Protein AF-0000000087794610 (afdb_homodimer)

Structure (mmCIF, N/CA/C/O backbone):
data_AF-0000000087794610-model_v1
#
loop_
_entity.id
_entity.type
_entity.pdbx_description
1 polymer 'NAD(P)-binding protein'
#
loop_
_atom_site.group_PDB
_atom_site.id
_atom_site.type_symbol
_atom_site.label_atom_id
_atom_site.label_alt_id
_atom_site.label_comp_id
_atom_site.label_asym_id
_atom_site.label_entity_id
_atom_site.label_seq_id
_atom_site.pdbx_PDB_ins_code
_atom_site.Cartn_x
_atom_site.Cartn_y
_atom_site.Cartn_z
_atom_site.occupancy
_atom_site.B_iso_or_equiv
_atom_site.auth_seq_id
_atom_site.auth_comp_id
_atom_site.auth_asym_id
_atom_site.auth_atom_id
_atom_site.pdbx_PDB_model_num
ATOM 1 N N . MET A 1 1 ? -14.766 11.859 25.562 1 97.19 1 MET A N 1
ATOM 2 C CA . MET A 1 1 ? -14.234 10.664 24.906 1 97.19 1 MET A CA 1
ATOM 3 C C . MET A 1 1 ? -12.797 10.398 25.359 1 97.19 1 MET A C 1
ATOM 5 O O . MET A 1 1 ? -12.125 11.305 25.859 1 97.19 1 MET A O 1
ATOM 9 N N . LEU A 1 2 ? -12.414 9.172 25.328 1 98.81 2 LEU A N 1
ATOM 10 C CA . LEU A 1 2 ? -10.992 8.844 25.375 1 98.81 2 LEU A CA 1
ATOM 11 C C . LEU A 1 2 ? -10.398 8.766 23.984 1 98.81 2 LEU A C 1
ATOM 13 O O . LEU A 1 2 ? -10.758 7.891 23.188 1 98.81 2 LEU A O 1
ATOM 17 N N . ILE A 1 3 ? -9.477 9.656 23.719 1 98.94 3 ILE A N 1
ATOM 18 C CA . ILE A 1 3 ? -8.852 9.766 22.406 1 98.94 3 ILE A CA 1
ATOM 19 C C . ILE A 1 3 ? -7.418 9.242 22.469 1 98.94 3 ILE A C 1
ATOM 21 O O . ILE A 1 3 ? -6.621 9.688 23.297 1 98.94 3 ILE A O 1
ATOM 25 N N . LEU A 1 4 ? -7.133 8.258 21.641 1 98.94 4 LEU A N 1
ATOM 26 C CA . LEU A 1 4 ? -5.75 7.816 21.484 1 98.94 4 LEU A CA 1
ATOM 27 C C . LEU A 1 4 ? -5.051 8.617 20.391 1 98.94 4 LEU A C 1
ATOM 29 O O . LEU A 1 4 ? -5.547 8.711 19.266 1 98.94 4 LEU A O 1
ATOM 33 N N . ILE A 1 5 ? -3.949 9.219 20.703 1 98.94 5 ILE A N 1
ATOM 34 C CA . ILE A 1 5 ? -3.135 9.93 19.719 1 98.94 5 ILE A CA 1
ATOM 35 C C . ILE A 1 5 ? -1.808 9.195 19.531 1 98.94 5 ILE A C 1
ATOM 37 O O . ILE A 1 5 ? -0.935 9.242 20.406 1 98.94 5 ILE A O 1
ATOM 41 N N . ALA A 1 6 ? -1.675 8.469 18.406 1 98.88 6 ALA A N 1
ATOM 42 C CA . ALA A 1 6 ? -0.404 7.867 18.016 1 98.88 6 ALA A CA 1
ATOM 43 C C . ALA A 1 6 ? 0.534 8.906 17.422 1 98.88 6 ALA A C 1
ATOM 45 O O . ALA A 1 6 ? 0.133 9.688 16.547 1 98.88 6 ALA A O 1
ATOM 46 N N . GLY A 1 7 ? 1.758 8.93 17.828 1 97.81 7 GLY A N 1
ATOM 47 C CA . GLY A 1 7 ? 2.65 10.016 17.453 1 97.81 7 GLY A CA 1
ATOM 48 C C . GLY A 1 7 ? 2.412 11.281 18.25 1 97.81 7 GLY A C 1
ATOM 49 O O . GLY A 1 7 ? 2.539 12.391 17.703 1 97.81 7 GLY A O 1
ATOM 50 N N . ILE A 1 8 ? 2.111 11.164 19.469 1 98.12 8 ILE A N 1
ATOM 51 C CA . ILE A 1 8 ? 1.668 12.297 20.281 1 98.12 8 ILE A CA 1
ATOM 52 C C . ILE A 1 8 ? 2.84 13.242 20.531 1 98.12 8 ILE A C 1
ATOM 54 O O . ILE A 1 8 ? 2.641 14.43 20.797 1 98.12 8 ILE A O 1
ATOM 58 N N . THR A 1 9 ? 4.055 12.719 20.422 1 96.38 9 THR A N 1
ATOM 59 C CA . THR A 1 9 ? 5.211 13.531 20.797 1 96.38 9 THR A CA 1
ATOM 60 C C . THR A 1 9 ? 5.641 14.414 19.625 1 96.38 9 THR A C 1
ATOM 62 O O . THR A 1 9 ? 6.504 15.281 19.797 1 96.38 9 THR A O 1
ATOM 65 N N . GLY A 1 10 ? 5.082 14.203 18.453 1 95.69 10 GLY A N 1
ATOM 66 C CA . GLY A 1 10 ? 5.383 15.062 17.312 1 95.69 10 GLY A CA 1
ATOM 67 C C . GLY A 1 10 ? 4.734 16.438 17.422 1 95.69 10 GLY A C 1
ATOM 68 O O . GLY A 1 10 ? 3.932 16.672 18.328 1 95.69 10 GLY A O 1
ATOM 69 N N . ASN A 1 11 ? 5.051 17.344 16.5 1 95.81 11 ASN A N 1
ATOM 70 C CA . ASN A 1 11 ? 4.543 18.719 16.5 1 95.81 11 ASN A CA 1
ATOM 71 C C . ASN A 1 11 ? 3.016 18.75 16.5 1 95.81 11 ASN A C 1
ATOM 73 O O . ASN A 1 11 ? 2.398 19.297 17.406 1 95.81 11 ASN A O 1
ATOM 77 N N . LEU A 1 12 ? 2.445 18.094 15.547 1 97.62 12 LEU A N 1
ATOM 78 C CA . LEU A 1 12 ? 0.989 18.078 15.453 1 97.62 12 LEU A CA 1
ATOM 79 C C . LEU A 1 12 ? 0.381 17.281 16.594 1 97.62 12 LEU A C 1
ATOM 81 O O . LEU A 1 12 ? -0.684 17.641 17.109 1 97.62 12 LEU A O 1
ATOM 85 N N . GLY A 1 13 ? 1.037 16.125 17 1 97.75 13 GLY A N 1
ATOM 86 C CA . GLY A 1 13 ? 0.567 15.32 18.109 1 97.75 13 GLY A CA 1
ATOM 87 C C . GLY A 1 13 ? 0.362 16.125 19.375 1 97.75 13 GLY A C 1
ATOM 88 O O . GLY A 1 13 ? -0.649 15.953 20.062 1 97.75 13 GLY A O 1
ATOM 89 N N . GLN A 1 14 ? 1.255 17 19.641 1 96.94 14 GLN A N 1
ATOM 90 C CA . GLN A 1 14 ? 1.168 17.797 20.859 1 96.94 14 GLN A CA 1
ATOM 91 C C . GLN A 1 14 ? 0.035 18.828 20.766 1 96.94 14 GLN A C 1
ATOM 93 O O . GLN A 1 14 ? -0.656 19.078 21.766 1 96.94 14 GLN A O 1
ATOM 98 N N . HIS A 1 15 ? -0.144 19.438 19.609 1 97.69 15 HIS A N 1
ATOM 99 C CA . HIS A 1 15 ? -1.276 20.328 19.422 1 97.69 15 HIS A CA 1
ATOM 100 C C . HIS A 1 15 ? -2.6 19.594 19.578 1 97.69 15 HIS A C 1
ATOM 102 O O . HIS A 1 15 ? -3.527 20.109 20.203 1 97.69 15 HIS A O 1
ATOM 108 N N . LEU A 1 16 ? -2.67 18.375 19.016 1 98.69 16 LEU A N 1
ATOM 109 C CA . LEU A 1 16 ? -3.875 17.562 19.125 1 98.69 16 LEU A CA 1
ATOM 110 C C . LEU A 1 16 ? -4.18 17.234 20.578 1 98.69 16 LEU A C 1
ATOM 112 O O . LEU A 1 16 ? -5.332 17.312 21.016 1 98.69 16 LEU A O 1
ATOM 116 N N . ALA A 1 17 ? -3.146 16.875 21.328 1 98.44 17 ALA A N 1
ATOM 117 C CA . ALA A 1 17 ? -3.311 16.578 22.734 1 98.44 17 ALA A CA 1
ATOM 118 C C . ALA A 1 17 ? -3.842 17.781 23.5 1 98.44 17 ALA A C 1
ATOM 120 O O . ALA A 1 17 ? -4.812 17.672 24.25 1 98.44 17 ALA A O 1
ATOM 121 N N . ARG A 1 18 ? -3.277 18.938 23.297 1 97.5 18 ARG A N 1
ATOM 122 C CA . ARG A 1 18 ? -3.664 20.156 24 1 97.5 18 ARG A CA 1
ATOM 123 C C . ARG A 1 18 ? -5.117 20.516 23.719 1 97.5 18 ARG A C 1
ATOM 125 O O . ARG A 1 18 ? -5.895 20.766 24.641 1 97.5 18 ARG A O 1
ATOM 132 N N . VAL A 1 19 ? -5.438 20.531 22.453 1 97.81 19 VAL A N 1
ATOM 133 C CA . VAL A 1 19 ? -6.793 20.891 22.047 1 97.81 19 VAL A CA 1
ATOM 134 C C . VAL A 1 19 ? -7.793 19.906 22.641 1 97.81 19 VAL A C 1
ATOM 136 O O . VAL A 1 19 ? -8.859 20.297 23.109 1 97.81 19 VAL A O 1
ATOM 139 N N . SER A 1 20 ? -7.48 18.594 22.578 1 98.56 20 SER A N 1
ATOM 140 C CA . SER A 1 20 ? -8.352 17.562 23.125 1 98.56 20 SER A CA 1
ATOM 141 C C . SER A 1 20 ? -8.602 17.766 24.609 1 98.56 20 SER A C 1
ATOM 143 O O . SER A 1 20 ? -9.742 17.734 25.062 1 98.56 20 SER A O 1
ATOM 145 N N . LEU A 1 21 ? -7.555 18 25.359 1 98.19 21 LEU A N 1
ATOM 146 C CA . LEU A 1 21 ? -7.648 18.203 26.797 1 98.19 21 LEU A CA 1
ATOM 147 C C . LEU A 1 21 ? -8.445 19.453 27.125 1 98.19 21 LEU A C 1
ATOM 149 O O . LEU A 1 21 ? -9.289 19.453 28.031 1 98.19 21 LEU A O 1
ATOM 153 N N . GLU A 1 22 ? -8.188 20.531 26.375 1 96.88 22 GLU A N 1
ATOM 154 C CA . GLU A 1 22 ? -8.906 21.781 26.562 1 96.88 22 GLU A CA 1
ATOM 155 C C . GLU A 1 22 ? -10.406 21.609 26.359 1 96.88 22 GLU A C 1
ATOM 157 O O . GLU A 1 22 ? -11.211 22.266 27.016 1 96.88 22 GLU A O 1
ATOM 162 N N . LYS A 1 23 ? -10.773 20.703 25.531 1 97.12 23 LYS A N 1
ATOM 163 C CA . LYS A 1 23 ? -12.18 20.469 25.219 1 97.12 23 LYS A CA 1
ATOM 164 C C . LYS A 1 23 ? -12.797 19.469 26.188 1 97.12 23 LYS A C 1
ATOM 166 O O . LYS A 1 23 ? -13.961 19.094 26.047 1 97.12 23 LYS A O 1
ATOM 171 N N . GLY A 1 24 ? -12.016 18.938 27.062 1 97.81 24 GLY A N 1
ATOM 172 C CA . GLY A 1 24 ? -12.547 18.094 28.125 1 97.81 24 GLY A CA 1
ATOM 173 C C . GLY A 1 24 ? -12.438 16.625 27.812 1 97.81 24 GLY A C 1
ATOM 174 O O . GLY A 1 24 ? -12.992 15.789 28.531 1 97.81 24 GLY A O 1
ATOM 175 N N . HIS A 1 25 ? -11.773 16.266 26.766 1 98.69 25 HIS A N 1
ATOM 176 C CA . HIS A 1 25 ? -11.555 14.859 26.453 1 98.69 25 HIS A CA 1
ATOM 177 C C . HIS A 1 25 ? -10.43 14.281 27.297 1 98.69 25 HIS A C 1
ATOM 179 O O . HIS A 1 25 ? -9.586 15.023 27.812 1 98.69 25 HIS A O 1
ATOM 185 N N . GLN A 1 26 ? -10.484 12.992 27.516 1 98.75 26 GLN A N 1
ATOM 186 C CA . GLN A 1 26 ? -9.312 12.266 27.969 1 98.75 26 GLN A CA 1
ATOM 187 C C . GLN A 1 26 ? -8.391 11.906 26.812 1 98.75 26 GLN A C 1
ATOM 189 O O . GLN A 1 26 ? -8.867 11.625 25.703 1 98.75 26 GLN A O 1
ATOM 194 N N . VAL A 1 27 ? -7.066 11.938 27.125 1 98.81 27 VAL A N 1
ATOM 195 C CA . VAL A 1 27 ? -6.109 11.664 26.062 1 98.81 27 VAL A CA 1
ATOM 196 C C . VAL A 1 27 ? -5.148 10.562 26.5 1 98.81 27 VAL A C 1
ATOM 198 O O . VAL A 1 27 ? -4.621 10.602 27.609 1 98.81 27 VAL A O 1
ATOM 201 N N . ARG A 1 28 ? -4.992 9.586 25.719 1 98.81 28 ARG A N 1
ATOM 202 C CA . ARG A 1 28 ? -3.936 8.578 25.828 1 98.81 28 ARG A CA 1
ATOM 203 C C . ARG A 1 28 ? -2.912 8.734 24.719 1 98.81 28 ARG A C 1
ATOM 205 O O . ARG A 1 28 ? -3.279 8.852 23.547 1 98.81 28 ARG A O 1
ATOM 212 N N . GLY A 1 29 ? -1.634 8.781 25.078 1 98.56 29 GLY A N 1
ATOM 213 C CA . GLY A 1 29 ? -0.579 8.898 24.078 1 98.56 29 GLY A CA 1
ATOM 214 C C . GLY A 1 29 ? 0.058 7.574 23.719 1 98.56 29 GLY A C 1
ATOM 215 O O . GLY A 1 29 ? 0.149 6.676 24.562 1 98.56 29 GLY A O 1
ATOM 216 N N . LEU A 1 30 ? 0.471 7.414 22.5 1 98.56 30 LEU A N 1
ATOM 217 C CA . LEU A 1 30 ? 1.274 6.297 22 1 98.56 30 LEU A CA 1
ATOM 218 C C . LEU A 1 30 ? 2.523 6.805 21.297 1 98.56 30 LEU A C 1
ATOM 220 O O . LEU A 1 30 ? 2.438 7.66 20.406 1 98.56 30 LEU A O 1
ATOM 224 N N . GLY A 1 31 ? 3.631 6.391 21.672 1 96.94 31 GLY A N 1
ATOM 225 C CA . GLY A 1 31 ? 4.891 6.793 21.062 1 96.94 31 GLY A CA 1
ATOM 226 C C . GLY A 1 31 ? 6.09 6.066 21.641 1 96.94 31 GLY A C 1
ATOM 227 O O . GLY A 1 31 ? 5.938 5.156 22.453 1 96.94 31 GLY A O 1
ATOM 228 N N . ARG A 1 32 ? 7.324 6.406 21.281 1 93 32 ARG A N 1
ATOM 229 C CA . ARG A 1 32 ? 8.555 5.723 21.672 1 93 32 ARG A CA 1
ATOM 230 C C . ARG A 1 32 ? 9.18 6.383 22.891 1 93 32 ARG A C 1
ATOM 232 O O . ARG A 1 32 ? 9.797 5.703 23.719 1 93 32 ARG A O 1
ATOM 239 N N . SER A 1 33 ? 8.938 7.715 22.953 1 91.31 33 SER A N 1
ATOM 240 C CA . SER A 1 33 ? 9.68 8.477 23.953 1 91.31 33 SER A CA 1
ATOM 241 C C . SER A 1 33 ? 8.781 9.492 24.656 1 91.31 33 SER A C 1
ATOM 243 O O . SER A 1 33 ? 8.711 10.648 24.25 1 91.31 33 SER A O 1
ATOM 245 N N . PRO A 1 34 ? 8.336 9.125 25.75 1 89.12 34 PRO A N 1
ATOM 246 C CA . PRO A 1 34 ? 7.449 10.039 26.484 1 89.12 34 PRO A CA 1
ATOM 247 C C . PRO A 1 34 ? 8.148 11.336 26.891 1 89.12 34 PRO A C 1
ATOM 249 O O . PRO A 1 34 ? 7.5 12.375 27.031 1 89.12 34 PRO A O 1
ATOM 252 N N . ASP A 1 35 ? 9.422 11.297 26.922 1 89.25 35 ASP A N 1
ATOM 253 C CA . ASP A 1 35 ? 10.195 12.43 27.438 1 89.25 35 ASP A CA 1
ATOM 254 C C . ASP A 1 35 ? 10.141 13.609 26.453 1 89.25 35 ASP A C 1
ATOM 256 O O . ASP A 1 35 ? 10.477 14.742 26.828 1 89.25 35 ASP A O 1
ATOM 260 N N . LYS A 1 36 ? 9.664 13.406 25.281 1 89.06 36 LYS A N 1
ATOM 261 C CA . LYS A 1 36 ? 9.586 14.469 24.281 1 89.06 36 LYS A CA 1
ATOM 262 C C . LYS A 1 36 ? 8.297 15.266 24.438 1 89.06 36 LYS A C 1
ATOM 264 O O . LYS A 1 36 ? 8.133 16.312 23.812 1 89.06 36 LYS A O 1
ATOM 269 N N . LEU A 1 37 ? 7.41 14.805 25.281 1 91.62 37 LEU A N 1
ATOM 270 C CA . LEU A 1 37 ? 6.18 15.539 25.562 1 91.62 37 LEU A CA 1
ATOM 271 C C . LEU A 1 37 ? 6.418 16.625 26.594 1 91.62 37 LEU A C 1
ATOM 273 O O . LEU A 1 37 ? 7.16 16.422 27.562 1 91.62 37 LEU A O 1
ATOM 277 N N . ASP A 1 38 ? 5.793 17.734 26.375 1 87.75 38 ASP A N 1
ATOM 278 C CA . ASP A 1 38 ? 5.926 18.766 27.391 1 87.75 38 ASP A CA 1
ATOM 279 C C . ASP A 1 38 ? 5.297 18.328 28.703 1 87.75 38 ASP A C 1
ATOM 281 O O . ASP A 1 38 ? 4.32 17.578 28.719 1 87.75 38 ASP A O 1
ATOM 285 N N . ALA A 1 39 ? 5.773 18.781 29.781 1 87.5 39 ALA A N 1
ATOM 286 C CA . ALA A 1 39 ? 5.41 18.359 31.125 1 87.5 39 ALA A CA 1
ATOM 287 C C . ALA A 1 39 ? 3.93 18.594 31.406 1 87.5 39 ALA A C 1
ATOM 289 O O . ALA A 1 39 ? 3.27 17.781 32.062 1 87.5 39 ALA A O 1
ATOM 290 N N . LYS A 1 40 ? 3.51 19.703 30.953 1 88.56 40 LYS A N 1
ATOM 291 C CA . LYS A 1 40 ? 2.115 20.047 31.203 1 88.56 40 LYS A CA 1
ATOM 292 C C . LYS A 1 40 ? 1.17 19.047 30.562 1 88.56 40 LYS A C 1
ATOM 294 O O . LYS A 1 40 ? 0.237 18.562 31.203 1 88.56 40 LYS A O 1
ATOM 299 N N . THR A 1 41 ? 1.427 18.734 29.359 1 91.25 41 THR A N 1
ATOM 300 C CA . THR A 1 41 ? 0.603 17.766 28.641 1 91.25 41 THR A CA 1
ATOM 301 C C . THR A 1 41 ? 0.723 16.391 29.281 1 91.25 41 THR A C 1
ATOM 303 O O . THR A 1 41 ? -0.282 15.703 29.484 1 91.25 41 THR A O 1
ATOM 306 N N . MET A 1 42 ? 1.9 16 29.594 1 92 42 MET A N 1
ATOM 307 C CA . MET A 1 42 ? 2.162 14.68 30.156 1 92 42 MET A CA 1
ATOM 308 C C . MET A 1 42 ? 1.37 14.477 31.453 1 92 42 MET A C 1
ATOM 310 O O . MET A 1 42 ? 0.807 13.406 31.672 1 92 42 MET A O 1
ATOM 314 N N . GLY A 1 43 ? 1.295 15.516 32.219 1 93.5 43 GLY A N 1
ATOM 315 C CA . GLY A 1 43 ? 0.636 15.438 33.531 1 93.5 43 GLY A CA 1
ATOM 316 C C . GLY A 1 43 ? -0.871 15.297 33.406 1 93.5 43 GLY A C 1
ATOM 317 O O . GLY A 1 43 ? -1.532 14.906 34.375 1 93.5 43 GLY A O 1
ATOM 318 N N . HIS A 1 44 ? -1.433 15.547 32.281 1 96.31 44 HIS A N 1
ATOM 319 C CA . HIS A 1 44 ? -2.885 15.547 32.125 1 96.31 44 HIS A CA 1
ATOM 320 C C . HIS A 1 44 ? -3.352 14.367 31.281 1 96.31 44 HIS A C 1
ATOM 322 O O . HIS A 1 44 ? -4.555 14.172 31.094 1 96.31 44 HIS A O 1
ATOM 328 N N . LEU A 1 45 ? -2.461 13.594 30.812 1 97.81 45 LEU A N 1
ATOM 329 C CA . LEU A 1 45 ? -2.83 12.422 30.016 1 97.81 45 LEU A CA 1
ATOM 330 C C . LEU A 1 45 ? -3.51 11.367 30.875 1 97.81 45 LEU A C 1
ATOM 332 O O . LEU A 1 45 ? -3.203 11.242 32.062 1 97.81 45 LEU A O 1
ATOM 336 N N . GLU A 1 46 ? -4.438 10.68 30.25 1 98.38 46 GLU A N 1
ATOM 337 C CA . GLU A 1 46 ? -4.93 9.461 30.891 1 98.38 46 GLU A CA 1
ATOM 338 C C . GLU A 1 46 ? -3.805 8.453 31.094 1 98.38 46 GLU A C 1
ATOM 340 O O . GLU A 1 46 ? -3.686 7.859 32.156 1 98.38 46 GLU A O 1
ATOM 345 N N . SER A 1 47 ? -2.992 8.266 30.031 1 97.88 47 SER A N 1
ATOM 346 C CA . SER A 1 47 ? -1.79 7.441 30.094 1 97.88 47 SER A CA 1
ATOM 347 C C . SER A 1 47 ? -0.933 7.621 28.844 1 97.88 47 SER A C 1
ATOM 349 O O . SER A 1 47 ? -1.363 8.25 27.875 1 97.88 47 SER A O 1
ATOM 351 N N . PHE A 1 48 ? 0.275 7.211 28.953 1 97.94 48 PHE A N 1
ATOM 352 C CA . PHE A 1 48 ? 1.198 7.117 27.828 1 97.94 48 PHE A CA 1
ATOM 353 C C . PHE A 1 48 ? 1.659 5.68 27.625 1 97.94 48 PHE A C 1
ATOM 355 O O . PHE A 1 48 ? 2.277 5.086 28.5 1 97.94 48 PHE A 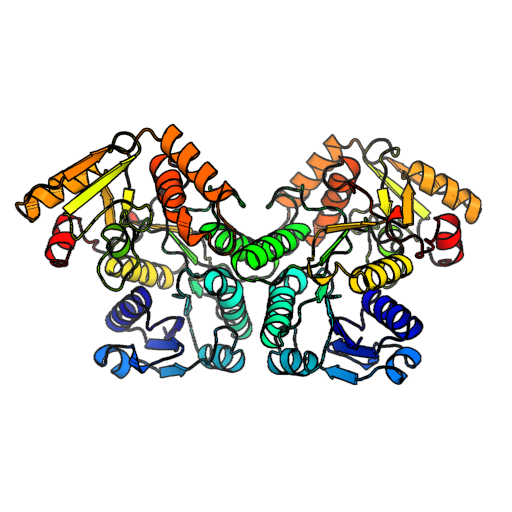O 1
ATOM 362 N N . VAL A 1 49 ? 1.326 5.121 26.484 1 98.56 49 VAL A N 1
ATOM 363 C CA . VAL A 1 49 ? 1.763 3.77 26.141 1 98.56 49 VAL A CA 1
ATOM 364 C C . VAL A 1 49 ? 3.043 3.832 25.312 1 98.56 49 VAL A C 1
ATOM 366 O O . VAL A 1 49 ? 3.062 4.434 24.234 1 98.56 49 VAL A O 1
ATOM 369 N N . VAL A 1 50 ? 4.078 3.268 25.781 1 98.25 50 VAL A N 1
ATOM 370 C CA . VAL A 1 50 ? 5.359 3.252 25.094 1 98.25 50 VAL A CA 1
ATOM 371 C C . VAL A 1 50 ? 5.387 2.098 24.094 1 98.25 50 VAL A C 1
ATOM 373 O O . VAL A 1 50 ? 5.035 0.965 24.422 1 98.25 50 VAL A O 1
ATOM 376 N N . SER A 1 51 ? 5.703 2.377 22.875 1 97.81 51 SER A N 1
ATOM 377 C CA . SER A 1 51 ? 5.914 1.372 21.844 1 97.81 51 SER A CA 1
ATOM 378 C C . SER A 1 51 ? 7.367 1.345 21.375 1 97.81 51 SER A C 1
ATOM 380 O O . SER A 1 51 ? 7.977 2.395 21.156 1 97.81 51 SER A O 1
ATOM 382 N N . SER A 1 52 ? 7.961 0.201 21.203 1 96.56 52 SER A N 1
ATOM 383 C CA . SER A 1 52 ? 9.352 0.064 20.797 1 96.56 52 SER A CA 1
ATOM 384 C C . SER A 1 52 ? 9.508 0.327 19.297 1 96.56 52 SER A C 1
ATOM 386 O O . SER A 1 52 ? 10.594 0.688 18.828 1 96.56 52 SER A O 1
ATOM 388 N N . ALA A 1 53 ? 8.461 0.128 18.562 1 96.81 53 ALA A N 1
ATOM 389 C CA . ALA A 1 53 ? 8.422 0.32 17.125 1 96.81 53 ALA A CA 1
ATOM 390 C C . ALA A 1 53 ? 6.98 0.445 16.625 1 96.81 53 ALA A C 1
ATOM 392 O O . ALA A 1 53 ? 6.035 0.167 17.375 1 96.81 53 ALA A O 1
ATOM 393 N N . TYR A 1 54 ? 6.871 0.897 15.367 1 97.69 54 TYR A N 1
ATOM 394 C CA . TYR A 1 54 ? 5.523 1.018 14.82 1 97.69 54 TYR A CA 1
ATOM 395 C C . TYR A 1 54 ? 4.871 -0.351 14.68 1 97.69 54 TYR A C 1
ATOM 397 O O . TYR A 1 54 ? 3.65 -0.449 14.516 1 97.69 54 TYR A O 1
ATOM 405 N N . TYR A 1 55 ? 5.641 -1.453 14.719 1 98.12 55 TYR A N 1
ATOM 406 C CA . TYR A 1 55 ? 5.105 -2.803 14.586 1 98.12 55 TYR A CA 1
ATOM 407 C C . TYR A 1 55 ? 5.086 -3.521 15.93 1 98.12 55 TYR A C 1
ATOM 409 O O . TYR A 1 55 ? 5.109 -4.754 15.977 1 98.12 55 TYR A O 1
ATOM 417 N N . ASP A 1 56 ? 5.164 -2.74 17.031 1 98.25 56 ASP A N 1
ATOM 418 C CA . ASP A 1 56 ? 4.988 -3.287 18.375 1 98.25 56 ASP A CA 1
ATOM 419 C C . ASP A 1 56 ? 3.523 -3.627 18.641 1 98.25 56 ASP A C 1
ATOM 421 O O . ASP A 1 56 ? 2.824 -2.879 19.328 1 98.25 56 ASP A O 1
ATOM 425 N N . ILE A 1 57 ? 3.051 -4.82 18.219 1 98.38 57 ILE A N 1
ATOM 426 C CA . ILE A 1 57 ? 1.642 -5.199 18.188 1 98.38 57 ILE A CA 1
ATOM 427 C C . ILE A 1 57 ? 1.088 -5.215 19.609 1 98.38 57 ILE A C 1
ATOM 429 O O . ILE A 1 57 ? 0.016 -4.664 19.875 1 98.38 57 ILE A O 1
ATOM 433 N N . PRO A 1 58 ? 1.776 -5.742 20.547 1 97.88 58 PRO A N 1
ATOM 434 C CA . PRO A 1 58 ? 1.259 -5.711 21.922 1 97.88 58 PRO A CA 1
ATOM 435 C C . PRO A 1 58 ? 1.016 -4.289 22.422 1 97.88 58 PRO A C 1
ATOM 437 O O . PRO A 1 58 ? -0.002 -4.023 23.062 1 97.88 58 PRO A O 1
ATOM 440 N N . ALA A 1 59 ? 1.926 -3.41 22.156 1 98.5 59 ALA A N 1
ATOM 441 C CA . ALA A 1 59 ? 1.753 -2.021 22.594 1 98.5 59 ALA A CA 1
ATOM 442 C C . ALA A 1 59 ? 0.553 -1.383 21.891 1 98.5 59 ALA A C 1
ATOM 444 O O . ALA A 1 59 ? -0.218 -0.653 22.516 1 98.5 59 ALA A O 1
ATOM 445 N N . LEU A 1 60 ? 0.416 -1.646 20.594 1 98.88 60 LEU A N 1
ATOM 446 C CA . LEU A 1 60 ? -0.72 -1.11 19.859 1 98.88 60 LEU A CA 1
ATOM 447 C C . LEU A 1 60 ? -2.037 -1.594 20.453 1 98.88 60 LEU A C 1
ATOM 449 O O . LEU A 1 60 ? -2.955 -0.798 20.672 1 98.88 60 LEU A O 1
ATOM 453 N N . ASP A 1 61 ? -2.115 -2.893 20.75 1 98.62 61 ASP A N 1
ATOM 454 C CA . ASP A 1 61 ? -3.338 -3.471 21.297 1 98.62 61 ASP A CA 1
ATOM 455 C C . ASP A 1 61 ? -3.641 -2.902 22.672 1 98.62 61 ASP A C 1
ATOM 457 O O . ASP A 1 61 ? -4.789 -2.562 22.984 1 98.62 61 ASP A O 1
ATOM 461 N N . ARG A 1 62 ? -2.592 -2.758 23.469 1 98.62 62 ARG A N 1
ATOM 462 C CA . ARG A 1 62 ? -2.77 -2.18 24.797 1 98.62 62 ARG A CA 1
ATOM 463 C C . ARG A 1 62 ? -3.275 -0.745 24.703 1 98.62 62 ARG A C 1
ATOM 465 O O . ARG A 1 62 ? -4.137 -0.333 25.484 1 98.62 62 ARG A O 1
ATOM 472 N N . ALA A 1 63 ? -2.807 -0.015 23.766 1 98.88 63 ALA A N 1
ATOM 473 C CA . ALA A 1 63 ? -3.15 1.396 23.625 1 98.88 63 ALA A CA 1
ATOM 474 C C . ALA A 1 63 ? -4.617 1.566 23.234 1 98.88 63 ALA A C 1
ATOM 476 O O . ALA A 1 63 ? -5.215 2.613 23.5 1 98.88 63 ALA A O 1
ATOM 477 N N . MET A 1 64 ? -5.215 0.54 22.703 1 98.88 64 MET A N 1
ATOM 478 C CA . MET A 1 64 ? -6.559 0.653 22.141 1 98.88 64 MET A CA 1
ATOM 479 C C . MET A 1 64 ? -7.621 0.431 23.203 1 98.88 64 MET A C 1
ATOM 481 O O . MET A 1 64 ? -8.797 0.719 22.984 1 98.88 64 MET A O 1
ATOM 485 N N . THR A 1 65 ? -7.289 -0.104 24.359 1 98.44 65 THR A N 1
ATOM 486 C CA . THR A 1 65 ? -8.25 -0.528 25.375 1 98.44 65 THR A CA 1
ATOM 487 C C . THR A 1 65 ? -9.117 0.645 25.828 1 98.44 65 THR A C 1
ATOM 489 O O . THR A 1 65 ? -8.609 1.639 26.344 1 98.44 65 THR A O 1
ATOM 492 N N . GLY A 1 66 ? -10.383 0.57 25.547 1 98.31 66 GLY A N 1
ATOM 493 C CA . GLY A 1 66 ? -11.336 1.549 26.047 1 98.31 66 GLY A CA 1
ATOM 494 C C . GLY A 1 66 ? -11.359 2.828 25.234 1 98.31 66 GLY A C 1
ATOM 495 O O . GLY A 1 66 ? -12.031 3.795 25.609 1 98.31 66 GLY A O 1
ATOM 496 N N . VAL A 1 67 ? -10.727 2.887 24.125 1 98.81 67 VAL A N 1
ATOM 497 C CA . VAL A 1 67 ? -10.562 4.098 23.328 1 98.81 67 VAL A CA 1
ATOM 498 C C . VAL A 1 67 ? -11.805 4.324 22.469 1 98.81 67 VAL A C 1
ATOM 500 O O . VAL A 1 67 ? -12.359 3.379 21.906 1 98.81 67 VAL A O 1
ATOM 503 N N . ASP A 1 68 ? -12.203 5.586 22.438 1 98.69 68 ASP A N 1
ATOM 504 C CA . ASP A 1 68 ? -13.375 5.949 21.641 1 98.69 68 ASP A CA 1
ATOM 505 C C . ASP A 1 68 ? -12.969 6.344 20.219 1 98.69 68 ASP A C 1
ATOM 507 O O . ASP A 1 68 ? -13.703 6.082 19.266 1 98.69 68 ASP A O 1
ATOM 511 N N . ALA A 1 69 ? -11.852 6.988 20.094 1 98.88 69 ALA A N 1
ATOM 512 C CA . ALA A 1 69 ? -11.367 7.496 18.812 1 98.88 69 ALA A CA 1
ATOM 513 C C . ALA A 1 69 ? -9.844 7.441 18.734 1 98.88 69 ALA A C 1
ATOM 515 O O . ALA A 1 69 ? -9.156 7.66 19.734 1 98.88 69 ALA A O 1
ATOM 516 N N . VAL A 1 70 ? -9.359 7.145 17.562 1 98.94 70 VAL A N 1
ATOM 517 C CA . VAL A 1 70 ? -7.918 7.094 17.328 1 98.94 70 VAL A CA 1
ATOM 518 C C . VAL A 1 70 ? -7.52 8.188 16.328 1 98.94 70 VAL A C 1
ATOM 520 O O . VAL A 1 70 ? -8.18 8.375 15.312 1 98.94 70 VAL A O 1
ATOM 523 N N . ILE A 1 71 ? -6.484 8.938 16.656 1 98.94 71 ILE A N 1
ATOM 524 C CA . ILE A 1 71 ? -5.848 9.867 15.727 1 98.94 71 ILE A CA 1
ATOM 525 C C . ILE A 1 71 ? -4.43 9.398 15.414 1 98.94 71 ILE A C 1
ATOM 527 O O . ILE A 1 71 ? -3.602 9.25 16.312 1 98.94 71 ILE A O 1
ATOM 531 N N . CYS A 1 72 ? -4.168 9.117 14.172 1 98.94 72 CYS A N 1
ATOM 532 C CA . CYS A 1 72 ? -2.824 8.789 13.711 1 98.94 72 CYS A CA 1
ATOM 533 C C . CYS A 1 72 ? -2.039 10.047 13.359 1 98.94 72 CYS A C 1
ATOM 535 O O . CYS A 1 72 ? -2.203 10.602 12.273 1 98.94 72 CYS A O 1
ATOM 537 N N . ALA A 1 73 ? -1.167 10.461 14.219 1 98.69 73 ALA A N 1
ATOM 538 C CA . ALA A 1 73 ? -0.344 11.641 13.984 1 98.69 73 ALA A CA 1
ATOM 539 C C . ALA A 1 73 ? 1.099 11.258 13.672 1 98.69 73 ALA A C 1
ATOM 541 O O . ALA A 1 73 ? 2.035 11.961 14.055 1 98.69 73 ALA A O 1
ATOM 542 N N . TYR A 1 74 ? 1.287 10.07 13.062 1 98.06 74 TYR A N 1
ATOM 543 C CA . TYR A 1 74 ? 2.607 9.648 12.617 1 98.06 74 TYR A CA 1
ATOM 544 C C . TYR A 1 74 ? 3.195 10.641 11.625 1 98.06 74 TYR A C 1
ATOM 546 O O . TYR A 1 74 ? 2.459 11.305 10.891 1 98.06 74 TYR A O 1
ATOM 554 N N . SER A 1 75 ? 4.531 10.727 11.625 1 95.19 75 SER A N 1
ATOM 555 C CA . SER A 1 75 ? 5.223 11.578 10.664 1 95.19 75 SER A CA 1
ATOM 556 C C . SER A 1 75 ? 5.008 11.078 9.234 1 95.19 75 SER A C 1
ATOM 558 O O . SER A 1 75 ? 4.477 9.984 9.031 1 95.19 75 SER A O 1
ATOM 560 N N . GLY A 1 76 ? 5.461 11.883 8.289 1 95.5 76 GLY A N 1
ATOM 561 C CA . GLY A 1 76 ? 5.242 11.602 6.879 1 95.5 76 GLY A CA 1
ATOM 562 C C . GLY A 1 76 ? 6.215 10.586 6.316 1 95.5 76 GLY A C 1
ATOM 563 O O . GLY A 1 76 ? 6.258 10.359 5.105 1 95.5 76 GLY A O 1
ATOM 564 N N . ARG A 1 77 ? 7.035 9.961 7.16 1 96.12 77 ARG A N 1
ATOM 565 C CA . ARG A 1 77 ? 7.891 8.883 6.676 1 96.12 77 ARG A CA 1
ATOM 566 C C . ARG A 1 77 ? 7.062 7.762 6.059 1 96.12 77 ARG A C 1
ATOM 568 O O . ARG A 1 77 ? 6.098 7.289 6.664 1 96.12 77 ARG A O 1
ATOM 575 N N . PRO A 1 78 ? 7.477 7.332 4.848 1 98.12 78 PRO A N 1
ATOM 576 C CA . PRO A 1 78 ? 6.641 6.359 4.141 1 98.12 78 PRO A CA 1
ATOM 577 C C . PRO A 1 78 ? 6.324 5.125 4.984 1 98.12 78 PRO A C 1
ATOM 579 O O . PRO A 1 78 ? 5.211 4.602 4.922 1 98.12 78 PRO A O 1
ATOM 582 N N . GLU A 1 79 ? 7.246 4.586 5.793 1 98.19 79 GLU A N 1
ATOM 583 C CA . GLU A 1 79 ? 7.012 3.426 6.645 1 98.19 79 GLU A CA 1
ATOM 584 C C . GLU A 1 79 ? 5.871 3.68 7.625 1 98.19 79 GLU A C 1
ATOM 586 O O . GLU A 1 79 ? 5.09 2.775 7.922 1 98.19 79 GLU A O 1
ATOM 591 N N . LEU A 1 80 ? 5.785 4.875 8.047 1 98.44 80 LEU A N 1
ATOM 592 C CA . LEU A 1 80 ? 4.738 5.207 9.008 1 98.44 80 LEU A CA 1
ATOM 593 C C . LEU A 1 80 ? 3.42 5.5 8.305 1 98.44 80 LEU A C 1
ATOM 595 O O . LEU A 1 80 ? 2.35 5.156 8.805 1 98.44 80 LEU A O 1
ATOM 599 N N . VAL A 1 81 ? 3.51 6.109 7.125 1 98.62 81 VAL A N 1
ATOM 600 C CA . VAL A 1 81 ? 2.311 6.492 6.383 1 98.62 81 VAL A CA 1
ATOM 601 C C . VAL A 1 81 ? 1.563 5.242 5.93 1 98.62 81 VAL A C 1
ATOM 603 O O . VAL A 1 81 ? 0.331 5.223 5.895 1 98.62 81 VAL A O 1
ATOM 606 N N . LEU A 1 82 ? 2.318 4.164 5.668 1 98.88 82 LEU A N 1
ATOM 607 C CA . LEU A 1 82 ? 1.628 2.979 5.176 1 98.88 82 LEU A CA 1
ATOM 608 C C . LEU A 1 82 ? 1.727 1.836 6.184 1 98.88 82 LEU A C 1
ATOM 610 O O . LEU A 1 82 ? 0.724 1.442 6.781 1 98.88 82 LEU A O 1
ATOM 614 N N . ASP A 1 83 ? 2.99 1.322 6.516 1 98.75 83 ASP A N 1
ATOM 615 C CA . ASP A 1 83 ? 3.154 0.178 7.406 1 98.75 83 ASP A CA 1
ATOM 616 C C . ASP A 1 83 ? 2.518 0.448 8.766 1 98.75 83 ASP A C 1
ATOM 618 O O . ASP A 1 83 ? 1.648 -0.305 9.211 1 98.75 83 ASP A O 1
ATOM 622 N N . GLY A 1 84 ? 2.988 1.515 9.312 1 98.75 84 GLY A N 1
ATOM 623 C CA . GLY A 1 84 ? 2.543 1.845 10.656 1 98.75 84 GLY A CA 1
ATOM 624 C C . GLY A 1 84 ? 1.059 2.148 10.742 1 98.75 84 GLY A C 1
ATOM 625 O O . GLY A 1 84 ? 0.38 1.721 11.672 1 98.75 84 GLY A O 1
ATOM 626 N N . ASN A 1 85 ? 0.593 2.943 9.773 1 98.81 85 ASN A N 1
ATOM 627 C CA . ASN A 1 85 ? -0.815 3.324 9.742 1 98.81 85 ASN A CA 1
ATOM 628 C C . ASN A 1 85 ? -1.722 2.107 9.586 1 98.81 85 ASN A C 1
ATOM 630 O O . ASN A 1 85 ? -2.773 2.023 10.219 1 98.81 85 ASN A O 1
ATOM 634 N N . LEU A 1 86 ? -1.331 1.132 8.742 1 98.88 86 LEU A N 1
ATOM 635 C CA . LEU A 1 86 ? -2.104 -0.094 8.578 1 98.88 86 LEU A CA 1
ATOM 636 C C . LEU A 1 86 ? -2.168 -0.875 9.891 1 98.88 86 LEU A C 1
ATOM 638 O O . LEU A 1 86 ? -3.242 -1.319 10.297 1 98.88 86 LEU A O 1
ATOM 642 N N . LEU A 1 87 ? -1.031 -1.008 10.578 1 98.81 87 LEU A N 1
ATOM 643 C CA . LEU A 1 87 ? -0.993 -1.76 11.828 1 98.81 87 LEU A CA 1
ATOM 644 C C . LEU A 1 87 ? -1.828 -1.07 12.906 1 98.81 87 LEU A C 1
ATOM 646 O O . LEU A 1 87 ? -2.51 -1.734 13.688 1 98.81 87 LEU A O 1
ATOM 650 N N . LEU A 1 88 ? -1.755 0.261 12.906 1 98.88 88 LEU A N 1
ATOM 651 C CA . LEU A 1 88 ? -2.549 1.02 13.867 1 98.88 88 LEU A CA 1
ATOM 652 C C . LEU A 1 88 ? -4.039 0.839 13.609 1 98.88 88 LEU A C 1
ATOM 654 O O . LEU A 1 88 ? -4.816 0.606 14.539 1 98.88 88 LEU A O 1
ATOM 658 N N . LEU A 1 89 ? -4.43 0.932 12.359 1 98.81 89 LEU A N 1
ATOM 659 C CA . LEU A 1 89 ? -5.832 0.759 12 1 98.81 89 LEU A CA 1
ATOM 660 C C . LEU A 1 89 ? -6.312 -0.648 12.336 1 98.81 89 LEU A C 1
ATOM 662 O O . LEU A 1 89 ? -7.426 -0.825 12.836 1 98.81 89 LEU A O 1
ATOM 666 N N . ARG A 1 90 ? -5.477 -1.648 12.07 1 98.75 90 ARG A N 1
ATOM 667 C CA . ARG A 1 90 ? -5.848 -3.021 12.398 1 98.75 90 ARG A CA 1
ATOM 668 C C . ARG A 1 90 ? -6.043 -3.193 13.898 1 98.75 90 ARG A C 1
ATOM 670 O O . ARG A 1 90 ? -6.938 -3.924 14.336 1 98.75 90 ARG A O 1
ATOM 677 N N . ALA A 1 91 ? -5.18 -2.555 14.688 1 98.81 91 ALA A N 1
ATOM 678 C CA . ALA A 1 91 ? -5.355 -2.584 16.141 1 98.81 91 ALA A CA 1
ATOM 679 C C . ALA A 1 91 ? -6.691 -1.965 16.547 1 98.81 91 ALA A C 1
ATOM 681 O O . ALA A 1 91 ? -7.387 -2.486 17.422 1 98.81 91 ALA A O 1
ATOM 682 N N . ALA A 1 92 ? -7.023 -0.856 15.922 1 98.81 92 ALA A N 1
ATOM 683 C CA . ALA A 1 92 ? -8.312 -0.215 16.172 1 98.81 92 ALA A CA 1
ATOM 684 C C . ALA A 1 92 ? -9.469 -1.145 15.82 1 98.81 92 ALA A C 1
ATOM 686 O O . ALA A 1 92 ? -10.445 -1.239 16.562 1 98.81 92 ALA A O 1
ATOM 687 N N . GLU A 1 93 ? -9.344 -1.856 14.711 1 98.12 93 GLU A N 1
ATOM 688 C CA . GLU A 1 93 ? -10.352 -2.822 14.289 1 98.12 93 GLU A CA 1
ATOM 689 C C . GLU A 1 93 ? -10.547 -3.91 15.336 1 98.12 93 GLU A C 1
ATOM 691 O O . GLU A 1 93 ? -11.68 -4.238 15.695 1 98.12 93 GLU A O 1
ATOM 696 N N . ARG A 1 94 ? -9.445 -4.426 15.758 1 97.62 94 ARG A N 1
ATOM 697 C CA . ARG A 1 94 ? -9.508 -5.504 16.75 1 97.62 94 ARG A CA 1
ATOM 698 C C . ARG A 1 94 ? -10.18 -5.035 18.031 1 97.62 94 ARG A C 1
ATOM 700 O O . ARG A 1 94 ? -10.82 -5.824 18.719 1 97.62 94 ARG A O 1
ATOM 707 N N . ALA A 1 95 ? -10.07 -3.748 18.281 1 98.5 95 ALA A N 1
ATOM 708 C CA . ALA A 1 95 ? -10.625 -3.188 19.516 1 98.5 95 ALA A CA 1
ATOM 709 C C . ALA A 1 95 ? -12.062 -2.727 19.297 1 98.5 95 ALA A C 1
ATOM 711 O O . ALA A 1 95 ? -12.727 -2.289 20.25 1 98.5 95 ALA A O 1
ATOM 712 N N . GLY A 1 96 ? -12.57 -2.76 18.047 1 97.88 96 GLY A N 1
ATOM 713 C CA . GLY A 1 96 ? -13.945 -2.393 17.734 1 97.88 96 GLY A CA 1
ATOM 714 C C . GLY A 1 96 ? -14.164 -0.893 17.672 1 97.88 96 GLY A C 1
ATOM 715 O O . GLY A 1 96 ? -15.289 -0.415 17.828 1 97.88 96 GLY A O 1
ATOM 716 N N . ILE A 1 97 ? -13.109 -0.15 17.547 1 98.31 97 ILE A N 1
ATOM 717 C CA . ILE A 1 97 ? -13.188 1.306 17.469 1 98.31 97 ILE A CA 1
ATOM 718 C C . ILE A 1 97 ? -13.742 1.728 16.109 1 98.31 97 ILE A C 1
ATOM 720 O O . ILE A 1 97 ? -13.375 1.156 15.078 1 98.31 97 ILE A O 1
ATOM 724 N N . LYS A 1 98 ? -14.523 2.795 16.078 1 97.19 98 LYS A N 1
ATOM 725 C CA . LYS A 1 98 ? -15.227 3.148 14.852 1 97.19 98 LYS A CA 1
ATOM 726 C C . LYS A 1 98 ? -14.711 4.465 14.281 1 97.19 98 LYS A C 1
ATOM 728 O O . LYS A 1 98 ? -14.93 4.77 13.109 1 97.19 98 LYS A O 1
ATOM 733 N N . ILE A 1 99 ? -14.133 5.305 15.133 1 98.69 99 ILE A N 1
ATOM 734 C CA . ILE A 1 99 ? -13.648 6.605 14.688 1 98.69 99 ILE A CA 1
ATOM 735 C C . ILE A 1 99 ? -12.133 6.578 14.555 1 98.69 99 ILE A C 1
ATOM 737 O O . ILE A 1 99 ? -11.422 6.355 15.547 1 98.69 99 ILE A O 1
ATOM 741 N N . TYR A 1 100 ? -11.648 6.766 13.359 1 98.88 100 TYR A N 1
ATOM 742 C CA . TYR A 1 100 ? -10.227 6.719 13.047 1 98.88 100 TYR A CA 1
ATOM 743 C C . TYR A 1 100 ? -9.836 7.863 12.117 1 98.88 100 TYR A C 1
ATOM 745 O O . TYR A 1 100 ? -10.273 7.918 10.969 1 98.88 100 TYR A O 1
ATOM 753 N N . LEU A 1 101 ? -9.062 8.812 12.641 1 98.88 101 LEU A N 1
ATOM 754 C CA . LEU A 1 101 ? -8.492 9.867 11.812 1 98.88 101 LEU A CA 1
ATOM 755 C C . LEU A 1 101 ? -7.102 9.484 11.32 1 98.88 101 LEU A C 1
ATOM 757 O O . LEU A 1 101 ? -6.16 9.414 12.109 1 98.88 101 LEU A O 1
ATOM 761 N N . ALA A 1 102 ? -6.977 9.242 10.008 1 98.69 102 ALA A N 1
ATOM 762 C CA . ALA A 1 102 ? -5.711 8.828 9.406 1 98.69 102 ALA A CA 1
ATOM 763 C C . ALA A 1 102 ? -4.762 10.016 9.258 1 98.69 102 ALA A C 1
ATOM 765 O O . ALA A 1 102 ? -5.199 11.148 9.078 1 98.69 102 ALA A O 1
ATOM 766 N N . SER A 1 103 ? -3.494 9.727 9.352 1 97.31 103 SER A N 1
ATOM 767 C CA . SER A 1 103 ? -2.482 10.75 9.094 1 97.31 103 SER A CA 1
ATOM 768 C C . SER A 1 103 ? -2.633 11.328 7.691 1 97.31 103 SER A C 1
ATOM 770 O O . SER A 1 103 ? -2.355 10.656 6.699 1 97.31 103 SER A O 1
ATOM 772 N N . SER A 1 104 ? -3.1 12.617 7.59 1 96.69 104 SER A N 1
ATOM 773 C CA . SER A 1 104 ? -3.402 13.141 6.258 1 96.69 104 SER A CA 1
ATOM 774 C C . SER A 1 104 ? -3.432 14.664 6.254 1 96.69 104 SER A C 1
ATOM 776 O O . SER A 1 104 ? -4.18 15.273 5.484 1 96.69 104 SER A O 1
ATOM 778 N N . TRP A 1 105 ? -2.738 15.406 7.07 1 98.25 105 TRP A N 1
ATOM 779 C CA . TRP A 1 105 ? -2.684 16.859 7.07 1 98.25 105 TRP A CA 1
ATOM 780 C C . TRP A 1 105 ? -1.775 17.375 5.957 1 98.25 105 TRP A C 1
ATOM 782 O O . TRP A 1 105 ? -0.643 17.797 6.211 1 98.25 105 TRP A O 1
ATOM 792 N N . ASN A 1 106 ? -2.303 17.359 4.754 1 96.88 106 ASN A N 1
ATOM 793 C CA . ASN A 1 106 ? -1.549 17.641 3.539 1 96.88 106 ASN A CA 1
ATOM 794 C C . ASN A 1 106 ? -2.432 18.297 2.473 1 96.88 106 ASN A C 1
ATOM 796 O O . ASN A 1 106 ? -3.57 18.672 2.75 1 96.88 106 ASN A O 1
ATOM 800 N N . VAL A 1 107 ? -1.811 18.547 1.323 1 97.81 107 VAL A N 1
ATOM 801 C CA . VAL A 1 107 ? -2.578 18.922 0.139 1 97.81 107 VAL A CA 1
ATOM 802 C C . VAL A 1 107 ? -3.471 17.75 -0.283 1 97.81 107 VAL A C 1
ATOM 804 O O . VAL A 1 107 ? -3.357 16.656 0.258 1 97.81 107 VAL A O 1
ATOM 807 N N . ASP A 1 108 ? -4.434 18.016 -1.155 1 98.06 108 ASP A N 1
ATOM 808 C CA . ASP A 1 108 ? -5.375 17.016 -1.621 1 98.06 108 ASP A CA 1
ATOM 809 C C . ASP A 1 108 ? -4.73 16.094 -2.662 1 98.06 108 ASP A C 1
ATOM 811 O O . ASP A 1 108 ? -4.758 16.391 -3.857 1 98.06 108 ASP A O 1
ATOM 815 N N . TRP A 1 109 ? -4.172 14.992 -2.248 1 97.56 109 TRP A N 1
ATOM 816 C CA . TRP A 1 109 ? -3.406 14.102 -3.109 1 97.56 109 TRP A CA 1
ATOM 817 C C . TRP A 1 109 ? -4.332 13.172 -3.895 1 97.56 109 TRP A C 1
ATOM 819 O O . TRP A 1 109 ? -3.871 12.375 -4.711 1 97.56 109 TRP A O 1
ATOM 829 N N . ARG A 1 110 ? -5.707 13.234 -3.746 1 97.5 110 ARG A N 1
ATOM 830 C CA . ARG A 1 110 ? -6.652 12.297 -4.344 1 97.5 110 ARG A CA 1
ATOM 831 C C . ARG A 1 110 ? -6.598 12.367 -5.867 1 97.5 110 ARG A C 1
ATOM 833 O O . ARG A 1 110 ? -6.957 11.398 -6.551 1 97.5 110 ARG A O 1
ATOM 840 N N . TYR A 1 111 ? -6.016 13.492 -6.32 1 95.5 111 TYR A N 1
ATOM 841 C CA . TYR A 1 111 ? -6.055 13.695 -7.766 1 95.5 111 TYR A CA 1
ATOM 842 C C . TYR A 1 111 ? -4.652 13.648 -8.359 1 95.5 111 TYR A C 1
ATOM 844 O O . TYR A 1 111 ? -4.465 13.938 -9.547 1 95.5 111 TYR A O 1
ATOM 852 N N . VAL A 1 112 ? -3.672 13.43 -7.578 1 97.31 112 VAL A N 1
ATOM 853 C CA . VAL A 1 112 ? -2.322 13.133 -8.055 1 97.31 112 VAL A CA 1
ATOM 854 C C . VAL A 1 112 ? -2.197 11.648 -8.367 1 97.31 112 VAL A C 1
ATOM 856 O O . VAL A 1 112 ? -2.463 10.797 -7.508 1 97.31 112 VAL A O 1
ATOM 859 N N . LYS A 1 113 ? -1.826 11.359 -9.578 1 96.81 113 LYS A N 1
ATOM 860 C CA . LYS A 1 113 ? -1.802 9.969 -10.031 1 96.81 113 LYS A CA 1
ATOM 861 C C . LYS A 1 113 ? -0.781 9.148 -9.25 1 96.81 113 LYS A C 1
ATOM 863 O O . LYS A 1 113 ? 0.333 9.617 -9 1 96.81 113 LYS A O 1
ATOM 868 N N . PHE A 1 114 ? -1.161 7.93 -8.867 1 97.94 114 PHE A N 1
ATOM 869 C CA . PHE A 1 114 ? -0.236 6.984 -8.258 1 97.94 114 PHE A CA 1
ATOM 870 C C . PHE A 1 114 ? 1.001 6.797 -9.133 1 97.94 114 PHE A C 1
ATOM 872 O O . PHE A 1 114 ? 0.889 6.574 -10.336 1 97.94 114 PHE A O 1
ATOM 879 N N . GLY A 1 115 ? 2.158 6.961 -8.539 1 96.56 115 GLY A N 1
ATOM 880 C CA . GLY A 1 115 ? 3.406 6.855 -9.281 1 96.56 115 GLY A CA 1
ATOM 881 C C . GLY A 1 115 ? 4.008 8.203 -9.633 1 96.56 115 GLY A C 1
ATOM 882 O O . GLY A 1 115 ? 5.191 8.289 -9.969 1 96.56 115 GLY A O 1
ATOM 883 N N . ASP A 1 116 ? 3.207 9.289 -9.516 1 96.81 116 ASP A N 1
ATOM 884 C CA . ASP A 1 116 ? 3.682 10.586 -9.969 1 96.81 116 ASP A CA 1
ATOM 885 C C . ASP A 1 116 ? 4.391 11.344 -8.852 1 96.81 116 ASP A C 1
ATOM 887 O O . ASP A 1 116 ? 5.141 12.289 -9.102 1 96.81 116 ASP A O 1
ATOM 891 N N . HIS A 1 117 ? 4.117 11.008 -7.621 1 97.94 117 HIS A N 1
ATOM 892 C CA . HIS A 1 117 ? 4.668 11.68 -6.445 1 97.94 117 HIS A CA 1
ATOM 893 C C . HIS A 1 117 ? 4.988 10.68 -5.34 1 97.94 117 HIS A C 1
ATOM 895 O O . HIS A 1 117 ? 4.082 10.164 -4.68 1 97.94 117 HIS A O 1
ATOM 901 N N . GLU A 1 118 ? 6.23 10.453 -5.023 1 98.06 118 GLU A N 1
ATOM 902 C CA . GLU A 1 118 ? 6.695 9.383 -4.141 1 98.06 118 GLU A CA 1
ATOM 903 C C . GLU A 1 118 ? 6.066 9.5 -2.754 1 98.06 118 GLU A C 1
ATOM 905 O O . GLU A 1 118 ? 5.684 8.492 -2.152 1 98.06 118 GLU A O 1
ATOM 910 N N . SER A 1 119 ? 5.84 10.68 -2.307 1 97.19 119 SER A N 1
ATOM 911 C CA . SER A 1 119 ? 5.367 10.883 -0.94 1 97.19 119 SER A CA 1
ATOM 912 C C . SER A 1 119 ? 3.879 10.578 -0.818 1 97.19 119 SER A C 1
ATOM 914 O O . SER A 1 119 ? 3.381 10.32 0.28 1 97.19 119 SER A O 1
ATOM 916 N N . PHE A 1 120 ? 3.139 10.641 -1.956 1 98.19 120 PHE A N 1
ATOM 917 C CA . PHE A 1 120 ? 1.691 10.484 -1.882 1 98.19 120 PHE A CA 1
ATOM 918 C C . PHE A 1 120 ? 1.288 9.039 -2.146 1 98.19 120 PHE A C 1
ATOM 920 O O . PHE A 1 120 ? 0.164 8.641 -1.841 1 98.19 120 PHE A O 1
ATOM 927 N N . ASN A 1 121 ? 2.209 8.242 -2.721 1 98.56 121 ASN A N 1
ATOM 928 C CA . ASN A 1 121 ? 1.9 6.855 -3.047 1 98.56 121 ASN A CA 1
ATOM 929 C C . ASN A 1 121 ? 1.472 6.07 -1.81 1 98.56 121 ASN A C 1
ATOM 931 O O . ASN A 1 121 ? 0.49 5.328 -1.852 1 98.56 121 ASN A O 1
ATOM 935 N N . PRO A 1 122 ? 2.143 6.262 -0.659 1 98.75 122 PRO A N 1
ATOM 936 C CA . PRO A 1 122 ? 1.716 5.516 0.527 1 98.75 122 PRO A CA 1
ATOM 937 C C . PRO A 1 122 ? 0.309 5.891 0.985 1 98.75 122 PRO A C 1
ATOM 939 O O . PRO A 1 122 ? -0.422 5.047 1.508 1 98.75 122 PRO A O 1
ATOM 942 N N . PHE A 1 123 ? -0.134 7.121 0.781 1 98.75 123 PHE A N 1
ATOM 943 C CA . PHE A 1 123 ? -1.491 7.52 1.133 1 98.75 123 PHE A CA 1
ATOM 944 C C . PHE A 1 123 ? -2.51 6.828 0.235 1 98.75 123 PHE A C 1
ATOM 946 O O . PHE A 1 123 ? -3.516 6.305 0.717 1 98.75 123 PHE A O 1
ATOM 953 N N . HIS A 1 124 ? -2.205 6.852 -1.073 1 98.62 124 HIS A N 1
ATOM 954 C CA . HIS A 1 124 ? -3.057 6.133 -2.012 1 98.62 124 HIS A CA 1
ATOM 955 C C . HIS A 1 124 ? -3.168 4.656 -1.638 1 98.62 124 HIS A C 1
ATOM 957 O O . HIS A 1 124 ? -4.262 4.09 -1.651 1 98.62 124 HIS A O 1
ATOM 963 N N . SER A 1 125 ? -2.025 4.074 -1.34 1 98.88 125 SER A N 1
ATOM 964 C CA . SER A 1 125 ? -1.969 2.658 -0.988 1 98.88 125 SER A CA 1
ATOM 965 C C . SER A 1 125 ? -2.799 2.365 0.257 1 98.88 125 SER A C 1
ATOM 967 O O . SER A 1 125 ? -3.576 1.41 0.28 1 98.88 125 SER A O 1
ATOM 969 N N . PHE A 1 126 ? -2.617 3.189 1.294 1 98.88 126 PHE A N 1
ATOM 970 C CA . PHE A 1 126 ? -3.373 3.016 2.527 1 98.88 126 PHE A CA 1
ATOM 971 C C . PHE A 1 126 ? -4.871 3.109 2.264 1 98.88 126 PHE A C 1
ATOM 973 O O . PHE A 1 126 ? -5.637 2.238 2.68 1 98.88 126 PHE A O 1
ATOM 980 N N . ARG A 1 127 ? -5.27 4.098 1.547 1 98.56 127 ARG A N 1
ATOM 981 C CA . ARG A 1 127 ? -6.68 4.34 1.262 1 98.56 127 ARG A CA 1
ATOM 982 C C . ARG A 1 127 ? -7.305 3.152 0.536 1 98.56 127 ARG A C 1
ATOM 984 O O . ARG A 1 127 ? -8.344 2.643 0.949 1 98.56 127 ARG A O 1
ATOM 991 N N . GLN A 1 128 ? -6.648 2.732 -0.503 1 98.25 128 GLN A N 1
ATOM 992 C CA . GLN A 1 128 ? -7.199 1.647 -1.309 1 98.25 128 GLN A CA 1
ATOM 993 C C . GLN A 1 128 ? -7.211 0.335 -0.529 1 98.25 128 GLN A C 1
ATOM 995 O O . GLN A 1 128 ? -8.164 -0.439 -0.621 1 98.25 128 GLN A O 1
ATOM 1000 N N . GLN A 1 129 ? -6.148 0.078 0.223 1 98.81 129 GLN A N 1
ATOM 1001 C CA . GLN A 1 129 ? -6.059 -1.145 1.015 1 98.81 129 GLN A CA 1
ATOM 1002 C C . GLN A 1 129 ? -7.172 -1.208 2.055 1 98.81 129 GLN A C 1
ATOM 1004 O O . GLN A 1 129 ? -7.828 -2.242 2.211 1 98.81 129 GLN A O 1
ATOM 1009 N N . VAL A 1 130 ? -7.375 -0.116 2.738 1 98.56 130 VAL A N 1
ATOM 1010 C CA . VAL A 1 130 ? -8.414 -0.074 3.76 1 98.56 130 VAL A CA 1
ATOM 1011 C C . VAL A 1 130 ? -9.789 -0.264 3.113 1 98.56 130 VAL A C 1
ATOM 1013 O O . VAL A 1 130 ? -10.625 -1.005 3.629 1 98.56 130 VAL A O 1
ATOM 1016 N N . ALA A 1 131 ? -10.016 0.301 1.962 1 97.81 131 ALA A N 1
ATOM 1017 C CA . ALA A 1 131 ? -11.297 0.243 1.272 1 97.81 131 ALA A CA 1
ATOM 1018 C C . ALA A 1 131 ? -11.688 -1.197 0.948 1 97.81 131 ALA A C 1
ATOM 1020 O O . ALA A 1 131 ? -12.867 -1.55 0.962 1 97.81 131 ALA A O 1
ATOM 1021 N N . ILE A 1 132 ? -10.688 -2.025 0.717 1 98.38 132 ILE A N 1
ATOM 1022 C CA . ILE A 1 132 ? -11.031 -3.354 0.227 1 98.38 132 ILE A CA 1
ATOM 1023 C C . ILE A 1 132 ? -10.875 -4.375 1.35 1 98.38 132 ILE A C 1
ATOM 1025 O O . ILE A 1 132 ? -11.18 -5.559 1.17 1 98.38 132 ILE A O 1
ATOM 1029 N N . THR A 1 133 ? -10.414 -3.924 2.57 1 98.44 133 THR A N 1
ATOM 1030 C CA . THR A 1 133 ? -10.109 -4.93 3.584 1 98.44 133 THR A CA 1
ATOM 1031 C C . THR A 1 133 ? -10.789 -4.582 4.906 1 98.44 133 THR A C 1
ATOM 1033 O O . THR A 1 133 ? -10.789 -5.387 5.84 1 98.44 133 THR A O 1
ATOM 1036 N N . SER A 1 134 ? -11.359 -3.402 5.023 1 97.81 134 SER A N 1
ATOM 1037 C CA . SER A 1 134 ? -11.836 -2.977 6.332 1 97.81 134 SER A CA 1
ATOM 1038 C C . SER A 1 134 ? -13.227 -2.371 6.242 1 97.81 134 SER A C 1
ATOM 1040 O O . SER A 1 134 ? -13.547 -1.676 5.277 1 97.81 134 SER A O 1
ATOM 1042 N N . THR A 1 135 ? -14.016 -2.578 7.25 1 95.75 135 THR A N 1
ATOM 1043 C CA . THR A 1 135 ? -15.305 -1.902 7.352 1 95.75 135 THR A CA 1
ATOM 1044 C C . THR A 1 135 ? -15.141 -0.515 7.965 1 95.75 135 THR A C 1
ATOM 1046 O O . THR A 1 135 ? -16.062 0.307 7.906 1 95.75 135 THR A O 1
ATOM 1049 N N . MET A 1 136 ? -13.945 -0.32 8.57 1 95.81 136 MET A N 1
ATOM 1050 C CA . MET A 1 136 ? -13.664 1.017 9.094 1 95.81 136 MET A CA 1
ATOM 1051 C C . MET A 1 136 ? -13.516 2.021 7.953 1 95.81 136 MET A C 1
ATOM 1053 O O . MET A 1 136 ? -12.914 1.718 6.926 1 95.81 136 MET A O 1
ATOM 1057 N N . LYS A 1 137 ? -14.062 3.199 8.211 1 96.75 137 LYS A N 1
ATOM 1058 C CA . LYS A 1 137 ? -13.977 4.309 7.266 1 96.75 137 LYS A CA 1
ATOM 1059 C C . LYS A 1 137 ? -13.125 5.441 7.832 1 96.75 137 LYS A C 1
ATOM 1061 O O . LYS A 1 137 ? -13.617 6.277 8.594 1 96.75 137 LYS A O 1
ATOM 1066 N N . PRO A 1 138 ? -11.93 5.504 7.387 1 98.38 138 PRO A N 1
ATOM 1067 C CA . PRO A 1 138 ? -11.062 6.535 7.953 1 98.38 138 PRO A CA 1
ATOM 1068 C C . PRO A 1 138 ? -11.539 7.949 7.637 1 98.38 138 PRO A C 1
ATOM 1070 O O . PRO A 1 138 ? -12.227 8.164 6.633 1 98.38 138 PRO A O 1
ATOM 1073 N N . ILE A 1 139 ? -11.195 8.812 8.555 1 98.75 139 ILE A N 1
ATOM 1074 C CA . ILE A 1 139 ? -11.297 10.25 8.305 1 98.75 139 ILE A CA 1
ATOM 1075 C C . ILE A 1 139 ? -9.984 10.758 7.711 1 98.75 139 ILE A C 1
ATOM 1077 O O . ILE A 1 139 ? -8.906 10.445 8.219 1 98.75 139 ILE A O 1
ATOM 1081 N N . TRP A 1 140 ? -10.102 11.469 6.641 1 98.5 140 TRP A N 1
ATOM 1082 C CA . TRP A 1 140 ? -8.969 12.164 6.027 1 98.5 140 TRP A CA 1
ATOM 1083 C C . TRP A 1 140 ? -9.148 13.672 6.098 1 98.5 140 TRP A C 1
ATOM 1085 O O . TRP A 1 140 ? -10.25 14.188 5.852 1 98.5 140 TRP A O 1
ATOM 1095 N N . ILE A 1 141 ? -8.07 14.344 6.449 1 98.5 141 ILE A N 1
ATOM 1096 C CA . ILE A 1 141 ? -8.133 15.797 6.566 1 98.5 141 ILE A CA 1
ATOM 1097 C C . ILE A 1 141 ? -7.09 16.422 5.648 1 98.5 141 ILE A C 1
ATOM 1099 O O . ILE A 1 141 ? -5.895 16.141 5.762 1 98.5 141 ILE A O 1
ATOM 1103 N N . PHE A 1 142 ? -7.504 17.234 4.73 1 98.69 142 PHE A N 1
ATOM 1104 C CA . PHE A 1 142 ? -6.633 18.031 3.871 1 98.69 142 PHE A CA 1
ATOM 1105 C C . PHE A 1 142 ? -6.531 19.453 4.375 1 98.69 142 PHE A C 1
ATOM 1107 O O . PHE A 1 142 ? -7.547 20.141 4.512 1 98.69 142 PHE A O 1
ATOM 1114 N N . THR A 1 143 ? -5.309 19.906 4.609 1 98.62 143 THR A N 1
ATOM 1115 C CA . THR A 1 143 ? -5.094 21.188 5.262 1 98.62 143 THR A CA 1
ATOM 1116 C C . THR A 1 143 ? -4.266 22.125 4.375 1 98.62 143 THR A C 1
ATOM 1118 O O . THR A 1 143 ? -3.957 23.25 4.766 1 98.62 143 THR A O 1
ATOM 1121 N N . GLY A 1 144 ? -3.881 21.625 3.18 1 98.19 144 GLY A N 1
ATOM 1122 C CA . GLY A 1 144 ? -2.779 22.297 2.512 1 98.19 144 GLY A CA 1
ATOM 1123 C C . GLY A 1 144 ? -1.455 22.141 3.234 1 98.19 144 GLY A C 1
ATOM 1124 O O . GLY A 1 144 ? -1.271 21.188 3.996 1 98.19 144 GLY A O 1
ATOM 1125 N N . VAL A 1 145 ? -0.526 23 2.871 1 98.12 145 VAL A N 1
ATOM 1126 C CA . VAL A 1 145 ? 0.776 22.922 3.523 1 98.12 145 VAL A CA 1
ATOM 1127 C C . VAL A 1 145 ? 0.679 23.469 4.941 1 98.12 145 VAL A C 1
ATOM 1129 O O . VAL A 1 145 ? 0.003 24.484 5.18 1 98.12 145 VAL A O 1
ATOM 1132 N N . LEU A 1 146 ? 1.221 22.781 5.918 1 98.5 146 LEU A N 1
ATOM 1133 C CA . LEU A 1 146 ? 1.318 23.359 7.254 1 98.5 146 LEU A CA 1
ATOM 1134 C C . LEU A 1 146 ? 2.197 24.609 7.246 1 98.5 146 LEU A C 1
ATOM 1136 O O . LEU A 1 146 ? 3.301 24.578 6.695 1 98.5 146 LEU A O 1
ATOM 1140 N N . ALA A 1 147 ? 1.732 25.656 7.883 1 98.56 147 ALA A N 1
ATOM 1141 C CA . ALA A 1 147 ? 2.416 26.938 7.852 1 98.56 147 ALA A CA 1
ATOM 1142 C C . ALA A 1 147 ? 3.846 26.812 8.367 1 98.56 147 ALA A C 1
ATOM 1144 O O . ALA A 1 147 ? 4.77 27.406 7.805 1 98.56 147 ALA A O 1
ATOM 1145 N N . GLU A 1 148 ? 4.031 26.047 9.398 1 98.31 148 GLU A N 1
ATOM 1146 C CA . GLU A 1 148 ? 5.344 25.859 10.008 1 98.31 148 GLU A CA 1
ATOM 1147 C C . GLU A 1 148 ? 6.316 25.203 9.023 1 98.31 148 GLU A C 1
ATOM 1149 O O . GLU A 1 148 ? 7.512 25.516 9.031 1 98.31 148 GLU A O 1
ATOM 1154 N N . VAL A 1 149 ? 5.797 24.297 8.195 1 97.62 149 VAL A N 1
ATOM 1155 C CA . VAL A 1 149 ? 6.605 23.641 7.176 1 97.62 149 VAL A CA 1
ATOM 1156 C C . VAL A 1 149 ? 6.895 24.609 6.035 1 97.62 149 VAL A C 1
ATOM 1158 O O . VAL A 1 149 ? 8.031 24.734 5.582 1 97.62 149 VAL A O 1
ATOM 1161 N N . PHE A 1 150 ? 5.887 25.359 5.594 1 97.81 150 PHE A N 1
ATOM 1162 C CA . PHE A 1 150 ? 6.023 26.312 4.508 1 97.81 150 PHE A CA 1
ATOM 1163 C C . PHE A 1 150 ? 7.133 27.312 4.805 1 97.81 150 PHE A C 1
ATOM 1165 O O . PHE A 1 150 ? 7.996 27.562 3.959 1 97.81 150 PHE A O 1
ATOM 1172 N N . PHE A 1 151 ? 7.141 27.797 6.039 1 97.81 151 PHE A N 1
ATOM 1173 C CA . PHE A 1 151 ? 8.07 28.859 6.406 1 97.81 151 PHE A CA 1
ATOM 1174 C C . PHE A 1 151 ? 9.336 28.281 7.02 1 97.81 151 PHE A C 1
ATOM 1176 O O . PHE A 1 151 ? 10.18 29.016 7.527 1 97.81 151 PHE A O 1
ATOM 1183 N N . SER A 1 152 ? 9.461 26.953 7.027 1 97.12 152 SER A N 1
ATOM 1184 C CA . SER A 1 152 ? 10.641 26.266 7.512 1 97.12 152 SER A CA 1
ATOM 1185 C C . SER A 1 152 ? 10.992 26.688 8.93 1 97.12 152 SER A C 1
ATOM 1187 O O . SER A 1 152 ? 12.148 27.031 9.211 1 97.12 152 SER A O 1
ATOM 1189 N N . VAL A 1 153 ? 9.93 26.688 9.766 1 96.56 153 VAL A N 1
ATOM 1190 C CA . VAL A 1 153 ? 10.156 26.969 11.18 1 96.56 153 VAL A CA 1
ATOM 1191 C C . VAL A 1 153 ? 11.094 25.922 11.781 1 96.56 153 VAL A C 1
ATOM 1193 O O . VAL A 1 153 ? 10.906 24.719 11.57 1 96.56 153 VAL A O 1
ATOM 1196 N N . PRO A 1 154 ? 12.117 26.328 12.547 1 94.44 154 PRO A N 1
ATOM 1197 C CA . PRO A 1 154 ? 13.031 25.359 13.141 1 94.44 154 PRO A CA 1
ATOM 1198 C C . PRO A 1 154 ? 12.305 24.281 13.953 1 94.44 154 PRO A C 1
ATOM 1200 O O . PRO A 1 154 ? 11.383 24.594 14.711 1 94.44 154 PRO A O 1
ATOM 1203 N N . GLY A 1 155 ? 12.695 23.047 13.711 1 93.44 155 GLY A N 1
ATOM 1204 C CA . GLY A 1 155 ? 12.102 21.953 14.445 1 93.44 155 GLY A CA 1
ATOM 1205 C C . GLY A 1 155 ? 10.875 21.359 13.758 1 93.44 155 GLY A C 1
ATOM 1206 O O . GLY A 1 155 ? 10.258 20.438 14.273 1 93.44 155 GLY A O 1
ATOM 1207 N N . HIS A 1 156 ? 10.539 21.875 12.648 1 95.19 156 HIS A N 1
ATOM 1208 C CA . HIS A 1 156 ? 9.414 21.391 11.859 1 95.19 156 HIS A CA 1
ATOM 1209 C C . HIS A 1 156 ? 9.875 20.891 10.492 1 95.19 156 HIS A C 1
ATOM 1211 O O . HIS A 1 156 ? 11.047 20.547 10.312 1 95.19 156 HIS A O 1
ATOM 1217 N N . GLY A 1 157 ? 8.969 20.688 9.609 1 92.38 157 GLY A N 1
ATOM 1218 C CA . GLY A 1 157 ? 9.336 20.422 8.227 1 92.38 157 GLY A CA 1
ATOM 1219 C C . GLY A 1 157 ? 10.039 21.594 7.559 1 92.38 157 GLY A C 1
ATOM 1220 O O . GLY A 1 157 ? 9.914 22.734 8.008 1 92.38 157 GLY A O 1
ATOM 1221 N N . ASP A 1 158 ? 10.781 21.312 6.527 1 93.56 158 ASP A N 1
ATOM 1222 C CA . ASP A 1 158 ? 11.633 22.312 5.898 1 93.56 158 ASP A CA 1
ATOM 1223 C C . ASP A 1 158 ? 11.375 22.391 4.395 1 93.56 158 ASP A C 1
ATOM 1225 O O . ASP A 1 158 ? 11.812 21.516 3.641 1 93.56 158 ASP A O 1
ATOM 1229 N N . LEU A 1 159 ? 10.672 23.422 4.02 1 96.25 159 LEU A N 1
ATOM 1230 C CA . LEU A 1 159 ? 10.43 23.672 2.6 1 96.25 159 LEU A CA 1
ATOM 1231 C C . LEU A 1 159 ? 11.258 24.859 2.109 1 96.25 159 LEU A C 1
ATOM 1233 O O . LEU A 1 159 ? 10.742 25.719 1.395 1 96.25 159 LEU A O 1
ATOM 1237 N N . SER A 1 160 ? 12.469 24.953 2.551 1 97.12 160 SER A N 1
ATOM 1238 C CA . SER A 1 160 ? 13.414 25.969 2.098 1 97.12 160 SER A CA 1
ATOM 1239 C C . SER A 1 160 ? 14.094 25.547 0.796 1 97.12 160 SER A C 1
ATOM 1241 O O . SER A 1 160 ? 14 24.391 0.386 1 97.12 160 SER A O 1
ATOM 1243 N N . PRO A 1 161 ? 14.789 26.406 0.15 1 96.31 161 PRO A N 1
ATOM 1244 C CA . PRO A 1 161 ? 15.477 26.125 -1.107 1 96.31 161 PRO A CA 1
ATOM 1245 C C . PRO A 1 161 ? 16.531 25.031 -0.959 1 96.31 161 PRO A C 1
ATOM 1247 O O . PRO A 1 161 ? 16.859 24.344 -1.932 1 96.31 161 PRO A O 1
ATOM 1250 N N . LYS A 1 162 ? 17.062 24.828 0.264 1 95.12 162 LYS A N 1
ATOM 1251 C CA . LYS A 1 162 ? 17.984 23.719 0.502 1 95.12 162 LYS A CA 1
ATOM 1252 C C . LYS A 1 162 ? 17.344 22.375 0.148 1 95.12 162 LYS A C 1
ATOM 1254 O O . LYS A 1 162 ? 18.031 21.453 -0.263 1 95.12 162 LYS A O 1
ATOM 1259 N N . ASN A 1 163 ? 16.062 22.297 0.294 1 96.12 163 ASN A N 1
ATOM 1260 C CA . ASN A 1 163 ? 15.281 21.109 -0.039 1 96.12 163 ASN A CA 1
ATOM 1261 C C . ASN A 1 163 ? 14.398 21.328 -1.263 1 96.12 163 ASN A C 1
ATOM 1263 O O . ASN A 1 163 ? 13.328 20.734 -1.384 1 96.12 163 ASN A O 1
ATOM 1267 N N . HIS A 1 164 ? 14.859 22.266 -2.064 1 97 164 HIS A N 1
ATOM 1268 C CA . HIS A 1 164 ? 14.164 22.594 -3.301 1 97 164 HIS A CA 1
ATOM 1269 C C . HIS A 1 164 ? 12.75 23.109 -3.02 1 97 164 HIS A C 1
ATOM 1271 O O . HIS A 1 164 ? 11.805 22.734 -3.713 1 97 164 HIS A O 1
ATOM 1277 N N . GLY A 1 165 ? 12.656 23.906 -1.939 1 97.44 165 GLY A N 1
ATOM 1278 C CA . GLY A 1 165 ? 11.391 24.5 -1.541 1 97.44 165 GLY A CA 1
ATOM 1279 C C . GLY A 1 165 ? 11.32 26 -1.802 1 97.44 165 GLY A C 1
ATOM 1280 O O . GLY A 1 165 ? 11.898 26.484 -2.773 1 97.44 165 GLY A O 1
ATOM 1281 N N . ILE A 1 166 ? 10.641 26.672 -1.003 1 97.69 166 ILE A N 1
ATOM 1282 C CA . ILE A 1 166 ? 10.156 28 -1.372 1 97.69 166 ILE A CA 1
ATOM 1283 C C . ILE A 1 166 ? 10.828 29.062 -0.501 1 97.69 166 ILE A C 1
ATOM 1285 O O . ILE A 1 166 ? 11.492 29.969 -1.013 1 97.69 166 ILE A O 1
ATOM 1289 N N . TRP A 1 167 ? 10.758 29 0.786 1 97.5 167 TRP A N 1
ATOM 1290 C CA . TRP A 1 167 ? 11.07 30.094 1.694 1 97.5 167 TRP A CA 1
ATOM 1291 C C . TRP A 1 167 ? 12.398 29.859 2.402 1 97.5 167 TRP A C 1
ATOM 1293 O O . TRP A 1 167 ? 12.594 28.812 3.047 1 97.5 167 TRP A O 1
ATOM 1303 N N . ASP A 1 168 ? 13.266 30.75 2.342 1 96.44 168 ASP A N 1
ATOM 1304 C CA . ASP A 1 168 ? 14.508 30.766 3.111 1 96.44 168 ASP A CA 1
ATOM 1305 C C . ASP A 1 168 ? 14.391 31.672 4.328 1 96.44 168 ASP A C 1
ATOM 1307 O O . ASP A 1 168 ? 14.469 32.906 4.203 1 96.44 168 ASP A O 1
ATOM 1311 N N . PRO A 1 169 ? 14.203 31.062 5.449 1 93.38 169 PRO A N 1
ATOM 1312 C CA . PRO A 1 169 ? 13.992 31.891 6.641 1 93.38 169 PRO A CA 1
ATOM 1313 C C . PRO A 1 169 ? 15.242 32.656 7.059 1 93.38 169 PRO A C 1
ATOM 1315 O O . PRO A 1 169 ? 15.156 33.625 7.824 1 93.38 169 PRO A O 1
ATOM 1318 N N . VAL A 1 170 ? 16.391 32.281 6.578 1 92.62 170 VAL A N 1
ATOM 1319 C CA . VAL A 1 170 ? 17.656 32.938 6.918 1 92.62 170 VAL A CA 1
ATOM 1320 C C . VAL A 1 170 ? 17.875 34.125 5.98 1 92.62 170 VAL A C 1
ATOM 1322 O O . VAL A 1 170 ? 18.031 35.25 6.434 1 92.62 170 VAL A O 1
ATOM 1325 N N . ALA A 1 171 ? 17.781 33.906 4.73 1 94.12 171 ALA A N 1
ATOM 1326 C CA . ALA A 1 171 ? 18.062 34.938 3.732 1 94.12 171 ALA A CA 1
ATOM 1327 C C . ALA A 1 171 ? 16.844 35.875 3.539 1 94.12 171 ALA A C 1
ATOM 1329 O O . ALA A 1 171 ? 16.953 36.938 2.932 1 94.12 171 ALA A O 1
ATOM 1330 N N . LYS A 1 172 ? 15.703 35.469 4.121 1 94.25 172 LYS A N 1
ATOM 1331 C CA . LYS A 1 172 ? 14.445 36.188 3.918 1 94.25 172 LYS A CA 1
ATOM 1332 C C . LYS A 1 172 ? 14.141 36.344 2.432 1 94.25 172 LYS A C 1
ATOM 1334 O O . LYS A 1 172 ? 13.883 37.469 1.97 1 94.25 172 LYS A O 1
ATOM 1339 N N . SER A 1 173 ? 14.219 35.219 1.756 1 96.88 173 SER A N 1
ATOM 1340 C CA . SER A 1 173 ? 13.977 35.188 0.317 1 96.88 173 SER A CA 1
ATOM 1341 C C . SER A 1 173 ? 13.016 34.062 -0.062 1 96.88 173 SER A C 1
ATOM 1343 O O . SER A 1 173 ? 12.766 33.156 0.736 1 96.88 173 SER A O 1
ATOM 1345 N N . MET A 1 174 ? 12.445 34.219 -1.217 1 97.31 174 MET A N 1
ATOM 1346 C CA . MET A 1 174 ? 11.5 33.219 -1.734 1 97.31 174 MET A CA 1
ATOM 1347 C C . MET A 1 174 ? 11.883 32.812 -3.15 1 97.31 174 MET A C 1
ATOM 1349 O O . MET A 1 174 ? 12.078 33.656 -4.023 1 97.31 174 MET A O 1
ATOM 1353 N N . ASP A 1 175 ? 12.07 31.531 -3.373 1 98.06 175 ASP A N 1
ATOM 1354 C CA . ASP A 1 175 ? 12.195 30.984 -4.723 1 98.06 175 ASP A CA 1
ATOM 1355 C C . ASP A 1 175 ? 10.82 30.812 -5.367 1 98.06 175 ASP A C 1
ATOM 1357 O O . ASP A 1 175 ? 9.938 30.156 -4.812 1 98.06 175 ASP A O 1
ATOM 1361 N N . VAL A 1 176 ? 10.664 31.422 -6.566 1 98.12 176 VAL A N 1
ATOM 1362 C CA . VAL A 1 176 ? 9.336 31.453 -7.168 1 98.12 176 VAL A CA 1
ATOM 1363 C C . VAL A 1 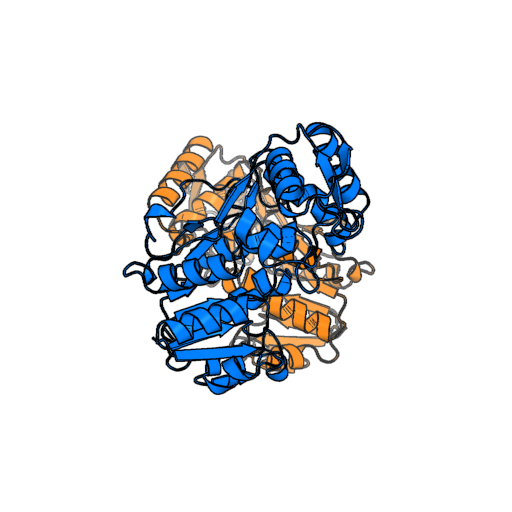176 ? 9.367 30.75 -8.516 1 98.12 176 VAL A C 1
ATOM 1365 O O . VAL A 1 176 ? 10.047 31.188 -9.445 1 98.12 176 VAL A O 1
ATOM 1368 N N . TRP A 1 177 ? 8.719 29.641 -8.633 1 98.12 177 TRP A N 1
ATOM 1369 C CA . TRP A 1 177 ? 8.344 29.031 -9.898 1 98.12 177 TRP A CA 1
ATOM 1370 C C . TRP A 1 177 ? 6.969 29.5 -10.352 1 98.12 177 TRP A C 1
ATOM 1372 O O . TRP A 1 177 ? 6.074 29.703 -9.531 1 98.12 177 TRP A O 1
ATOM 1382 N N . GLY A 1 178 ? 6.766 29.594 -11.664 1 97.25 178 GLY A N 1
ATOM 1383 C CA . GLY A 1 178 ? 5.508 30.125 -12.148 1 97.25 178 GLY A CA 1
ATOM 1384 C C . GLY A 1 178 ? 5.434 31.641 -12.07 1 97.25 178 GLY A C 1
ATOM 1385 O O . GLY A 1 178 ? 6.438 32.312 -12.273 1 97.25 178 GLY A O 1
ATOM 1386 N N . THR A 1 179 ? 4.23 32.219 -11.844 1 96.56 179 THR A N 1
ATOM 1387 C CA . THR A 1 179 ? 4.035 33.656 -11.883 1 96.56 179 THR A CA 1
ATOM 1388 C C . THR A 1 179 ? 4.117 34.25 -10.477 1 96.56 179 THR A C 1
ATOM 1390 O O . THR A 1 179 ? 4.238 35.469 -10.312 1 96.56 179 THR A O 1
ATOM 1393 N N . GLY A 1 180 ? 4.043 33.406 -9.508 1 96.88 180 GLY A N 1
ATOM 1394 C CA . GLY A 1 180 ? 3.965 33.875 -8.141 1 96.88 180 GLY A CA 1
ATOM 1395 C C . GLY A 1 180 ? 2.555 34.25 -7.715 1 96.88 180 GLY A C 1
ATOM 1396 O O . GLY A 1 180 ? 2.324 34.594 -6.559 1 96.88 180 GLY A O 1
ATOM 1397 N N . ARG A 1 181 ? 1.616 34.062 -8.633 1 96.81 181 ARG A N 1
ATOM 1398 C CA . ARG A 1 181 ? 0.23 34.406 -8.344 1 96.81 181 ARG A CA 1
ATOM 1399 C C . ARG A 1 181 ? -0.591 33.188 -8.023 1 96.81 181 ARG A C 1
ATOM 1401 O O . ARG A 1 181 ? -1.732 33.281 -7.566 1 96.81 181 ARG A O 1
ATOM 1408 N N . GLU A 1 182 ? 0.003 31.969 -8.266 1 96.06 182 GLU A N 1
ATOM 1409 C CA . GLU A 1 182 ? -0.678 30.734 -7.875 1 96.06 182 GLU A CA 1
ATOM 1410 C C . GLU A 1 182 ? -0.897 30.688 -6.367 1 96.06 182 GLU A C 1
ATOM 1412 O O . GLU A 1 182 ? -0.061 31.156 -5.594 1 96.06 182 GLU A O 1
ATOM 1417 N N . LYS A 1 183 ? -1.931 30.125 -5.965 1 95.94 183 LYS A N 1
ATOM 1418 C CA . LYS A 1 183 ? -2.324 30.172 -4.559 1 95.94 183 LYS A CA 1
ATOM 1419 C C . LYS A 1 183 ? -1.856 28.922 -3.818 1 95.94 183 LYS A C 1
ATOM 1421 O O . LYS A 1 183 ? -1.871 27.812 -4.375 1 95.94 183 LYS A O 1
ATOM 1426 N N . PHE A 1 184 ? -1.493 29.094 -2.613 1 97.19 184 PHE A N 1
ATOM 1427 C CA . PHE A 1 184 ? -1.154 28.031 -1.67 1 97.19 184 PHE A CA 1
ATOM 1428 C C . PHE A 1 184 ? -2.166 27.969 -0.532 1 97.19 184 PHE A C 1
ATOM 1430 O O . PHE A 1 184 ? -2.377 28.969 0.169 1 97.19 184 PHE A O 1
ATOM 1437 N N . ASP A 1 185 ? -2.824 26.828 -0.407 1 97.94 185 ASP A N 1
ATOM 1438 C CA . ASP A 1 185 ? -3.582 26.562 0.812 1 97.94 185 ASP A CA 1
ATOM 1439 C C . ASP A 1 185 ? -2.652 26.219 1.973 1 97.94 185 ASP A C 1
ATOM 1441 O O . ASP A 1 185 ? -1.709 25.438 1.809 1 97.94 185 ASP A O 1
ATOM 1445 N N . TRP A 1 186 ? -2.885 26.875 3.096 1 98.44 186 TRP A N 1
ATOM 1446 C CA . TRP A 1 186 ? -2.027 26.578 4.238 1 98.44 186 TRP A CA 1
ATOM 1447 C C . TRP A 1 186 ? -2.824 26.609 5.539 1 98.44 186 TRP A C 1
ATOM 1449 O O . TRP A 1 186 ? -3.883 27.234 5.609 1 98.44 186 TRP A O 1
ATOM 1459 N N . THR A 1 187 ? -2.393 25.828 6.5 1 98.88 187 THR A N 1
ATOM 1460 C CA . THR A 1 187 ? -3.004 25.75 7.82 1 98.88 187 THR A CA 1
ATOM 1461 C C . THR A 1 187 ? -1.935 25.703 8.906 1 98.88 187 THR A C 1
ATOM 1463 O O . THR A 1 187 ? -0.927 25 8.766 1 98.88 187 THR A O 1
ATOM 1466 N N . THR A 1 188 ? -2.148 26.484 10.016 1 98.75 188 THR A N 1
ATOM 1467 C CA . THR A 1 188 ? -1.227 26.328 11.133 1 98.75 188 THR A CA 1
ATOM 1468 C C . THR A 1 188 ? -1.425 24.984 11.82 1 98.75 188 THR A C 1
ATOM 1470 O O . THR A 1 188 ? -2.518 24.406 11.781 1 98.75 188 THR A O 1
ATOM 1473 N N . GLU A 1 189 ? -0.391 24.438 12.414 1 98.5 189 GLU A N 1
ATOM 1474 C CA . GLU A 1 189 ? -0.509 23.188 13.164 1 98.5 189 GLU A CA 1
ATOM 1475 C C . GLU A 1 189 ? -1.584 23.281 14.242 1 98.5 189 GLU A C 1
ATOM 1477 O O . GLU A 1 189 ? -2.338 22.328 14.461 1 98.5 189 GLU A O 1
ATOM 1482 N N . ALA A 1 190 ? -1.694 24.438 14.883 1 98.19 190 ALA A N 1
ATOM 1483 C CA . ALA A 1 190 ? -2.703 24.656 15.922 1 98.19 190 ALA A CA 1
ATOM 1484 C C . ALA A 1 190 ? -4.113 24.547 15.344 1 98.19 190 ALA A C 1
ATOM 1486 O O . ALA A 1 190 ? -4.973 23.875 15.914 1 98.19 190 ALA A O 1
ATOM 1487 N N . ASP A 1 191 ? -4.316 25.25 14.227 1 98.69 191 ASP A N 1
ATOM 1488 C CA . ASP A 1 191 ? -5.633 25.203 13.594 1 98.69 191 ASP A CA 1
ATOM 1489 C C . ASP A 1 191 ? -5.941 23.812 13.07 1 98.69 191 ASP A C 1
ATOM 1491 O O . ASP A 1 191 ? -7.086 23.359 13.125 1 98.69 191 ASP A O 1
ATOM 1495 N N . ALA A 1 192 ? -4.93 23.141 12.484 1 98.81 192 ALA A N 1
ATOM 1496 C CA . ALA A 1 192 ? -5.109 21.766 12.023 1 98.81 192 ALA A CA 1
ATOM 1497 C C . ALA A 1 192 ? -5.602 20.875 13.156 1 98.81 192 ALA A C 1
ATOM 1499 O O . ALA A 1 192 ? -6.488 20.047 12.961 1 98.81 192 ALA A O 1
ATOM 1500 N N . ALA A 1 193 ? -5.062 21.031 14.32 1 98.75 193 ALA A N 1
ATOM 1501 C CA . ALA A 1 193 ? -5.48 20.266 15.484 1 98.75 193 ALA A CA 1
ATOM 1502 C C . ALA A 1 193 ? -6.926 20.594 15.867 1 98.75 193 ALA A C 1
ATOM 1504 O O . ALA A 1 193 ? -7.723 19.688 16.125 1 98.75 193 ALA A O 1
ATOM 1505 N N . LYS A 1 194 ? -7.262 21.906 15.875 1 98.75 194 LYS A N 1
ATOM 1506 C CA . LYS A 1 194 ? -8.625 22.312 16.203 1 98.75 194 LYS A CA 1
ATOM 1507 C C . LYS A 1 194 ? -9.641 21.688 15.25 1 98.75 194 LYS A C 1
ATOM 1509 O O . LYS A 1 194 ? -10.648 21.141 15.688 1 98.75 194 LYS A O 1
ATOM 1514 N N . PHE A 1 195 ? -9.312 21.75 13.945 1 98.81 195 PHE A N 1
ATOM 1515 C CA . PHE A 1 195 ? -10.203 21.156 12.953 1 98.81 195 PHE A CA 1
ATOM 1516 C C . PHE A 1 195 ? -10.312 19.656 13.156 1 98.81 195 PHE A C 1
ATOM 1518 O O . PHE A 1 195 ? -11.406 19.094 13.047 1 98.81 195 PHE A O 1
ATOM 1525 N N . SER A 1 196 ? -9.242 19 13.445 1 98.75 196 SER A N 1
ATOM 1526 C CA . SER A 1 196 ? -9.219 17.547 13.625 1 98.75 196 SER A CA 1
ATOM 1527 C C . SER A 1 196 ? -10.141 17.109 14.758 1 98.75 196 SER A C 1
ATOM 1529 O O . SER A 1 196 ? -10.945 16.188 14.594 1 98.75 196 SER A O 1
ATOM 1531 N N . ILE A 1 197 ? -10.031 17.812 15.883 1 98.62 197 ILE A N 1
ATOM 1532 C CA . ILE A 1 197 ? -10.844 17.438 17.047 1 98.62 197 ILE A CA 1
ATOM 1533 C C . ILE A 1 197 ? -12.312 17.75 16.766 1 98.62 197 ILE A C 1
ATOM 1535 O O . ILE A 1 197 ? -13.195 16.969 17.125 1 98.62 197 ILE A O 1
ATOM 1539 N N . ALA A 1 198 ? -12.562 18.906 16.094 1 98.44 198 ALA A N 1
ATOM 1540 C CA . ALA A 1 198 ? -13.938 19.219 15.719 1 98.44 198 ALA A CA 1
ATOM 1541 C C . ALA A 1 198 ? -14.539 18.125 14.836 1 98.44 198 ALA A C 1
ATOM 1543 O O . ALA A 1 198 ? -15.703 17.766 15 1 98.44 198 ALA A O 1
ATOM 1544 N N . ILE A 1 199 ? -13.766 17.594 13.922 1 98.25 199 ILE A N 1
ATOM 1545 C CA . ILE A 1 199 ? -14.219 16.547 13.008 1 98.25 199 ILE A CA 1
ATOM 1546 C C . ILE A 1 199 ? -14.523 15.266 13.781 1 98.25 199 ILE A C 1
ATOM 1548 O O . ILE A 1 199 ? -15.578 14.656 13.594 1 98.25 199 ILE A O 1
ATOM 1552 N N . ILE A 1 200 ? -13.695 14.883 14.703 1 97.81 200 ILE A N 1
ATOM 1553 C CA . ILE A 1 200 ? -13.852 13.633 15.438 1 97.81 200 ILE A CA 1
ATOM 1554 C C . ILE A 1 200 ? -15.047 13.742 16.391 1 97.81 200 ILE A C 1
ATOM 1556 O O . ILE A 1 200 ? -15.648 12.734 16.766 1 97.81 200 ILE A O 1
ATOM 1560 N N . GLU A 1 201 ? -15.375 14.961 16.75 1 97.19 201 GLU A N 1
ATOM 1561 C CA . GLU A 1 201 ? -16.5 15.211 17.656 1 97.19 201 GLU A CA 1
ATOM 1562 C C . GLU A 1 201 ? -17.828 15.188 16.906 1 97.19 201 GLU A C 1
ATOM 1564 O O . GLU A 1 201 ? -18.891 15.086 17.531 1 97.19 201 GLU A O 1
ATOM 1569 N N . SER A 1 202 ? -17.719 15.367 15.617 1 96 202 SER A N 1
ATOM 1570 C CA . SER A 1 202 ? -18.953 15.461 14.844 1 96 202 SER A CA 1
ATOM 1571 C C . SER A 1 202 ? -19.766 14.172 14.93 1 96 202 SER A C 1
ATOM 1573 O O . SER A 1 202 ? -19.188 13.086 15.047 1 96 202 SER A O 1
ATOM 1575 N N . PRO A 1 203 ? -21.078 14.25 14.82 1 95.12 203 PRO A N 1
ATOM 1576 C CA . PRO A 1 203 ? -21.922 13.055 14.891 1 95.12 203 PRO A CA 1
ATOM 1577 C C . PRO A 1 203 ? -21.656 12.078 13.742 1 95.12 203 PRO A C 1
ATOM 1579 O O . PRO A 1 203 ? -21.938 10.883 13.867 1 95.12 203 PRO A O 1
ATOM 1582 N N . GLU A 1 204 ? -21.125 12.609 12.672 1 95.38 204 GLU A N 1
ATOM 1583 C CA . GLU A 1 204 ? -20.938 11.773 11.492 1 95.38 204 GLU A CA 1
ATOM 1584 C C . GLU A 1 204 ? -19.5 11.25 11.406 1 95.38 204 GLU A C 1
ATOM 1586 O O . GLU A 1 204 ? -19.109 10.656 10.406 1 95.38 204 GLU A O 1
ATOM 1591 N N . ALA A 1 205 ? -18.781 11.422 12.484 1 97.06 205 ALA A N 1
ATOM 1592 C CA . ALA A 1 205 ? -17.359 11.07 12.461 1 97.06 205 ALA A CA 1
ATOM 1593 C C . ALA A 1 205 ? -17.172 9.602 12.102 1 97.06 205 ALA A C 1
ATOM 1595 O O . ALA A 1 205 ? -16.219 9.242 11.391 1 97.06 205 ALA A O 1
ATOM 1596 N N . HIS A 1 206 ? -18.078 8.727 12.547 1 95.75 206 HIS A N 1
ATOM 1597 C CA . HIS A 1 206 ? -17.953 7.285 12.336 1 95.75 206 HIS A CA 1
ATOM 1598 C C . HIS A 1 206 ? -18.141 6.922 10.867 1 95.75 206 HIS A C 1
ATOM 1600 O O . HIS A 1 206 ? -17.828 5.805 10.453 1 95.75 206 HIS A O 1
ATOM 1606 N N . GLN A 1 207 ? -18.656 7.891 10.094 1 96.75 207 GLN A N 1
ATOM 1607 C CA . GLN A 1 207 ? -18.859 7.656 8.672 1 96.75 207 GLN A CA 1
ATOM 1608 C C . GLN A 1 207 ? -17.594 7.938 7.871 1 96.75 207 GLN A C 1
ATOM 1610 O O . GLN A 1 207 ? -17.531 7.652 6.672 1 96.75 207 GLN A O 1
ATOM 1615 N N . GLY A 1 208 ? -16.562 8.43 8.547 1 97.94 208 GLY A N 1
ATOM 1616 C CA . GLY A 1 208 ? -15.312 8.742 7.875 1 97.94 208 GLY A CA 1
ATOM 1617 C C . GLY A 1 208 ? -15.461 9.789 6.789 1 97.94 208 GLY A C 1
ATOM 1618 O O . GLY A 1 208 ? -16.25 10.727 6.926 1 97.94 208 GLY A O 1
ATOM 1619 N N . GLY A 1 209 ? -14.578 9.68 5.812 1 97.25 209 GLY A N 1
ATOM 1620 C CA . GLY A 1 209 ? -14.672 10.586 4.68 1 97.25 209 GLY A CA 1
ATOM 1621 C C . GLY A 1 209 ? -13.539 11.586 4.617 1 97.25 209 GLY A C 1
ATOM 1622 O O . GLY A 1 209 ? -12.547 11.461 5.34 1 97.25 209 GLY A O 1
ATOM 1623 N N . PHE A 1 210 ? -13.672 12.516 3.68 1 98.06 210 PHE A N 1
ATOM 1624 C CA . PHE A 1 210 ? -12.656 13.516 3.385 1 98.06 210 PHE A CA 1
ATOM 1625 C C . PHE A 1 210 ? -13.125 14.898 3.822 1 98.06 210 PHE A C 1
ATOM 1627 O O . PHE A 1 210 ? -14.258 15.289 3.557 1 98.06 210 PHE A O 1
ATOM 1634 N N . TYR A 1 211 ? -12.242 15.586 4.516 1 98.38 211 TYR A N 1
ATOM 1635 C CA . TYR A 1 211 ? -12.5 16.953 4.953 1 98.38 211 TYR A CA 1
ATOM 1636 C C . TYR A 1 211 ? -11.398 17.891 4.484 1 98.38 211 TYR A C 1
ATOM 1638 O O . TYR A 1 211 ? -10.211 17.609 4.668 1 98.38 211 TYR A O 1
ATOM 1646 N N . SER A 1 212 ? -11.781 18.984 3.85 1 98.44 212 SER A N 1
ATOM 1647 C CA . SER A 1 212 ? -10.844 20.016 3.418 1 98.44 212 SER A CA 1
ATOM 1648 C C . SER A 1 212 ? -11.016 21.281 4.23 1 98.44 212 SER A C 1
ATOM 1650 O O . SER A 1 212 ? -12.086 21.891 4.223 1 98.44 212 SER A O 1
ATOM 1652 N N . VAL A 1 213 ? -9.953 21.641 4.914 1 98.56 213 VAL A N 1
ATOM 1653 C CA . VAL A 1 213 ? -9.984 22.828 5.762 1 98.56 213 VAL A CA 1
ATOM 1654 C C . VAL A 1 213 ? -8.68 23.609 5.605 1 98.56 213 VAL A C 1
ATOM 1656 O O . VAL A 1 213 ? -7.664 23.062 5.184 1 98.56 213 VAL A O 1
ATOM 1659 N N . ARG A 1 214 ? -8.664 24.906 5.914 1 98.44 214 ARG A N 1
ATOM 1660 C CA . ARG A 1 214 ? -7.438 25.688 5.832 1 98.44 214 ARG A CA 1
ATOM 1661 C C . ARG A 1 214 ? -7.516 26.922 6.734 1 98.44 214 ARG A C 1
ATOM 1663 O O . ARG A 1 214 ? -8.609 27.375 7.078 1 98.44 214 ARG A O 1
ATOM 1670 N N . SER A 1 215 ? -6.371 27.438 7.125 1 98.44 215 SER A N 1
ATOM 1671 C CA . SER A 1 215 ? -6.262 28.719 7.805 1 98.44 215 SER A CA 1
ATOM 1672 C C . SER A 1 215 ? -6.301 29.875 6.809 1 98.44 215 SER A C 1
ATOM 1674 O O . SER A 1 215 ? -6.836 30.953 7.109 1 98.44 215 SER A O 1
ATOM 1676 N N . GLY A 1 216 ? -5.676 29.625 5.695 1 98 216 GLY A N 1
ATOM 1677 C CA . GLY A 1 216 ? -5.609 30.688 4.695 1 98 216 GLY A CA 1
ATOM 1678 C C . GLY A 1 216 ? -5.246 30.172 3.314 1 98 216 GLY A C 1
ATOM 1679 O O . GLY A 1 216 ? -5 28.984 3.133 1 98 216 GLY A O 1
ATOM 1680 N N . CYS A 1 217 ? -5.309 31.031 2.346 1 97.69 217 CYS A N 1
ATOM 1681 C CA . CYS A 1 217 ? -4.988 30.812 0.941 1 97.69 217 CYS A CA 1
ATOM 1682 C C . CYS A 1 217 ? -4.371 32.062 0.315 1 97.69 217 CYS A C 1
ATOM 1684 O O . CYS A 1 217 ? -5.039 33.062 0.17 1 97.69 217 CYS A O 1
ATOM 1686 N N . HIS A 1 218 ? -3.096 31.953 0.018 1 98.12 218 HIS A N 1
ATOM 1687 C CA . HIS A 1 218 ? -2.361 33.125 -0.454 1 98.12 218 HIS A CA 1
ATOM 1688 C C . HIS A 1 218 ? -1.382 32.75 -1.562 1 98.12 218 HIS A C 1
ATOM 1690 O O . HIS A 1 218 ? -0.851 31.641 -1.575 1 98.12 218 HIS A O 1
ATOM 1696 N N . SER A 1 219 ? -1.179 33.688 -2.477 1 97.75 219 SER A N 1
ATOM 1697 C CA . SER A 1 219 ? -0.067 33.562 -3.414 1 97.75 219 SER A CA 1
ATOM 1698 C C . SER A 1 219 ? 1.256 33.938 -2.756 1 97.75 219 SER A C 1
ATOM 1700 O O . SER A 1 219 ? 1.271 34.531 -1.687 1 97.75 219 SER A O 1
ATOM 1702 N N . LEU A 1 220 ? 2.34 33.531 -3.426 1 97.94 220 LEU A N 1
ATOM 1703 C CA . LEU A 1 220 ? 3.643 33.906 -2.889 1 97.94 220 LEU A CA 1
ATOM 1704 C C . LEU A 1 220 ? 3.803 35.406 -2.861 1 97.94 220 LEU A C 1
ATOM 1706 O O . LEU A 1 220 ? 4.426 35.969 -1.949 1 97.94 220 LEU A O 1
ATOM 1710 N N . ARG A 1 221 ? 3.207 36.094 -3.795 1 97.5 221 ARG A N 1
ATOM 1711 C CA . ARG A 1 221 ? 3.254 37.562 -3.832 1 97.5 221 ARG A CA 1
ATOM 1712 C C . ARG A 1 221 ? 2.486 38.156 -2.66 1 97.5 221 ARG A C 1
ATOM 1714 O O . ARG A 1 221 ? 2.922 39.156 -2.068 1 97.5 221 ARG A O 1
ATOM 1721 N N . GLU A 1 222 ? 1.365 37.594 -2.402 1 98.25 222 GLU A N 1
ATOM 1722 C CA . GLU A 1 222 ? 0.583 38.062 -1.26 1 98.25 222 GLU A CA 1
ATOM 1723 C C . GLU A 1 222 ? 1.307 37.781 0.054 1 98.25 222 GLU A C 1
ATOM 1725 O O . GLU A 1 222 ? 1.264 38.594 0.979 1 98.25 222 GLU A O 1
ATOM 1730 N N . ILE A 1 223 ? 1.924 36.625 0.151 1 98.31 223 ILE A N 1
ATOM 1731 C CA . ILE A 1 223 ? 2.678 36.25 1.347 1 98.31 223 ILE A CA 1
ATOM 1732 C C . ILE A 1 223 ? 3.834 37.25 1.542 1 98.31 223 ILE A C 1
ATOM 1734 O O . ILE A 1 223 ? 4.059 37.719 2.65 1 98.31 223 ILE A O 1
ATOM 1738 N N . LYS A 1 224 ? 4.496 37.562 0.442 1 97.94 224 LYS A N 1
ATOM 1739 C CA . LYS A 1 224 ? 5.574 38.531 0.496 1 97.94 224 LYS A CA 1
ATOM 1740 C C . LYS A 1 224 ? 5.074 39.875 1.022 1 97.94 224 LYS A C 1
ATOM 1742 O O . LYS A 1 224 ? 5.672 40.438 1.932 1 97.94 224 LYS A O 1
ATOM 1747 N N . ALA A 1 225 ? 4.051 40.312 0.445 1 98.12 225 ALA A N 1
ATOM 1748 C CA . ALA A 1 225 ? 3.51 41.625 0.819 1 98.12 225 ALA A CA 1
ATOM 1749 C C . ALA A 1 225 ? 3.154 41.656 2.303 1 98.12 225 ALA A C 1
ATOM 1751 O O . ALA A 1 225 ? 3.48 42.625 3 1 98.12 225 ALA A O 1
ATOM 1752 N N . THR A 1 226 ? 2.479 40.656 2.77 1 98.19 226 THR A N 1
ATOM 1753 C CA . THR A 1 226 ? 2.086 40.562 4.172 1 98.19 226 THR A CA 1
ATOM 1754 C C . THR A 1 226 ? 3.314 40.469 5.074 1 98.19 226 THR A C 1
ATOM 1756 O O . THR A 1 226 ? 3.379 41.125 6.117 1 98.19 226 THR A O 1
ATOM 1759 N N . TYR A 1 227 ? 4.25 39.656 4.676 1 97.94 227 TYR A N 1
ATOM 1760 C CA . TYR A 1 227 ? 5.477 39.469 5.449 1 97.94 227 TYR A CA 1
ATOM 1761 C C . TYR A 1 227 ? 6.211 40.812 5.602 1 97.94 227 TYR A C 1
ATOM 1763 O O . TYR A 1 227 ? 6.613 41.188 6.707 1 97.94 227 TYR A O 1
ATOM 1771 N N . GLU A 1 228 ? 6.324 41.531 4.52 1 97.94 228 GLU A N 1
ATOM 1772 C CA . GLU A 1 228 ? 7.047 42.781 4.531 1 97.94 228 GLU A CA 1
ATOM 1773 C C . GLU A 1 228 ? 6.328 43.844 5.395 1 97.94 228 GLU A C 1
ATOM 1775 O O . GLU A 1 228 ? 6.973 44.625 6.098 1 97.94 228 GLU A O 1
ATOM 1780 N N . ARG A 1 229 ? 5.105 43.812 5.324 1 97.44 229 ARG A N 1
ATOM 1781 C CA . ARG A 1 229 ? 4.32 44.719 6.145 1 97.44 229 ARG A CA 1
ATOM 1782 C C . ARG A 1 229 ? 4.492 44.406 7.629 1 97.44 229 ARG A C 1
ATOM 1784 O O . ARG A 1 229 ? 4.664 45.312 8.445 1 97.44 229 ARG A O 1
ATOM 1791 N N . VAL A 1 230 ? 4.477 43.156 7.988 1 97.12 230 VAL A N 1
ATOM 1792 C CA . VAL A 1 230 ? 4.496 42.719 9.383 1 97.12 230 VAL A CA 1
ATOM 1793 C C . VAL A 1 230 ? 5.91 42.844 9.945 1 97.12 230 VAL A C 1
ATOM 1795 O O . VAL A 1 230 ? 6.09 43.281 11.094 1 97.12 230 VAL A O 1
ATOM 1798 N N . ARG A 1 231 ? 6.926 42.531 9.086 1 95.69 231 ARG A N 1
ATOM 1799 C CA . ARG A 1 231 ? 8.297 42.438 9.57 1 95.69 231 ARG A CA 1
ATOM 1800 C C . ARG A 1 231 ? 9.055 43.75 9.312 1 95.69 231 ARG A C 1
ATOM 1802 O O . ARG A 1 231 ? 10.094 44 9.914 1 95.69 231 ARG A O 1
ATOM 1809 N N . GLY A 1 232 ? 8.594 44.5 8.422 1 93.81 232 GLY A N 1
ATOM 1810 C CA . GLY A 1 232 ? 9.281 45.719 8.062 1 93.81 232 GLY A CA 1
ATOM 1811 C C . GLY A 1 232 ? 10.555 45.5 7.266 1 93.81 232 GLY A C 1
ATOM 1812 O O . GLY A 1 232 ? 11.414 46.375 7.195 1 93.81 232 GLY A O 1
ATOM 1813 N N . SER A 1 233 ? 10.711 44.344 6.816 1 92.31 233 SER A N 1
ATOM 1814 C CA . SER A 1 233 ? 11.898 44.031 6.035 1 92.31 233 SER A CA 1
ATOM 1815 C C . SER A 1 233 ? 11.523 43.469 4.66 1 92.31 233 SER A C 1
ATOM 1817 O O . SER A 1 233 ? 10.516 42.781 4.512 1 92.31 233 SER A O 1
ATOM 1819 N N . ARG A 1 234 ? 12.383 43.75 3.762 1 95 234 ARG A N 1
ATOM 1820 C CA . ARG A 1 234 ? 12.133 43.344 2.379 1 95 234 ARG A CA 1
ATOM 1821 C C . ARG A 1 234 ? 12.383 41.875 2.178 1 95 234 ARG A C 1
ATOM 1823 O O . ARG A 1 234 ? 13.312 41.312 2.756 1 95 234 ARG A O 1
ATOM 1830 N N . VAL A 1 235 ? 11.547 41.219 1.383 1 97.19 235 VAL A N 1
ATOM 1831 C CA . VAL A 1 235 ? 11.711 39.812 0.977 1 97.19 235 VAL A CA 1
ATOM 1832 C C . VAL A 1 235 ? 12.227 39.75 -0.458 1 97.19 235 VAL A C 1
ATOM 1834 O O . VAL A 1 235 ? 11.617 40.312 -1.369 1 97.19 235 VAL A O 1
ATOM 1837 N N . GLN A 1 236 ? 13.344 39.156 -0.65 1 96.88 236 GLN A N 1
ATOM 1838 C CA . GLN A 1 236 ? 13.891 39 -1.992 1 96.88 236 GLN A CA 1
ATOM 1839 C C . GLN A 1 236 ? 13.18 37.875 -2.744 1 96.88 236 GLN A C 1
ATOM 1841 O O . GLN A 1 236 ? 12.984 36.781 -2.201 1 96.88 236 GLN A O 1
ATOM 1846 N N . VAL A 1 237 ? 12.773 38.156 -3.953 1 97.62 237 VAL A N 1
ATOM 1847 C CA . VAL A 1 237 ? 12.156 37.156 -4.797 1 97.62 237 VAL A CA 1
ATOM 1848 C C . VAL A 1 237 ? 13.164 36.656 -5.82 1 97.62 237 VAL A C 1
ATOM 1850 O O . VAL A 1 237 ? 13.773 37.438 -6.547 1 97.62 237 VAL A O 1
ATOM 1853 N N . ILE A 1 238 ? 13.43 35.438 -5.828 1 98.06 238 ILE A N 1
ATOM 1854 C CA . ILE A 1 238 ? 14.281 34.781 -6.816 1 98.06 238 ILE A CA 1
ATOM 1855 C C . ILE A 1 238 ? 13.422 34.031 -7.82 1 98.06 238 ILE A C 1
ATOM 1857 O O . ILE A 1 238 ? 12.867 32.969 -7.492 1 98.06 238 ILE A O 1
ATOM 1861 N N . GLU A 1 239 ? 13.344 34.562 -9.016 1 97.88 239 GLU A N 1
ATOM 1862 C CA . GLU A 1 239 ? 12.562 33.906 -10.062 1 97.88 239 GLU A CA 1
ATOM 1863 C C . GLU A 1 239 ? 13.273 32.656 -10.586 1 97.88 239 GLU A C 1
ATOM 1865 O O . GLU A 1 239 ? 14.398 32.75 -11.086 1 97.88 239 GLU A O 1
ATOM 1870 N N . LYS A 1 240 ? 12.625 31.578 -10.523 1 98.25 240 LYS A N 1
ATOM 1871 C CA . LYS A 1 240 ? 13.281 30.328 -10.883 1 98.25 240 LYS A CA 1
ATOM 1872 C C . LYS A 1 240 ? 12.883 29.875 -12.289 1 98.25 240 LYS A C 1
ATOM 1874 O O . LYS A 1 240 ? 13.648 29.188 -12.961 1 98.25 240 LYS A O 1
ATOM 1879 N N . GLY A 1 241 ? 11.617 30.156 -12.719 1 98.25 241 GLY A N 1
ATOM 1880 C CA . GLY A 1 241 ? 11.164 29.766 -14.039 1 98.25 241 GLY A CA 1
ATOM 1881 C C . GLY A 1 241 ? 9.68 29.453 -14.094 1 98.25 241 GLY A C 1
ATOM 1882 O O . GLY A 1 241 ? 8.961 29.672 -13.117 1 98.25 241 GLY A O 1
ATOM 1883 N N . SER A 1 242 ? 9.188 29 -15.258 1 97.94 242 SER A N 1
ATOM 1884 C CA . SER A 1 242 ? 7.781 28.672 -15.477 1 97.94 242 SER A CA 1
ATOM 1885 C C . SER A 1 242 ? 7.41 27.359 -14.805 1 97.94 242 SER A C 1
ATOM 1887 O O . SER A 1 242 ? 8.281 26.641 -14.312 1 97.94 242 SER A O 1
ATOM 1889 N N . VAL A 1 243 ? 6.16 27.109 -14.805 1 97.75 243 VAL A N 1
ATOM 1890 C CA . VAL A 1 243 ? 5.668 25.844 -14.273 1 97.75 243 VAL A CA 1
ATOM 1891 C C . VAL A 1 243 ? 6.203 24.688 -15.109 1 97.75 243 VAL A C 1
ATOM 1893 O O . VAL A 1 243 ? 6.562 23.625 -14.57 1 97.75 243 VAL A O 1
ATOM 1896 N N . GLU A 1 244 ? 6.227 24.875 -16.453 1 97.94 244 GLU A N 1
ATOM 1897 C CA . GLU A 1 244 ? 6.758 23.844 -17.359 1 97.94 244 GLU A CA 1
ATOM 1898 C C . GLU A 1 244 ? 8.227 23.547 -17.047 1 97.94 244 GLU A C 1
ATOM 1900 O O . GLU A 1 244 ? 8.648 22.391 -17.078 1 97.94 244 GLU A O 1
ATOM 1905 N N . GLU A 1 245 ? 8.945 24.609 -16.766 1 98.56 245 GLU A N 1
ATOM 1906 C CA . GLU A 1 245 ? 10.359 24.438 -16.438 1 98.56 245 GLU A CA 1
ATOM 1907 C C . GLU A 1 245 ? 10.523 23.719 -15.094 1 98.56 245 GLU A C 1
ATOM 1909 O O . GLU A 1 245 ? 11.453 22.922 -14.922 1 98.56 245 GLU A O 1
ATOM 1914 N N . LEU A 1 246 ? 9.648 24.047 -14.148 1 98.56 246 LEU A N 1
ATOM 1915 C CA . LEU A 1 246 ? 9.656 23.328 -12.875 1 98.56 246 LEU A CA 1
ATOM 1916 C C . LEU A 1 246 ? 9.406 21.844 -13.086 1 98.56 246 LEU A C 1
ATOM 1918 O O . LEU A 1 246 ? 10.094 21 -12.484 1 98.56 246 LEU A O 1
ATOM 1922 N N . GLU A 1 247 ? 8.422 21.516 -13.906 1 98.44 247 GLU A N 1
ATOM 1923 C CA . GLU A 1 247 ? 8.117 20.109 -14.188 1 98.44 247 GLU A CA 1
ATOM 1924 C C . GLU A 1 247 ? 9.32 19.391 -14.797 1 98.44 247 GLU A C 1
ATOM 1926 O O . GLU A 1 247 ? 9.672 18.297 -14.375 1 98.44 247 GLU A O 1
ATOM 1931 N N . LYS A 1 248 ? 9.945 20.016 -15.789 1 98.56 248 LYS A N 1
ATOM 1932 C CA . LYS A 1 248 ? 11.133 19.453 -16.406 1 98.56 248 LYS A CA 1
ATOM 1933 C C . LYS A 1 248 ? 12.25 19.234 -15.391 1 98.56 248 LYS A C 1
ATOM 1935 O O . LYS A 1 248 ? 12.906 18.188 -15.383 1 98.56 248 LYS A O 1
ATOM 1940 N N . THR A 1 249 ? 12.469 20.266 -14.539 1 98.44 249 THR A N 1
ATOM 1941 C CA . THR A 1 249 ? 13.492 20.203 -13.5 1 98.44 249 THR A CA 1
ATOM 1942 C C . THR A 1 249 ? 13.211 19.047 -12.539 1 98.44 249 THR A C 1
ATOM 1944 O O . THR A 1 249 ? 14.109 18.281 -12.195 1 98.44 249 THR A O 1
ATOM 1947 N N . ALA A 1 250 ? 11.977 18.906 -12.117 1 98.5 250 ALA A N 1
ATOM 1948 C CA . ALA A 1 250 ? 11.562 17.844 -11.203 1 98.5 250 ALA A CA 1
ATOM 1949 C C . ALA A 1 250 ? 11.805 16.469 -11.82 1 98.5 250 ALA A C 1
ATOM 1951 O O . ALA A 1 250 ? 12.398 15.594 -11.188 1 98.5 250 ALA A O 1
ATOM 1952 N N . LEU A 1 251 ? 11.367 16.297 -13.062 1 98.31 251 LEU A N 1
ATOM 1953 C CA . LEU A 1 251 ? 11.492 15.008 -13.742 1 98.31 251 LEU A CA 1
ATOM 1954 C C . LEU A 1 251 ? 12.961 14.656 -13.977 1 98.31 251 LEU A C 1
ATOM 1956 O O . LEU A 1 251 ? 13.352 13.492 -13.844 1 98.31 251 LEU A O 1
ATOM 1960 N N . GLN A 1 252 ? 13.789 15.633 -14.305 1 98.44 252 GLN A N 1
ATOM 1961 C CA . GLN A 1 252 ? 15.219 15.406 -14.492 1 98.44 252 GLN A CA 1
ATOM 1962 C C . GLN A 1 252 ? 15.883 15.008 -13.172 1 98.44 252 GLN A C 1
ATOM 1964 O O . GLN A 1 252 ? 16.75 14.133 -13.148 1 98.44 252 GLN A O 1
ATOM 1969 N N . ALA A 1 253 ? 15.492 15.688 -12.086 1 98.12 253 ALA A N 1
ATOM 1970 C CA . ALA A 1 253 ? 16.031 15.352 -10.773 1 98.12 253 ALA A CA 1
ATOM 1971 C C . ALA A 1 253 ? 15.672 13.922 -10.383 1 98.12 253 ALA A C 1
ATOM 1973 O O . ALA A 1 253 ? 16.5 13.195 -9.828 1 98.12 253 ALA A O 1
ATOM 1974 N N . ARG A 1 254 ? 14.469 13.531 -10.641 1 97.88 254 ARG A N 1
ATOM 1975 C CA . ARG A 1 254 ? 14.039 12.172 -10.367 1 97.88 254 ARG A CA 1
ATOM 1976 C C . ARG A 1 254 ? 14.867 11.164 -11.156 1 97.88 254 ARG A C 1
ATOM 1978 O O . ARG A 1 254 ? 15.281 10.133 -10.617 1 97.88 254 ARG A O 1
ATOM 1985 N N . LEU A 1 255 ? 15.062 11.445 -12.438 1 97 255 LEU A N 1
ATOM 1986 C CA . LEU A 1 255 ? 15.828 10.562 -13.305 1 97 255 LEU A CA 1
ATOM 1987 C C . LEU A 1 255 ? 17.25 10.391 -12.781 1 97 255 LEU A C 1
ATOM 1989 O O . LEU A 1 255 ? 17.828 9.312 -12.875 1 97 255 LEU A O 1
ATOM 1993 N N . ARG A 1 256 ? 17.828 11.438 -12.203 1 96.44 256 ARG A N 1
ATOM 1994 C CA . ARG A 1 256 ? 19.203 11.43 -11.719 1 96.44 256 ARG A CA 1
ATOM 1995 C C . ARG A 1 256 ? 19.297 10.797 -10.336 1 96.44 256 ARG A C 1
ATOM 1997 O O . ARG A 1 256 ? 20.375 10.406 -9.891 1 96.44 256 ARG A O 1
ATOM 2004 N N . GLY A 1 257 ? 18.156 10.773 -9.664 1 95.44 257 GLY A N 1
ATOM 2005 C CA . GLY A 1 257 ? 18.141 10.25 -8.305 1 95.44 257 GLY A CA 1
ATOM 2006 C C . GLY A 1 257 ? 17.734 8.789 -8.242 1 95.44 257 GLY A C 1
ATOM 2007 O O . GLY A 1 257 ? 17.953 8.039 -9.195 1 95.44 257 GLY A O 1
ATOM 2008 N N . SER A 1 258 ? 17.375 8.359 -7.008 1 95.44 258 SER A N 1
ATOM 2009 C CA . SER A 1 258 ? 16.844 7.023 -6.754 1 95.44 258 SER A CA 1
ATOM 2010 C C . SER A 1 258 ? 15.602 7.082 -5.871 1 95.44 258 SER A C 1
ATOM 2012 O O . SER A 1 258 ? 15.422 8.031 -5.105 1 95.44 258 SER A O 1
ATOM 2014 N N . PRO A 1 259 ? 14.766 6.074 -6.016 1 95.5 259 PRO A N 1
ATOM 2015 C CA . PRO A 1 259 ? 13.57 6.066 -5.172 1 95.5 259 PRO A CA 1
ATOM 2016 C C . PRO A 1 259 ? 13.898 6.125 -3.682 1 95.5 259 PRO A C 1
ATOM 2018 O O . PRO A 1 259 ? 13.195 6.785 -2.914 1 95.5 259 PRO A O 1
ATOM 2021 N N . LEU A 1 260 ? 14.992 5.57 -3.264 1 95.5 260 LEU A N 1
ATOM 2022 C CA . LEU A 1 260 ? 15.375 5.492 -1.856 1 95.5 260 LEU A CA 1
ATOM 2023 C C . LEU A 1 260 ? 15.773 6.867 -1.325 1 95.5 260 LEU A C 1
ATOM 2025 O O . LEU A 1 260 ? 15.758 7.094 -0.114 1 95.5 260 LEU A O 1
ATOM 2029 N N . THR A 1 261 ? 16.188 7.742 -2.275 1 95.88 261 THR A N 1
ATOM 2030 C CA . THR A 1 261 ? 16.594 9.078 -1.863 1 95.88 261 THR A CA 1
ATOM 2031 C C . THR A 1 261 ? 15.664 10.133 -2.455 1 95.88 261 THR A C 1
ATOM 2033 O O . THR A 1 261 ? 16.109 11.219 -2.842 1 95.88 261 THR A O 1
ATOM 2036 N N . PHE A 1 262 ? 14.383 9.742 -2.543 1 97.44 262 PHE A N 1
ATOM 2037 C CA . PHE A 1 262 ? 13.453 10.633 -3.229 1 97.44 262 PHE A CA 1
ATOM 2038 C C . PHE A 1 262 ? 13.344 11.969 -2.51 1 97.44 262 PHE A C 1
ATOM 2040 O O . PHE A 1 262 ? 12.969 12.977 -3.113 1 97.44 262 PHE A O 1
ATOM 2047 N N . TRP A 1 263 ? 13.695 12.055 -1.251 1 95.81 263 TRP A N 1
ATOM 2048 C CA . TRP A 1 263 ? 13.641 13.289 -0.482 1 95.81 263 TRP A CA 1
ATOM 2049 C C . TRP A 1 263 ? 14.539 14.359 -1.101 1 95.81 263 TRP A C 1
ATOM 2051 O O . TRP A 1 263 ? 14.352 15.547 -0.858 1 95.81 263 TRP A O 1
ATOM 2061 N N . GLU A 1 264 ? 15.477 13.906 -1.888 1 96.62 264 GLU A N 1
ATOM 2062 C CA . GLU A 1 264 ? 16.453 14.82 -2.475 1 96.62 264 GLU A CA 1
ATOM 2063 C C . GLU A 1 264 ? 15.828 15.633 -3.605 1 96.62 264 GLU A C 1
ATOM 2065 O O . GLU A 1 264 ? 16.391 16.641 -4.031 1 96.62 264 GLU A O 1
ATOM 2070 N N . TYR A 1 265 ? 14.672 15.195 -4.074 1 97.88 265 TYR A N 1
ATOM 2071 C CA . TYR A 1 265 ? 14.094 15.953 -5.18 1 97.88 265 TYR A CA 1
ATOM 2072 C C . TYR A 1 265 ? 12.602 16.188 -4.969 1 97.88 265 TYR A C 1
ATOM 2074 O O . TYR A 1 265 ? 11.953 16.844 -5.777 1 97.88 265 TYR A O 1
ATOM 2082 N N . ILE A 1 266 ? 12.047 15.688 -3.85 1 97.94 266 ILE A N 1
ATOM 2083 C CA . ILE A 1 266 ? 10.602 15.656 -3.676 1 97.94 266 ILE A CA 1
ATOM 2084 C C . ILE A 1 266 ? 10.078 17.078 -3.52 1 97.94 266 ILE A C 1
ATOM 2086 O O . ILE A 1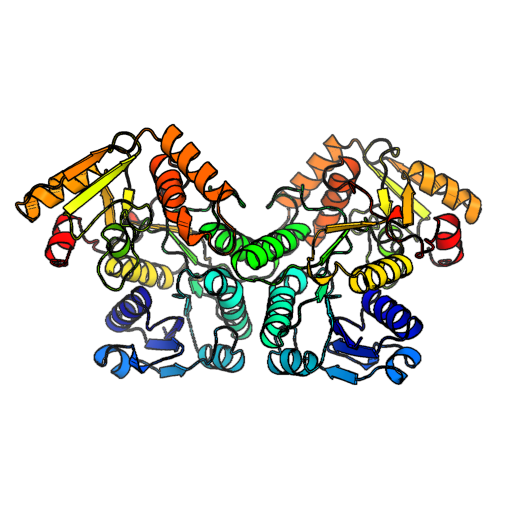 266 ? 8.898 17.344 -3.781 1 97.94 266 ILE A O 1
ATOM 2090 N N . GLY A 1 267 ? 10.922 18.031 -3.074 1 97.88 267 GLY A N 1
ATOM 2091 C CA . GLY A 1 267 ? 10.523 19.422 -2.93 1 97.88 267 GLY A CA 1
ATOM 2092 C C . GLY A 1 267 ? 10.016 20.031 -4.219 1 97.88 267 GLY A C 1
ATOM 2093 O O . GLY A 1 267 ? 9.07 20.828 -4.203 1 97.88 267 GLY A O 1
ATOM 2094 N N . TYR A 1 268 ? 10.664 19.656 -5.402 1 98.44 268 TYR A N 1
ATOM 2095 C CA . TYR A 1 268 ? 10.188 20.125 -6.699 1 98.44 268 TYR A CA 1
ATOM 2096 C C . TYR A 1 268 ? 8.75 19.672 -6.945 1 98.44 268 TYR A C 1
ATOM 2098 O O . TYR A 1 268 ? 7.926 20.453 -7.426 1 98.44 268 TYR A O 1
ATOM 2106 N N . PHE A 1 269 ? 8.484 18.484 -6.57 1 98.44 269 PHE A N 1
ATOM 2107 C CA . PHE A 1 269 ? 7.18 17.906 -6.863 1 98.44 269 PHE A CA 1
ATOM 2108 C C . PHE A 1 269 ? 6.109 18.484 -5.949 1 98.44 269 PHE A C 1
ATOM 2110 O O . PHE A 1 269 ? 4.957 18.641 -6.355 1 98.44 269 PHE A O 1
ATOM 2117 N N . TYR A 1 270 ? 6.445 18.781 -4.676 1 97.75 270 TYR A N 1
ATOM 2118 C CA . TYR A 1 270 ? 5.484 19.438 -3.803 1 97.75 270 TYR A CA 1
ATOM 2119 C C . TYR A 1 270 ? 5.066 20.797 -4.375 1 97.75 270 TYR A C 1
ATOM 2121 O O . TYR A 1 270 ? 3.881 21.125 -4.383 1 97.75 270 TYR A O 1
ATOM 2129 N N . GLN A 1 271 ? 6.012 21.5 -4.844 1 97.5 271 GLN A N 1
ATOM 2130 C CA . GLN A 1 271 ? 5.691 22.797 -5.457 1 97.5 271 GLN A CA 1
ATOM 2131 C C . GLN A 1 271 ? 4.863 22.609 -6.723 1 97.5 271 GLN A C 1
ATOM 2133 O O . GLN A 1 271 ? 3.877 23.312 -6.938 1 97.5 271 GLN A O 1
ATOM 2138 N N . LEU A 1 272 ? 5.281 21.672 -7.52 1 98.12 272 LEU A N 1
ATOM 2139 C CA . LEU A 1 272 ? 4.645 21.438 -8.812 1 98.12 272 LEU A CA 1
ATOM 2140 C C . LEU A 1 272 ? 3.158 21.125 -8.641 1 98.12 272 LEU A C 1
ATOM 2142 O O . LEU A 1 272 ? 2.314 21.766 -9.273 1 98.12 272 LEU A O 1
ATOM 2146 N N . VAL A 1 273 ? 2.838 20.188 -7.703 1 97.38 273 VAL A N 1
ATOM 2147 C CA . VAL A 1 273 ? 1.449 19.75 -7.566 1 97.38 273 VAL A CA 1
ATOM 2148 C C . VAL A 1 273 ? 0.619 20.875 -6.945 1 97.38 273 VAL A C 1
ATOM 2150 O O . VAL A 1 273 ? -0.605 20.906 -7.094 1 97.38 273 VAL A O 1
ATOM 2153 N N . THR A 1 274 ? 1.235 21.75 -6.262 1 95.19 274 THR A N 1
ATOM 2154 C CA . THR A 1 274 ? 0.532 22.891 -5.684 1 95.19 274 THR A CA 1
ATOM 2155 C C . THR A 1 274 ? 0.267 23.953 -6.746 1 95.19 274 THR A C 1
ATOM 2157 O O . THR A 1 274 ? -0.868 24.406 -6.906 1 95.19 274 THR A O 1
ATOM 2160 N N . ILE A 1 275 ? 1.273 24.266 -7.562 1 95.38 275 ILE A N 1
ATOM 2161 C CA . ILE A 1 275 ? 1.201 25.406 -8.461 1 95.38 275 ILE A CA 1
ATOM 2162 C C . ILE A 1 275 ? 0.406 25.031 -9.711 1 95.38 275 ILE A C 1
ATOM 2164 O O . ILE A 1 275 ? -0.238 25.891 -10.32 1 95.38 275 ILE A O 1
ATOM 2168 N N . ASN A 1 276 ? 0.462 23.766 -10.078 1 95.62 276 ASN A N 1
ATOM 2169 C CA . ASN A 1 276 ? -0.289 23.391 -11.266 1 95.62 276 ASN A CA 1
ATOM 2170 C C . ASN A 1 276 ? -1.732 23.031 -10.93 1 95.62 276 ASN A C 1
ATOM 2172 O O . ASN A 1 276 ? -2.506 22.656 -11.812 1 95.62 276 ASN A O 1
ATOM 2176 N N . GLY A 1 277 ? -2.053 23.016 -9.648 1 94.06 277 GLY A N 1
ATOM 2177 C CA . GLY A 1 277 ? -3.436 22.875 -9.219 1 94.06 277 GLY A CA 1
ATOM 2178 C C . GLY A 1 277 ? -3.857 21.438 -9.008 1 94.06 277 GLY A C 1
ATOM 2179 O O . GLY A 1 277 ? -4.98 21.172 -8.578 1 94.06 277 GLY A O 1
ATOM 2180 N N . SER A 1 278 ? -3.02 20.453 -9.234 1 95.06 278 SER A N 1
ATOM 2181 C CA . SER A 1 278 ? -3.385 19.031 -9.148 1 95.06 278 SER A CA 1
ATOM 2182 C C . SER A 1 278 ? -3.721 18.641 -7.715 1 95.06 278 SER A C 1
ATOM 2184 O O . SER A 1 278 ? -4.508 17.719 -7.488 1 95.06 278 SER A O 1
ATOM 2186 N N . ALA A 1 279 ? -3.189 19.375 -6.688 1 95.94 279 ALA A N 1
ATOM 2187 C CA . ALA A 1 279 ? -3.414 19 -5.297 1 95.94 279 ALA A CA 1
ATOM 2188 C C . ALA A 1 279 ? -4.141 20.109 -4.535 1 95.94 279 ALA A C 1
ATOM 2190 O O . ALA A 1 279 ? -4.059 20.188 -3.307 1 95.94 279 ALA A O 1
ATOM 2191 N N . ALA A 1 280 ? -4.785 21.016 -5.277 1 94.81 280 ALA A N 1
ATOM 2192 C CA . ALA A 1 280 ? -5.527 22.109 -4.656 1 94.81 280 ALA A CA 1
ATOM 2193 C C . ALA A 1 280 ? -6.672 21.578 -3.801 1 94.81 280 ALA A C 1
ATOM 2195 O O . ALA A 1 280 ? -7.281 20.562 -4.133 1 94.81 280 ALA A O 1
ATOM 2196 N N . LEU A 1 281 ? -6.891 22.25 -2.682 1 97.06 281 LEU A N 1
ATOM 2197 C CA . LEU A 1 281 ? -8.055 21.891 -1.88 1 97.06 281 LEU A CA 1
ATOM 2198 C C . LEU A 1 281 ? -9.344 22.234 -2.615 1 97.06 281 LEU A C 1
ATOM 2200 O O . LEU A 1 281 ? -9.438 23.266 -3.27 1 97.06 281 LEU A O 1
ATOM 2204 N N . ARG A 1 282 ? -10.203 21.297 -2.576 1 92.12 282 ARG A N 1
ATOM 2205 C CA . ARG A 1 282 ? -11.516 21.484 -3.178 1 92.12 282 ARG A CA 1
ATOM 2206 C C . ARG A 1 282 ? -12.625 21.281 -2.146 1 92.12 282 ARG A C 1
ATOM 2208 O O . ARG A 1 282 ? -12.43 20.594 -1.146 1 92.12 282 ARG A O 1
ATOM 2215 N N . ASN A 1 283 ? -13.789 21.969 -2.326 1 93.12 283 ASN A N 1
ATOM 2216 C CA . ASN A 1 283 ? -14.953 21.766 -1.469 1 93.12 283 ASN A CA 1
ATOM 2217 C C . ASN A 1 283 ? -14.609 21.984 0.002 1 93.12 283 ASN A C 1
ATOM 2219 O O . ASN A 1 283 ? -14.812 21.094 0.831 1 93.12 283 ASN A O 1
ATOM 2223 N N . LEU A 1 284 ? -14.172 23.156 0.287 1 97.12 284 LEU A N 1
ATOM 2224 C CA . LEU A 1 284 ? -13.742 23.484 1.64 1 97.12 284 LEU A CA 1
ATOM 2225 C C . LEU A 1 284 ? -14.859 23.25 2.646 1 97.12 284 LEU A C 1
ATOM 2227 O O . LEU A 1 284 ? -16.016 23.547 2.375 1 97.12 284 LEU A O 1
ATOM 2231 N N . ASP A 1 285 ? -14.445 22.75 3.789 1 97.44 285 ASP A N 1
ATOM 2232 C CA . ASP A 1 285 ? -15.391 22.406 4.848 1 97.44 285 ASP A CA 1
ATOM 2233 C C . ASP A 1 285 ? -15.289 23.406 6.008 1 97.44 285 ASP A C 1
ATOM 2235 O O . ASP A 1 285 ? -15.867 23.172 7.074 1 97.44 285 ASP A O 1
ATOM 2239 N N . ASN A 1 286 ? -14.617 24.469 5.891 1 97.12 286 ASN A N 1
ATOM 2240 C CA . ASN A 1 286 ? -14.422 25.422 6.969 1 97.12 286 ASN A CA 1
ATOM 2241 C C . ASN A 1 286 ? -15.75 25.859 7.578 1 97.12 286 ASN A C 1
ATOM 2243 O O . ASN A 1 286 ? -15.875 25.969 8.797 1 97.12 286 ASN A O 1
ATOM 2247 N N . ASP A 1 287 ? -16.703 26.094 6.773 1 95.5 287 ASP A N 1
ATOM 2248 C CA . ASP A 1 287 ? -17.984 26.625 7.211 1 95.5 287 ASP A CA 1
ATOM 2249 C C . ASP A 1 287 ? -18.75 25.594 8.047 1 95.5 287 ASP A C 1
ATOM 2251 O O . ASP A 1 287 ? -19.703 25.953 8.75 1 95.5 287 ASP A O 1
ATOM 2255 N N . ARG A 1 288 ? -18.375 24.312 7.922 1 95.62 288 ARG A N 1
ATOM 2256 C CA . ARG A 1 288 ? -19 23.266 8.719 1 95.62 288 ARG A CA 1
ATOM 2257 C C . ARG A 1 288 ? -18.516 23.312 10.164 1 95.62 288 ARG A C 1
ATOM 2259 O O . ARG A 1 288 ? -19.141 22.734 11.055 1 95.62 288 ARG A O 1
ATOM 2266 N N . PHE A 1 289 ? -17.406 23.953 10.336 1 95.5 289 PHE A N 1
ATOM 2267 C CA . PHE A 1 289 ? -16.812 24.016 11.672 1 95.5 289 PHE A CA 1
ATOM 2268 C C . PHE A 1 289 ? -16.641 25.453 12.117 1 95.5 289 PHE A C 1
ATOM 2270 O O . PHE A 1 289 ? -15.516 25.906 12.391 1 95.5 289 PHE A O 1
ATOM 2277 N N . HIS A 1 290 ? -17.672 26.125 12.359 1 88.56 290 HIS A N 1
ATOM 2278 C CA . HIS A 1 290 ? -17.719 27.547 12.641 1 88.56 290 HIS A CA 1
ATOM 2279 C C . HIS A 1 290 ? -17.062 27.859 13.984 1 88.56 290 HIS A C 1
ATOM 2281 O O . HIS A 1 290 ? -16.641 29 14.219 1 88.56 290 HIS A O 1
ATOM 2287 N N . ASN A 1 291 ? -16.953 26.875 14.742 1 88.69 291 ASN A N 1
ATOM 2288 C CA . ASN A 1 291 ? -16.391 27.109 16.078 1 88.69 291 ASN A CA 1
ATOM 2289 C C . ASN A 1 291 ? -14.867 27.109 16.047 1 88.69 291 ASN A C 1
ATOM 2291 O O . ASN A 1 291 ? -14.219 27.359 17.062 1 88.69 291 ASN A O 1
ATOM 2295 N N . VAL A 1 292 ? -14.328 26.828 14.914 1 94.81 292 VAL A N 1
ATOM 2296 C CA . VAL A 1 292 ? -12.875 26.844 14.805 1 94.81 292 VAL A CA 1
ATOM 2297 C C . VAL A 1 292 ? -12.414 28.203 14.273 1 94.81 292 VAL A C 1
ATOM 2299 O O . VAL A 1 292 ? -12.602 28.516 13.094 1 94.81 292 VAL A O 1
ATOM 2302 N N . ASP A 1 293 ? -11.891 29.031 15.172 1 94.44 293 ASP A N 1
ATOM 2303 C CA . ASP A 1 293 ? -11.258 30.281 14.773 1 94.44 293 ASP A CA 1
ATOM 2304 C C . ASP A 1 293 ? -9.875 30.031 14.18 1 94.44 293 ASP A C 1
ATOM 2306 O O . ASP A 1 293 ? -8.984 29.531 14.867 1 94.44 293 ASP A O 1
ATOM 2310 N N . THR A 1 294 ? -9.734 30.422 12.961 1 97.38 294 THR A N 1
ATOM 2311 C CA . THR A 1 294 ? -8.477 30.125 12.273 1 97.38 294 THR A CA 1
ATOM 2312 C C . THR A 1 294 ? -7.496 31.297 12.43 1 97.38 294 THR A C 1
ATOM 2314 O O . THR A 1 294 ? -7.91 32.438 12.68 1 97.38 294 THR A O 1
ATOM 2317 N N . THR A 1 295 ? -6.297 31 12.344 1 98.25 295 THR A N 1
ATOM 2318 C CA . THR A 1 295 ? -5.199 31.953 12.398 1 98.25 295 THR A CA 1
ATOM 2319 C C . THR A 1 295 ? -4.938 32.562 11.023 1 98.25 295 THR A C 1
ATOM 2321 O O . THR A 1 295 ? -4.727 31.844 10.055 1 98.25 295 THR A O 1
ATOM 2324 N N . CYS A 1 296 ? -4.969 33.906 10.945 1 98.19 296 CYS A N 1
ATOM 2325 C CA . CYS A 1 296 ? -4.641 34.5 9.664 1 98.19 296 CYS A CA 1
ATOM 2326 C C . CYS A 1 296 ? -3.133 34.625 9.492 1 98.19 296 CYS A C 1
ATOM 2328 O O . CYS A 1 296 ? -2.375 34.438 10.445 1 98.19 296 CYS A O 1
ATOM 2330 N N . LEU A 1 297 ? -2.703 35.031 8.32 1 98.56 297 LEU A N 1
ATOM 2331 C CA . LEU A 1 297 ? -1.282 35.062 7.992 1 98.56 297 LEU A CA 1
ATOM 2332 C C . LEU A 1 297 ? -0.541 36.062 8.867 1 98.56 297 LEU A C 1
ATOM 2334 O O . LEU A 1 297 ? 0.547 35.75 9.375 1 98.56 297 LEU A O 1
ATOM 2338 N N . GLU A 1 298 ? -1.126 37.219 9.133 1 98.25 298 GLU A N 1
ATOM 2339 C CA . GLU A 1 298 ? -0.501 38.25 9.961 1 98.25 298 GLU A CA 1
ATOM 2340 C C . GLU A 1 298 ? -0.271 37.75 11.383 1 98.25 298 GLU A C 1
ATOM 2342 O O . GLU A 1 298 ? 0.814 37.938 11.945 1 98.25 298 GLU A O 1
ATOM 2347 N N . GLU A 1 299 ? -1.276 37.156 11.898 1 98.12 299 GLU A N 1
ATOM 2348 C CA . GLU A 1 299 ? -1.191 36.625 13.258 1 98.12 299 GLU A CA 1
ATOM 2349 C C . GLU A 1 299 ? -0.125 35.531 13.359 1 98.12 299 GLU A C 1
ATOM 2351 O O . GLU A 1 299 ? 0.646 35.5 14.32 1 98.12 299 GLU A O 1
ATOM 2356 N N . PHE A 1 300 ? -0.085 34.656 12.391 1 98.38 300 PHE A N 1
ATOM 2357 C CA . PHE A 1 300 ? 0.92 33.594 12.375 1 98.38 300 PHE A CA 1
ATOM 2358 C C . PHE A 1 300 ? 2.326 34.188 12.383 1 98.38 300 PHE A C 1
ATOM 2360 O O . PHE A 1 300 ? 3.195 33.719 13.125 1 98.38 300 PHE A O 1
ATOM 2367 N N . LEU A 1 301 ? 2.566 35.188 11.523 1 97.56 301 LEU A N 1
ATOM 2368 C CA . LEU A 1 301 ? 3.879 35.812 11.422 1 97.56 301 LEU A CA 1
ATOM 2369 C C . LEU A 1 301 ? 4.262 36.469 12.742 1 97.56 301 LEU A C 1
ATOM 2371 O O . LEU A 1 301 ? 5.422 36.438 13.148 1 97.56 301 LEU A O 1
ATOM 2375 N N . HIS A 1 302 ? 3.279 37.062 13.445 1 97.12 302 HIS A N 1
ATOM 2376 C CA . HIS A 1 302 ? 3.549 37.656 14.742 1 97.12 302 HIS A CA 1
ATOM 2377 C C . HIS A 1 302 ? 3.924 36.625 15.781 1 97.12 302 HIS A C 1
ATOM 2379 O O . HIS A 1 302 ? 4.77 36.875 16.641 1 97.12 302 HIS A O 1
ATOM 2385 N N . GLN A 1 303 ? 3.338 35.469 15.648 1 96.12 303 GLN A N 1
ATOM 2386 C CA . GLN A 1 303 ? 3.518 34.406 16.641 1 96.12 303 GLN A CA 1
ATOM 2387 C C . GLN A 1 303 ? 4.805 33.625 16.391 1 96.12 303 GLN A C 1
ATOM 2389 O O . GLN A 1 303 ? 5.211 32.781 17.203 1 96.12 303 GLN A O 1
ATOM 2394 N N . THR A 1 304 ? 5.422 33.812 15.234 1 95.5 304 THR A N 1
ATOM 2395 C CA . THR A 1 304 ? 6.602 33.062 14.844 1 95.5 304 THR A CA 1
ATOM 2396 C C . THR A 1 304 ? 7.758 33.969 14.492 1 95.5 304 THR A C 1
ATOM 2398 O O . THR A 1 304 ? 8.195 34.031 13.336 1 95.5 304 THR A O 1
ATOM 2401 N N . PRO A 1 305 ? 8.352 34.594 15.414 1 91.5 305 PRO A N 1
ATOM 2402 C CA . PRO A 1 305 ? 9.375 35.594 15.156 1 91.5 305 PRO A CA 1
ATOM 2403 C C . PRO A 1 305 ? 10.656 35 14.57 1 91.5 305 PRO A C 1
ATOM 2405 O O . PRO A 1 305 ? 11.469 35.75 14 1 91.5 305 PRO A O 1
ATOM 2408 N N . GLU A 1 306 ? 10.781 33.719 14.609 1 90.31 306 GLU A N 1
ATOM 2409 C CA . GLU A 1 306 ? 12.039 33.094 14.227 1 90.31 306 GLU A CA 1
ATOM 2410 C C . GLU A 1 306 ? 12.141 32.938 12.711 1 90.31 306 GLU A C 1
ATOM 2412 O O . GLU A 1 306 ? 13.203 32.625 12.18 1 90.31 306 GLU A O 1
ATOM 2417 N N . ILE A 1 307 ? 11.086 33.25 12.016 1 90.88 307 ILE A N 1
ATOM 2418 C CA . ILE A 1 307 ? 11.133 33 10.578 1 90.88 307 ILE A CA 1
ATOM 2419 C C . ILE A 1 307 ? 11.289 34.344 9.844 1 90.88 307 ILE A C 1
ATOM 2421 O O . ILE A 1 307 ? 10.93 35.375 10.367 1 90.88 307 ILE A O 1
ATOM 2425 N N . MET B 1 1 ? 21.281 -24.031 0.546 1 97.19 1 MET B N 1
ATOM 2426 C CA . MET B 1 1 ? 20.766 -22.859 1.242 1 97.19 1 MET B CA 1
ATOM 2427 C C . MET B 1 1 ? 19.656 -23.25 2.219 1 97.19 1 MET B C 1
ATOM 2429 O O . MET B 1 1 ? 19.062 -24.328 2.096 1 97.19 1 MET B O 1
ATOM 2433 N N . LEU B 1 2 ? 19.5 -22.469 3.236 1 98.81 2 LEU B N 1
ATOM 2434 C CA . LEU B 1 2 ? 18.281 -22.531 4.031 1 98.81 2 LEU B CA 1
ATOM 2435 C C . LEU B 1 2 ? 17.234 -21.562 3.496 1 98.81 2 LEU B C 1
ATOM 2437 O O . LEU B 1 2 ? 17.422 -20.344 3.553 1 98.81 2 LEU B O 1
ATOM 2441 N N . ILE B 1 3 ? 16.141 -22.125 3.037 1 98.94 3 ILE B N 1
ATOM 2442 C CA . ILE B 1 3 ? 15.07 -21.328 2.43 1 98.94 3 ILE B CA 1
ATOM 2443 C C . ILE B 1 3 ? 13.875 -21.281 3.373 1 98.94 3 ILE B C 1
ATOM 2445 O O . ILE B 1 3 ? 13.367 -22.312 3.812 1 98.94 3 ILE B O 1
ATOM 2449 N N . LEU B 1 4 ? 13.484 -20.078 3.723 1 98.94 4 LEU B N 1
ATOM 2450 C CA . LEU B 1 4 ? 12.234 -19.891 4.457 1 98.94 4 LEU B CA 1
ATOM 2451 C C . LEU B 1 4 ? 11.055 -19.75 3.498 1 98.94 4 LEU B C 1
ATOM 2453 O O . LEU B 1 4 ? 11.078 -18.906 2.602 1 98.94 4 LEU B O 1
ATOM 2457 N N . ILE B 1 5 ? 10.055 -20.562 3.646 1 98.94 5 ILE B N 1
ATOM 2458 C CA . ILE B 1 5 ? 8.828 -20.453 2.863 1 98.94 5 ILE B CA 1
ATOM 2459 C C . ILE B 1 5 ? 7.668 -20.047 3.771 1 98.94 5 ILE B C 1
ATOM 2461 O O . ILE B 1 5 ? 7.184 -20.859 4.562 1 98.94 5 ILE B O 1
ATOM 2465 N N . ALA B 1 6 ? 7.27 -18.781 3.703 1 98.88 6 ALA B N 1
ATOM 2466 C CA . ALA B 1 6 ? 6.066 -18.312 4.383 1 98.88 6 ALA B CA 1
ATOM 2467 C C . ALA B 1 6 ? 4.809 -18.719 3.621 1 98.88 6 ALA B C 1
ATOM 2469 O O . ALA B 1 6 ? 4.723 -18.531 2.404 1 98.88 6 ALA B O 1
ATOM 2470 N N . GLY B 1 7 ? 3.834 -19.25 4.301 1 97.88 7 GLY B N 1
ATOM 2471 C CA . GLY B 1 7 ? 2.693 -19.828 3.619 1 97.88 7 GLY B CA 1
ATOM 2472 C C . GLY B 1 7 ? 2.982 -21.219 3.057 1 97.88 7 GLY B C 1
ATOM 2473 O O . GLY B 1 7 ? 2.482 -21.578 1.989 1 97.88 7 GLY B O 1
ATOM 2474 N N . ILE B 1 8 ? 3.725 -21.969 3.738 1 98.12 8 ILE B N 1
ATOM 2475 C CA . ILE B 1 8 ? 4.234 -23.234 3.221 1 98.12 8 ILE B CA 1
ATOM 2476 C C . ILE B 1 8 ? 3.096 -24.25 3.107 1 98.12 8 ILE B C 1
ATOM 2478 O O . ILE B 1 8 ? 3.168 -25.188 2.312 1 98.12 8 ILE B O 1
ATOM 2482 N N . THR B 1 9 ? 2.041 -24.031 3.863 1 96.44 9 THR B N 1
ATOM 2483 C CA . THR B 1 9 ? 0.981 -25.031 3.908 1 96.44 9 THR B CA 1
ATOM 2484 C C . THR B 1 9 ? 0.007 -24.844 2.75 1 96.44 9 THR B C 1
ATOM 2486 O O . THR B 1 9 ? -0.873 -25.688 2.527 1 96.44 9 THR B O 1
ATOM 2489 N N . GLY B 1 10 ? 0.125 -23.734 2.018 1 95.75 10 GLY B N 1
ATOM 2490 C CA . GLY B 1 10 ? -0.712 -23.531 0.846 1 95.75 10 GLY B CA 1
ATOM 2491 C C . GLY B 1 10 ? -0.314 -24.406 -0.332 1 95.75 10 GLY B C 1
ATOM 2492 O O . GLY B 1 10 ? 0.707 -25.094 -0.285 1 95.75 10 GLY B O 1
ATOM 2493 N N . ASN B 1 11 ? -1.097 -24.375 -1.422 1 95.94 11 ASN B N 1
ATOM 2494 C CA . ASN B 1 11 ? -0.861 -25.203 -2.605 1 95.94 11 ASN B CA 1
ATOM 2495 C C . ASN B 1 11 ? 0.53 -24.953 -3.186 1 95.94 11 ASN B C 1
ATOM 2497 O O . ASN B 1 11 ? 1.334 -25.891 -3.285 1 95.94 11 ASN B O 1
ATOM 2501 N N . LEU B 1 12 ? 0.81 -23.734 -3.475 1 97.62 12 LEU B N 1
ATOM 2502 C CA . LEU B 1 12 ? 2.113 -23.422 -4.047 1 97.62 12 LEU B CA 1
ATOM 2503 C C . LEU B 1 12 ? 3.223 -23.625 -3.021 1 97.62 12 LEU B C 1
ATOM 2505 O O . LEU B 1 12 ? 4.324 -24.062 -3.375 1 97.62 12 LEU B O 1
ATOM 2509 N N . GLY B 1 13 ? 2.955 -23.266 -1.716 1 97.81 13 GLY B N 1
ATOM 2510 C CA . GLY B 1 13 ? 3.928 -23.469 -0.653 1 97.81 13 GLY B CA 1
ATOM 2511 C C . GLY B 1 13 ? 4.445 -24.891 -0.578 1 97.81 13 GLY B C 1
ATOM 2512 O O . GLY B 1 13 ? 5.652 -25.109 -0.434 1 97.81 13 GLY B O 1
ATOM 2513 N N . GLN B 1 14 ? 3.58 -25.812 -0.75 1 97 14 GLN B N 1
ATOM 2514 C CA . GLN B 1 14 ? 3.969 -27.219 -0.661 1 97 14 GLN B CA 1
ATOM 2515 C C . GLN B 1 14 ? 4.801 -27.641 -1.871 1 97 14 GLN B C 1
ATOM 2517 O O . GLN B 1 14 ? 5.75 -28.422 -1.741 1 97 14 GLN B O 1
ATOM 2522 N N . HIS B 1 15 ? 4.434 -27.172 -3.051 1 97.75 15 HIS B N 1
ATOM 2523 C CA . HIS B 1 15 ? 5.246 -27.422 -4.23 1 97.75 15 HIS B CA 1
ATOM 2524 C C . HIS B 1 15 ? 6.645 -26.844 -4.078 1 97.75 15 HIS B C 1
ATOM 2526 O O . HIS B 1 15 ? 7.637 -27.484 -4.434 1 97.75 15 HIS B O 1
ATOM 2532 N N . LEU B 1 16 ? 6.707 -25.594 -3.545 1 98.69 16 LEU B N 1
ATOM 2533 C CA . LEU B 1 16 ? 7.988 -24.938 -3.326 1 98.69 16 LEU B CA 1
ATOM 2534 C C . LEU B 1 16 ? 8.852 -25.734 -2.357 1 98.69 16 LEU B C 1
ATOM 2536 O O . LEU B 1 16 ? 10.055 -25.906 -2.588 1 98.69 16 LEU B O 1
ATOM 2540 N N . ALA B 1 17 ? 8.234 -26.219 -1.286 1 98.44 17 ALA B N 1
ATOM 2541 C CA . ALA B 1 17 ? 8.953 -27.031 -0.305 1 98.44 17 ALA B CA 1
ATOM 2542 C C . ALA B 1 17 ? 9.516 -28.297 -0.943 1 98.44 17 ALA B C 1
ATOM 2544 O O . ALA B 1 17 ? 10.703 -28.609 -0.786 1 98.44 17 ALA B O 1
ATOM 2545 N N . ARG B 1 18 ? 8.727 -28.984 -1.7 1 97.5 18 ARG B N 1
ATOM 2546 C CA . ARG B 1 18 ? 9.133 -30.25 -2.324 1 97.5 18 ARG B CA 1
ATOM 2547 C C . ARG B 1 18 ? 10.297 -30.031 -3.285 1 97.5 18 ARG B C 1
ATOM 2549 O O . ARG B 1 18 ? 11.305 -30.734 -3.221 1 97.5 18 ARG B O 1
ATOM 2556 N N . VAL B 1 19 ? 10.125 -29.062 -4.145 1 97.81 19 VAL B N 1
ATOM 2557 C CA . VAL B 1 19 ? 11.156 -28.781 -5.141 1 97.81 19 VAL B CA 1
ATOM 2558 C C . VAL B 1 19 ? 12.453 -28.375 -4.445 1 97.81 19 VAL B C 1
ATOM 2560 O O . VAL B 1 19 ? 13.539 -28.812 -4.844 1 97.81 19 VAL B O 1
ATOM 2563 N N . SER B 1 20 ? 12.375 -27.531 -3.408 1 98.56 20 SER B N 1
ATOM 2564 C CA . SER B 1 20 ? 13.547 -27.094 -2.662 1 98.56 20 SER B CA 1
ATOM 2565 C C . SER B 1 20 ? 14.281 -28.281 -2.045 1 98.56 20 SER B C 1
ATOM 2567 O O . SER B 1 20 ? 15.5 -28.406 -2.174 1 98.56 20 SER B O 1
ATOM 2569 N N . LEU B 1 21 ? 13.555 -29.172 -1.408 1 98.19 21 LEU B N 1
ATOM 2570 C CA . LEU B 1 21 ? 14.133 -30.344 -0.758 1 98.19 21 LEU B CA 1
ATOM 2571 C C . LEU B 1 21 ? 14.773 -31.266 -1.783 1 98.19 21 LEU B C 1
ATOM 2573 O O . LEU B 1 21 ? 15.875 -31.781 -1.563 1 98.19 21 LEU B O 1
ATOM 2577 N N . GLU B 1 22 ? 14.086 -31.469 -2.893 1 96.94 22 GLU B N 1
ATOM 2578 C CA . GLU B 1 22 ? 14.594 -32.312 -3.963 1 96.94 22 GLU B CA 1
ATOM 2579 C C . GLU B 1 22 ? 15.922 -31.797 -4.5 1 96.94 22 GLU B C 1
ATOM 2581 O O . GLU B 1 22 ? 16.781 -32.562 -4.914 1 96.94 22 GLU B O 1
ATOM 2586 N N . LYS B 1 23 ? 16.109 -30.531 -4.457 1 97.06 23 LYS B N 1
ATOM 2587 C CA . LYS B 1 23 ? 17.312 -29.906 -4.98 1 97.06 23 LYS B CA 1
ATOM 2588 C C . LYS B 1 23 ? 18.406 -29.859 -3.918 1 97.06 23 LYS B C 1
ATOM 2590 O O . LYS B 1 23 ? 19.484 -29.312 -4.16 1 97.06 23 LYS B O 1
ATOM 2595 N N . GLY B 1 24 ? 18.094 -30.266 -2.746 1 97.81 24 GLY B N 1
ATOM 2596 C CA . GLY B 1 24 ? 19.109 -30.406 -1.716 1 97.81 24 GLY B CA 1
ATOM 2597 C C . GLY B 1 24 ? 19.172 -29.219 -0.773 1 9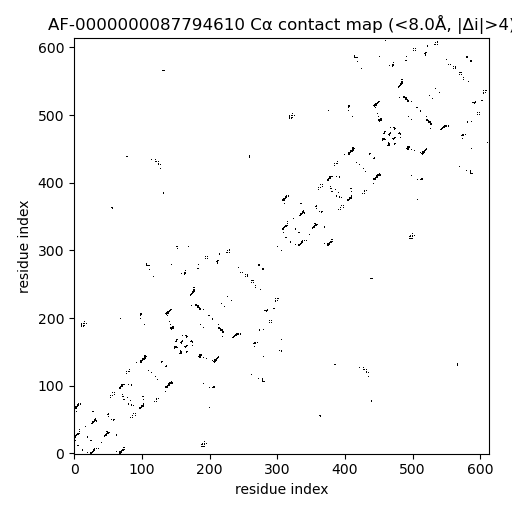7.81 24 GLY B C 1
ATOM 2598 O O . GLY B 1 24 ? 20.078 -29.109 0.052 1 97.81 24 GLY B O 1
ATOM 2599 N N . HIS B 1 25 ? 18.234 -28.328 -0.875 1 98.69 25 HIS B N 1
ATOM 2600 C CA . HIS B 1 25 ? 18.156 -27.219 0.055 1 98.69 25 HIS B CA 1
ATOM 2601 C C . HIS B 1 25 ? 17.531 -27.641 1.381 1 98.69 25 HIS B C 1
ATOM 2603 O O . HIS B 1 25 ? 16.828 -28.641 1.445 1 98.69 25 HIS B O 1
ATOM 2609 N N . GLN B 1 26 ? 17.891 -26.922 2.42 1 98.75 26 GLN B N 1
ATOM 2610 C CA . GLN B 1 26 ? 17.109 -26.969 3.648 1 98.75 26 GLN B CA 1
ATOM 2611 C C . GLN B 1 26 ? 15.906 -26.047 3.576 1 98.75 26 GLN B C 1
ATOM 2613 O O . GLN B 1 26 ? 15.977 -24.969 2.969 1 98.75 26 GLN B O 1
ATOM 2618 N N . VAL B 1 27 ? 14.797 -26.516 4.215 1 98.81 27 VAL B N 1
ATOM 2619 C CA . VAL B 1 27 ? 13.578 -25.734 4.148 1 98.81 27 VAL B CA 1
ATOM 2620 C C . VAL B 1 27 ? 13.039 -25.484 5.559 1 98.81 27 VAL B C 1
ATOM 2622 O O . VAL B 1 27 ? 12.961 -26.406 6.371 1 98.81 27 VAL B O 1
ATOM 2625 N N . ARG B 1 28 ? 12.781 -24.281 5.883 1 98.81 28 ARG B N 1
ATOM 2626 C CA . ARG B 1 28 ? 12.031 -23.891 7.066 1 98.81 28 ARG B CA 1
ATOM 2627 C C . ARG B 1 28 ? 10.656 -23.344 6.688 1 98.81 28 ARG B C 1
ATOM 2629 O O . ARG B 1 28 ? 10.547 -22.5 5.793 1 98.81 28 ARG B O 1
ATOM 2636 N N . GLY B 1 29 ? 9.617 -23.859 7.336 1 98.62 29 GLY B N 1
ATOM 2637 C CA . GLY B 1 29 ? 8.266 -23.391 7.062 1 98.62 29 GLY B CA 1
ATOM 2638 C C . GLY B 1 29 ? 7.777 -22.359 8.062 1 98.62 29 GLY B C 1
ATOM 2639 O O . GLY B 1 29 ? 8.148 -22.391 9.234 1 98.62 29 GLY B O 1
ATOM 2640 N N . LEU B 1 30 ? 6.988 -21.422 7.629 1 98.62 30 LEU B N 1
ATOM 2641 C CA . LEU B 1 30 ? 6.262 -20.469 8.453 1 98.62 30 LEU B CA 1
ATOM 2642 C C . LEU B 1 30 ? 4.773 -20.5 8.133 1 98.62 30 LEU B C 1
ATOM 2644 O O . LEU B 1 30 ? 4.383 -20.406 6.965 1 98.62 30 LEU B O 1
ATOM 2648 N N . GLY B 1 31 ? 3.965 -20.688 9.055 1 97 31 GLY B N 1
ATOM 2649 C CA . GLY B 1 31 ? 2.523 -20.719 8.875 1 97 31 GLY B CA 1
ATOM 2650 C C . GLY B 1 31 ? 1.76 -20.875 10.18 1 97 31 GLY B C 1
ATOM 2651 O O . GLY B 1 31 ? 2.354 -20.844 11.258 1 97 31 GLY B O 1
ATOM 2652 N N . ARG B 1 32 ? 0.442 -21.031 10.164 1 93.06 32 ARG B N 1
ATOM 2653 C CA . ARG B 1 32 ? -0.424 -21.078 11.336 1 93.06 32 ARG B CA 1
ATOM 2654 C C . ARG B 1 32 ? -0.671 -22.516 11.789 1 93.06 32 ARG B C 1
ATOM 2656 O O . ARG B 1 32 ? -0.844 -22.781 12.977 1 93.06 32 ARG B O 1
ATOM 2663 N N . SER B 1 33 ? -0.626 -23.391 10.742 1 91.44 33 SER B N 1
ATOM 2664 C CA . SER B 1 33 ? -1.092 -24.734 11.016 1 91.44 33 SER B CA 1
ATOM 2665 C C . SER B 1 33 ? -0.184 -25.781 10.367 1 91.44 33 SER B C 1
ATOM 2667 O O . SER B 1 33 ? -0.469 -26.266 9.273 1 91.44 33 SER B O 1
ATOM 2669 N N . PRO B 1 34 ? 0.68 -26.266 11.109 1 89.5 34 PRO B N 1
ATOM 2670 C CA . PRO B 1 34 ? 1.604 -27.25 10.547 1 89.5 34 PRO B CA 1
ATOM 2671 C C . PRO B 1 34 ? 0.899 -28.531 10.102 1 89.5 34 PRO B C 1
ATOM 2673 O O . PRO B 1 34 ? 1.369 -29.219 9.188 1 89.5 34 PRO B O 1
ATOM 2676 N N . ASP B 1 35 ? -0.245 -28.75 10.609 1 89.62 35 ASP B N 1
ATOM 2677 C CA . ASP B 1 35 ? -0.954 -30.016 10.352 1 89.62 35 ASP B CA 1
ATOM 2678 C C . ASP B 1 35 ? -1.458 -30.078 8.914 1 89.62 35 ASP B C 1
ATOM 2680 O O . ASP B 1 35 ? -1.816 -31.141 8.422 1 89.62 35 ASP B O 1
ATOM 2684 N N . LYS B 1 36 ? -1.424 -29 8.203 1 89.38 36 LYS B N 1
ATOM 2685 C CA . LYS B 1 36 ? -1.896 -28.969 6.824 1 89.38 36 LYS B CA 1
ATOM 2686 C C . LYS B 1 36 ? -0.793 -29.375 5.855 1 89.38 36 LYS B C 1
ATOM 2688 O O . LYS B 1 36 ? -1.051 -29.578 4.668 1 89.38 36 LYS B O 1
ATOM 2693 N N . LEU B 1 37 ? 0.401 -29.531 6.355 1 91.75 37 LEU B N 1
ATOM 2694 C CA . LEU B 1 37 ? 1.502 -30.016 5.527 1 91.75 37 LEU B CA 1
ATOM 2695 C C . LEU B 1 37 ? 1.481 -31.531 5.422 1 91.75 37 LEU B C 1
ATOM 2697 O O . LEU B 1 37 ? 1.189 -32.219 6.402 1 91.75 37 LEU B O 1
ATOM 2701 N N . ASP B 1 38 ? 1.786 -31.984 4.254 1 88.06 38 ASP B N 1
ATOM 2702 C CA . ASP B 1 38 ? 1.86 -33.438 4.129 1 88.06 38 ASP B CA 1
ATOM 2703 C C . ASP B 1 38 ? 2.992 -34 4.984 1 88.06 38 ASP B C 1
ATOM 2705 O O . ASP B 1 38 ? 4.016 -33.344 5.184 1 88.06 38 ASP B O 1
ATOM 2709 N N . ALA B 1 39 ? 2.871 -35.156 5.453 1 87.69 39 ALA B N 1
ATOM 2710 C CA . ALA B 1 39 ? 3.764 -35.812 6.414 1 87.69 39 ALA B CA 1
ATOM 2711 C C . ALA B 1 39 ? 5.18 -35.938 5.855 1 87.69 39 ALA B C 1
ATOM 2713 O O . ALA B 1 39 ? 6.156 -35.75 6.586 1 87.69 39 ALA B O 1
ATOM 2714 N N . LYS B 1 40 ? 5.223 -36.281 4.641 1 88.75 40 LYS B N 1
ATOM 2715 C CA . LYS B 1 40 ? 6.535 -36.438 4.023 1 88.75 40 LYS B CA 1
ATOM 2716 C C . LYS B 1 40 ? 7.332 -35.156 4.039 1 88.75 40 LYS B C 1
ATOM 2718 O O . LYS B 1 40 ? 8.5 -35.125 4.422 1 88.75 40 LYS B O 1
ATOM 2723 N N . THR B 1 41 ? 6.699 -34.094 3.652 1 91.44 41 THR B N 1
ATOM 2724 C CA . THR B 1 41 ? 7.359 -32.781 3.646 1 91.44 41 THR B CA 1
ATOM 2725 C C . THR B 1 41 ? 7.711 -32.344 5.066 1 91.44 41 THR B C 1
ATOM 2727 O O . THR B 1 41 ? 8.82 -31.891 5.32 1 91.44 41 THR B O 1
ATOM 2730 N N . MET B 1 42 ? 6.816 -32.531 5.961 1 92.19 42 MET B N 1
ATOM 2731 C CA . MET B 1 42 ? 7.008 -32.125 7.348 1 92.19 42 MET B CA 1
ATOM 2732 C C . MET B 1 42 ? 8.234 -32.781 7.949 1 92.19 42 MET B C 1
ATOM 2734 O O . MET B 1 42 ? 9.016 -32.156 8.656 1 92.19 42 MET B O 1
ATOM 2738 N N . GLY B 1 43 ? 8.414 -34.031 7.625 1 93.62 43 GLY B N 1
ATOM 2739 C CA . GLY B 1 43 ? 9.5 -34.812 8.188 1 93.62 43 GLY B CA 1
ATOM 2740 C C . GLY B 1 43 ? 10.867 -34.375 7.68 1 93.62 43 GLY B C 1
ATOM 2741 O O . GLY B 1 43 ? 11.891 -34.719 8.273 1 93.62 43 GLY B O 1
ATOM 2742 N N . HIS B 1 44 ? 10.922 -33.625 6.629 1 96.31 44 HIS B N 1
ATOM 2743 C CA . HIS B 1 44 ? 12.195 -33.281 6.012 1 96.31 44 HIS B CA 1
ATOM 2744 C C . HIS B 1 44 ? 12.516 -31.797 6.211 1 96.31 44 HIS B C 1
ATOM 2746 O O . HIS B 1 44 ? 13.578 -31.328 5.801 1 96.31 44 HIS B O 1
ATOM 2752 N N . LEU B 1 45 ? 11.664 -31.094 6.836 1 97.88 45 LEU B N 1
ATOM 2753 C CA . LEU B 1 45 ? 11.906 -29.672 7.094 1 97.88 45 LEU B CA 1
ATOM 2754 C C . LEU B 1 45 ? 13.031 -29.5 8.109 1 97.88 45 LEU B C 1
ATOM 2756 O O . LEU B 1 45 ? 13.211 -30.328 9 1 97.88 45 LEU B O 1
ATOM 2760 N N . GLU B 1 46 ? 13.766 -28.422 7.906 1 98.44 46 GLU B N 1
ATOM 2761 C CA . GLU B 1 46 ? 14.656 -28 8.984 1 98.44 46 GLU B CA 1
ATOM 2762 C C . GLU B 1 46 ? 13.875 -27.672 10.25 1 98.44 46 GLU B C 1
ATOM 2764 O O . GLU B 1 46 ? 14.258 -28.078 11.344 1 98.44 46 GLU B O 1
ATOM 2769 N N . SER B 1 47 ? 12.773 -26.922 10.062 1 97.94 47 SER B N 1
ATOM 2770 C CA . SER B 1 47 ? 11.828 -26.625 11.141 1 97.94 47 SER B CA 1
ATOM 2771 C C . SER B 1 47 ? 10.562 -25.969 10.609 1 97.94 47 SER B C 1
ATOM 2773 O O . SER B 1 47 ? 10.492 -25.594 9.438 1 97.94 47 SER B O 1
ATOM 2775 N N . PHE B 1 48 ? 9.562 -25.969 11.406 1 97.94 48 PHE B N 1
ATOM 2776 C CA . PHE B 1 48 ? 8.32 -25.25 11.164 1 97.94 48 PHE B CA 1
ATOM 2777 C C . PHE B 1 48 ? 8.078 -24.219 12.266 1 97.94 48 PHE B C 1
ATOM 2779 O O . PHE B 1 48 ? 7.938 -24.578 13.438 1 97.94 48 PHE B O 1
ATOM 2786 N N . VAL B 1 49 ? 8.062 -22.969 11.906 1 98.56 49 VAL B N 1
ATOM 2787 C CA . VAL B 1 49 ? 7.77 -21.891 12.859 1 98.56 49 VAL B CA 1
ATOM 2788 C C . VAL B 1 49 ? 6.285 -21.547 12.805 1 98.56 49 VAL B C 1
ATOM 2790 O O . VAL B 1 49 ? 5.77 -21.156 11.75 1 98.56 49 VAL B O 1
ATOM 2793 N N . VAL B 1 50 ? 5.602 -21.703 13.867 1 98.25 50 VAL B N 1
ATOM 2794 C CA . VAL B 1 50 ? 4.18 -21.391 13.945 1 98.25 50 VAL B CA 1
ATOM 2795 C C . VAL B 1 50 ? 3.98 -19.906 14.227 1 98.25 50 VAL B C 1
ATOM 2797 O O . VAL B 1 50 ? 4.621 -19.344 15.117 1 98.25 50 VAL B O 1
ATOM 2800 N N . SER B 1 51 ? 3.195 -19.266 13.438 1 97.88 51 SER B N 1
ATOM 2801 C CA . SER B 1 51 ? 2.797 -17.875 13.656 1 97.88 51 SER B CA 1
ATOM 2802 C C . SER B 1 51 ? 1.305 -17.766 13.953 1 97.88 51 SER B C 1
ATOM 2804 O O . SER B 1 51 ? 0.487 -18.422 13.305 1 97.88 51 SER B O 1
ATOM 2806 N N . SER B 1 52 ? 0.899 -16.969 14.891 1 96.69 52 SER B N 1
ATOM 2807 C CA . SER B 1 52 ? -0.502 -16.812 15.266 1 96.69 52 SER B CA 1
ATOM 2808 C C . SER B 1 52 ? -1.237 -15.914 14.273 1 96.69 52 SER B C 1
ATOM 2810 O O . SER B 1 52 ? -2.461 -15.984 14.148 1 96.69 52 SER B O 1
ATOM 2812 N N . ALA B 1 53 ? -0.514 -15.078 13.602 1 96.81 53 ALA B N 1
ATOM 2813 C CA . ALA B 1 53 ? -1.038 -14.141 12.617 1 96.81 53 ALA B CA 1
ATOM 2814 C C . ALA B 1 53 ? 0.075 -13.617 11.711 1 96.81 53 ALA B C 1
ATOM 2816 O O . ALA B 1 53 ? 1.258 -13.82 11.992 1 96.81 53 ALA B O 1
ATOM 2817 N N . TYR B 1 54 ? -0.358 -12.977 10.625 1 97.69 54 TYR B N 1
ATOM 2818 C CA . TYR B 1 54 ? 0.649 -12.43 9.727 1 97.69 54 TYR B CA 1
ATOM 2819 C C . TYR B 1 54 ? 1.432 -11.312 10.406 1 97.69 54 TYR B C 1
ATOM 2821 O O . TYR B 1 54 ? 2.508 -10.922 9.945 1 97.69 54 TYR B O 1
ATOM 2829 N N . TYR B 1 55 ? 0.917 -10.742 11.523 1 98.12 55 TYR B N 1
ATOM 2830 C CA . TYR B 1 55 ? 1.586 -9.664 12.234 1 98.12 55 TYR B CA 1
ATOM 2831 C C . TYR B 1 55 ? 2.219 -10.164 13.523 1 98.12 55 TYR B C 1
ATOM 2833 O O . TYR B 1 55 ? 2.422 -9.398 14.469 1 98.12 55 TYR B O 1
ATOM 2841 N N . ASP B 1 56 ? 2.432 -11.508 13.617 1 98.25 56 ASP B N 1
ATOM 2842 C CA . ASP B 1 56 ? 3.178 -12.094 14.719 1 98.25 56 ASP B CA 1
ATOM 2843 C C . ASP B 1 56 ? 4.672 -11.82 14.586 1 98.25 56 ASP B C 1
ATOM 2845 O O . ASP B 1 56 ? 5.438 -12.703 14.188 1 98.25 56 ASP B O 1
ATOM 2849 N N . ILE B 1 57 ? 5.148 -10.648 15.031 1 98.38 57 ILE B N 1
ATOM 2850 C CA . ILE B 1 57 ? 6.496 -10.141 14.773 1 98.38 57 ILE B CA 1
ATOM 2851 C C . ILE B 1 57 ? 7.523 -11.078 15.406 1 98.38 57 ILE B C 1
ATOM 2853 O O . ILE B 1 57 ? 8.508 -11.445 14.758 1 98.38 57 ILE B O 1
ATOM 2857 N N . PRO B 1 58 ? 7.32 -11.523 16.578 1 97.88 58 PRO B N 1
ATOM 2858 C CA . PRO B 1 58 ? 8.289 -12.461 17.156 1 97.88 58 PRO B CA 1
ATOM 2859 C C . PRO B 1 58 ? 8.453 -13.727 16.312 1 97.88 58 PRO B C 1
ATOM 2861 O O . PRO B 1 58 ? 9.578 -14.195 16.125 1 97.88 58 PRO B O 1
ATOM 2864 N N . ALA B 1 59 ? 7.383 -14.273 15.859 1 98.5 59 ALA B N 1
ATOM 2865 C CA . ALA B 1 59 ? 7.461 -15.469 15.023 1 98.5 59 ALA B CA 1
ATOM 2866 C C . ALA B 1 59 ? 8.195 -15.18 13.719 1 98.5 59 ALA B C 1
ATOM 2868 O O . ALA B 1 59 ? 9.008 -15.992 13.266 1 98.5 59 ALA B O 1
ATOM 2869 N N . LEU B 1 60 ? 7.891 -14.039 13.117 1 98.81 60 LEU B N 1
ATOM 2870 C CA . LEU B 1 60 ? 8.562 -13.656 11.883 1 98.81 60 LEU B CA 1
ATOM 2871 C C . LEU B 1 60 ? 10.07 -13.547 12.094 1 98.81 60 LEU B C 1
ATOM 2873 O O . LEU B 1 60 ? 10.852 -14.078 11.297 1 98.81 60 LEU B O 1
ATOM 2877 N N . ASP B 1 61 ? 10.469 -12.883 13.18 1 98.62 61 ASP B N 1
ATOM 2878 C CA . ASP B 1 61 ? 11.883 -12.695 13.461 1 98.62 61 ASP B CA 1
ATOM 2879 C C . ASP B 1 61 ? 12.57 -14.031 13.734 1 98.62 61 ASP B C 1
ATOM 2881 O O . ASP B 1 61 ? 13.672 -14.281 13.234 1 98.62 61 ASP B O 1
ATOM 2885 N N . ARG B 1 62 ? 11.875 -14.883 14.469 1 98.62 62 ARG B N 1
ATOM 2886 C CA . ARG B 1 62 ? 12.43 -16.203 14.75 1 98.62 62 ARG B CA 1
ATOM 2887 C C . ARG B 1 62 ? 12.617 -17 13.461 1 98.62 62 ARG B C 1
ATOM 2889 O O . ARG B 1 62 ? 13.617 -17.703 13.297 1 98.62 62 ARG B O 1
ATOM 2896 N N . ALA B 1 63 ? 11.727 -16.891 12.57 1 98.88 63 ALA B N 1
ATOM 2897 C CA . ALA B 1 63 ? 11.742 -17.656 11.32 1 98.88 63 ALA B CA 1
ATOM 2898 C C . ALA B 1 63 ? 12.914 -17.25 10.438 1 98.88 63 ALA B C 1
ATOM 2900 O O . ALA B 1 63 ? 13.375 -18.031 9.602 1 98.88 63 ALA B O 1
ATOM 2901 N N . MET B 1 64 ? 13.445 -16.062 10.672 1 98.88 64 MET B N 1
ATOM 2902 C CA . MET B 1 64 ? 14.438 -15.5 9.766 1 98.88 64 MET B CA 1
ATOM 2903 C C . MET B 1 64 ? 15.844 -15.953 10.148 1 98.88 64 MET B C 1
ATOM 2905 O O . MET B 1 64 ? 16.797 -15.789 9.375 1 98.88 64 MET B O 1
ATOM 2909 N N . THR B 1 65 ? 16.062 -16.516 11.328 1 98.44 65 THR B N 1
ATOM 2910 C CA . THR B 1 65 ? 17.375 -16.812 11.867 1 98.44 65 THR B CA 1
ATOM 2911 C C . THR B 1 65 ? 18.125 -17.766 10.945 1 98.44 65 THR B C 1
ATOM 2913 O O . THR B 1 65 ? 17.688 -18.891 10.703 1 98.44 65 THR B O 1
ATOM 2916 N N . GLY B 1 66 ? 19.219 -17.297 10.375 1 98.31 66 GLY B N 1
ATOM 2917 C CA . GLY B 1 66 ? 20.094 -18.156 9.602 1 98.31 66 GLY B CA 1
ATOM 2918 C C . GLY B 1 66 ? 19.594 -18.406 8.188 1 98.31 66 GLY B C 1
ATOM 2919 O O . GLY B 1 66 ? 20.188 -19.188 7.449 1 98.31 66 GLY B O 1
ATOM 2920 N N . VAL B 1 67 ? 18.609 -17.734 7.75 1 98.81 67 VAL B N 1
ATOM 2921 C CA . VAL B 1 67 ? 17.953 -17.984 6.469 1 98.81 67 VAL B CA 1
ATOM 2922 C C . VAL B 1 67 ? 18.734 -17.297 5.352 1 98.81 67 VAL B C 1
ATOM 2924 O O . VAL B 1 67 ? 19.188 -16.156 5.512 1 98.81 67 VAL B O 1
ATOM 2927 N N . ASP B 1 68 ? 18.859 -18.031 4.262 1 98.69 68 ASP B N 1
ATOM 2928 C CA . ASP B 1 68 ? 19.578 -17.484 3.109 1 98.69 68 ASP B CA 1
ATOM 2929 C C . ASP B 1 68 ? 18.625 -16.781 2.152 1 98.69 68 ASP B C 1
ATOM 2931 O O . ASP B 1 68 ? 18.984 -15.789 1.521 1 98.69 68 ASP B O 1
ATOM 2935 N N . ALA B 1 69 ? 17.438 -17.312 2.021 1 98.88 69 ALA B N 1
ATOM 2936 C CA . ALA B 1 69 ? 16.438 -16.797 1.087 1 98.88 69 ALA B CA 1
ATOM 2937 C C . ALA B 1 69 ? 15.031 -16.953 1.641 1 98.88 69 ALA B C 1
ATOM 2939 O O . ALA B 1 69 ? 14.734 -17.953 2.314 1 98.88 69 ALA B O 1
ATOM 2940 N N . VAL B 1 70 ? 14.203 -15.977 1.36 1 98.94 70 VAL B N 1
ATOM 2941 C CA . VAL B 1 70 ? 12.812 -16.016 1.79 1 98.94 70 VAL B CA 1
ATOM 2942 C C . VAL B 1 70 ? 11.898 -16.078 0.569 1 98.94 70 VAL B C 1
ATOM 2944 O O . VAL B 1 70 ? 12.094 -15.352 -0.403 1 98.94 70 VAL B O 1
ATOM 2947 N N . ILE B 1 71 ? 10.938 -16.984 0.586 1 98.94 71 ILE B N 1
ATOM 2948 C CA . ILE B 1 71 ? 9.859 -17.031 -0.392 1 98.94 71 ILE B CA 1
ATOM 2949 C C . ILE B 1 71 ? 8.523 -16.734 0.295 1 98.94 71 ILE B C 1
ATOM 2951 O O . ILE B 1 71 ? 8.125 -17.438 1.219 1 98.94 71 ILE B O 1
ATOM 2955 N N . CYS B 1 72 ? 7.883 -15.688 -0.128 1 98.94 72 CYS B N 1
ATOM 2956 C CA . CYS B 1 72 ? 6.543 -15.359 0.35 1 98.94 72 CYS B CA 1
ATOM 2957 C C . CYS B 1 72 ? 5.477 -16.062 -0.482 1 98.94 72 CYS B C 1
ATOM 2959 O O . CYS B 1 72 ? 5.129 -15.602 -1.57 1 98.94 72 CYS B O 1
ATOM 2961 N N . ALA B 1 73 ? 4.918 -17.109 0.029 1 98.69 73 ALA B N 1
ATOM 2962 C CA . ALA B 1 73 ? 3.873 -17.859 -0.666 1 98.69 73 ALA B CA 1
ATOM 2963 C C . ALA B 1 73 ? 2.508 -17.625 -0.026 1 98.69 73 ALA B C 1
ATOM 2965 O O . ALA B 1 73 ? 1.675 -18.531 0.025 1 98.69 73 ALA B O 1
ATOM 2966 N N . TYR B 1 74 ? 2.324 -16.438 0.559 1 98.06 74 TYR B N 1
ATOM 2967 C CA . TYR B 1 74 ? 1.023 -16.062 1.101 1 98.06 74 TYR B CA 1
ATOM 2968 C C . TYR B 1 74 ? -0.05 -16.094 0.02 1 98.06 74 TYR B C 1
ATOM 2970 O O . TYR B 1 74 ? 0.239 -15.875 -1.159 1 98.06 74 TYR B O 1
ATOM 2978 N N . SER B 1 75 ? -1.28 -16.391 0.452 1 95.12 75 SER B N 1
ATOM 2979 C CA . SER B 1 75 ? -2.414 -16.359 -0.467 1 95.12 75 SER B CA 1
ATOM 2980 C C . SER B 1 75 ? -2.656 -14.953 -1.003 1 95.12 75 SER B C 1
ATOM 2982 O O . SER B 1 75 ? -2.064 -13.984 -0.516 1 95.12 75 SER B O 1
ATOM 2984 N N . GLY B 1 76 ? -3.557 -14.883 -1.977 1 95.31 76 GLY B N 1
ATOM 2985 C CA . GLY B 1 76 ? -3.822 -13.633 -2.668 1 95.31 76 GLY B CA 1
ATOM 2986 C C . GLY B 1 76 ? -4.746 -12.703 -1.896 1 95.31 76 GLY B C 1
ATOM 2987 O O . GLY B 1 76 ? -5.176 -11.672 -2.416 1 95.31 76 GLY B O 1
ATOM 2988 N N . ARG B 1 77 ? -5.078 -13.023 -0.645 1 96.06 77 ARG B N 1
ATOM 2989 C CA . ARG B 1 77 ? -5.852 -12.094 0.175 1 96.06 77 ARG B CA 1
ATOM 2990 C C . ARG B 1 77 ? -5.133 -10.766 0.327 1 96.06 77 ARG B C 1
ATOM 2992 O O . ARG B 1 77 ? -3.947 -10.727 0.671 1 96.06 77 ARG B O 1
ATOM 2999 N N . PRO B 1 78 ? -5.875 -9.664 0.089 1 98.12 78 PRO B N 1
ATOM 3000 C CA . PRO B 1 78 ? -5.203 -8.367 0.074 1 98.12 78 PRO B CA 1
ATOM 3001 C C . PRO B 1 78 ? -4.398 -8.102 1.345 1 98.12 78 PRO B C 1
ATOM 3003 O O . PRO B 1 78 ? -3.312 -7.52 1.283 1 98.12 78 PRO B O 1
ATOM 3006 N N . GLU B 1 79 ? -4.855 -8.492 2.543 1 98.19 79 GLU B N 1
ATOM 3007 C CA . GLU B 1 79 ? -4.133 -8.305 3.797 1 98.19 79 GLU B CA 1
ATOM 3008 C C . GLU B 1 79 ? -2.77 -8.992 3.758 1 98.19 79 GLU B C 1
ATOM 3010 O O . GLU B 1 79 ? -1.789 -8.477 4.297 1 98.19 79 GLU B O 1
ATOM 3015 N N . LEU B 1 80 ? -2.736 -10.086 3.1 1 98.44 80 LEU B N 1
ATOM 3016 C CA . LEU B 1 80 ? -1.485 -10.836 3.033 1 98.44 80 LEU B CA 1
ATOM 3017 C C . LEU B 1 80 ? -0.586 -10.289 1.927 1 98.44 80 LEU B C 1
ATOM 3019 O O . LEU B 1 80 ? 0.638 -10.258 2.076 1 98.44 80 LEU B O 1
ATOM 3023 N N . VAL B 1 81 ? -1.197 -9.852 0.836 1 98.56 81 VAL B N 1
ATOM 3024 C CA . VAL B 1 81 ? -0.437 -9.359 -0.309 1 98.56 81 VAL B CA 1
ATOM 3025 C C . VAL B 1 81 ? 0.291 -8.07 0.068 1 98.56 81 VAL B C 1
ATOM 3027 O O . VAL B 1 81 ? 1.41 -7.828 -0.389 1 98.56 81 VAL B O 1
ATOM 3030 N N . LEU B 1 82 ? -0.314 -7.297 0.978 1 98.88 82 LEU B N 1
ATOM 3031 C CA . LEU B 1 82 ? 0.337 -6.031 1.307 1 98.88 82 LEU B CA 1
ATOM 3032 C C . LEU B 1 82 ? 0.81 -6.023 2.756 1 98.88 82 LEU B C 1
ATOM 3034 O O . LEU B 1 82 ? 2.014 -6.039 3.021 1 98.88 82 LEU B O 1
ATOM 3038 N N . ASP B 1 83 ? -0.137 -6.141 3.789 1 98.75 83 ASP B N 1
ATOM 3039 C CA . ASP B 1 83 ? 0.233 -6.059 5.199 1 98.75 83 ASP B CA 1
ATOM 3040 C C . ASP B 1 83 ? 1.268 -7.125 5.559 1 98.75 83 ASP B C 1
ATOM 3042 O O . ASP B 1 83 ? 2.354 -6.805 6.043 1 98.75 83 ASP B O 1
ATOM 3046 N N . GLY B 1 84 ? 0.856 -8.312 5.27 1 98.75 84 GLY B N 1
ATOM 3047 C CA . GLY B 1 84 ? 1.701 -9.438 5.637 1 98.75 84 GLY B CA 1
ATOM 3048 C C . GLY B 1 84 ? 3.035 -9.445 4.914 1 98.75 84 GLY B C 1
ATOM 3049 O O . GLY B 1 84 ? 4.07 -9.727 5.52 1 98.75 84 GLY B O 1
ATOM 3050 N N . ASN B 1 85 ? 2.973 -9.188 3.607 1 98.75 85 ASN B N 1
ATOM 3051 C CA . ASN B 1 85 ? 4.184 -9.18 2.795 1 98.75 85 ASN B CA 1
ATOM 3052 C C . ASN B 1 85 ? 5.164 -8.109 3.258 1 98.75 85 ASN B C 1
ATOM 3054 O O . ASN B 1 85 ? 6.371 -8.336 3.297 1 98.75 85 ASN B O 1
ATOM 3058 N N . LEU B 1 86 ? 4.664 -6.91 3.627 1 98.88 86 LEU B N 1
ATOM 3059 C CA . LEU B 1 86 ? 5.52 -5.848 4.145 1 98.88 86 LEU B CA 1
ATOM 3060 C C . LEU B 1 86 ? 6.191 -6.273 5.445 1 98.88 86 LEU B C 1
ATOM 3062 O O . LEU B 1 86 ? 7.398 -6.098 5.609 1 98.88 86 LEU B O 1
ATOM 3066 N N . LEU B 1 87 ? 5.434 -6.883 6.355 1 98.81 87 LEU B N 1
ATOM 3067 C CA . LEU B 1 87 ? 5.984 -7.305 7.637 1 98.81 87 LEU B CA 1
ATOM 3068 C C . LEU B 1 87 ? 7.023 -8.406 7.449 1 98.81 87 LEU B C 1
ATOM 3070 O O . LEU B 1 87 ? 8.047 -8.422 8.133 1 98.81 87 LEU B O 1
ATOM 3074 N N . LEU B 1 88 ? 6.727 -9.305 6.504 1 98.88 88 LEU B N 1
ATOM 3075 C CA . LEU B 1 88 ? 7.676 -10.375 6.211 1 98.88 88 LEU B CA 1
ATOM 3076 C C . LEU B 1 88 ? 8.977 -9.812 5.645 1 98.88 88 LEU B C 1
ATOM 3078 O O . LEU B 1 88 ? 10.062 -10.211 6.066 1 98.88 88 LEU B O 1
ATOM 3082 N N . LEU B 1 89 ? 8.859 -8.891 4.719 1 98.81 89 LEU B N 1
ATOM 3083 C CA . LEU B 1 89 ? 10.039 -8.273 4.121 1 98.81 89 LEU B CA 1
ATOM 3084 C C . LEU B 1 89 ? 10.844 -7.52 5.168 1 98.81 89 LEU B C 1
ATOM 3086 O O . LEU B 1 89 ? 12.078 -7.582 5.176 1 98.81 89 LEU B O 1
ATOM 3090 N N . ARG B 1 90 ? 10.156 -6.805 6.059 1 98.75 90 ARG B N 1
ATOM 3091 C CA . ARG B 1 90 ? 10.852 -6.074 7.113 1 98.75 90 ARG B CA 1
ATOM 3092 C C . ARG B 1 90 ? 11.609 -7.027 8.031 1 98.75 90 ARG B C 1
ATOM 3094 O O . ARG B 1 90 ? 12.711 -6.715 8.484 1 98.75 90 ARG B O 1
ATOM 3101 N N . ALA B 1 91 ? 11 -8.172 8.336 1 98.81 91 ALA B N 1
ATOM 3102 C CA . ALA B 1 91 ? 11.695 -9.188 9.125 1 98.81 91 ALA B CA 1
ATOM 3103 C C . ALA B 1 91 ? 12.961 -9.664 8.414 1 98.81 91 ALA B C 1
ATOM 3105 O O . ALA B 1 91 ? 14 -9.844 9.039 1 98.81 91 ALA B O 1
ATOM 3106 N N . ALA B 1 92 ? 12.844 -9.891 7.129 1 98.81 92 ALA B N 1
ATOM 3107 C CA . ALA B 1 92 ? 14 -10.281 6.332 1 98.81 92 ALA B CA 1
ATOM 3108 C C . ALA B 1 92 ? 15.086 -9.211 6.379 1 98.81 92 ALA B C 1
ATOM 3110 O O . ALA B 1 92 ? 16.266 -9.523 6.516 1 98.81 92 ALA B O 1
ATOM 3111 N N . GLU B 1 93 ? 14.688 -7.949 6.301 1 98.12 93 GLU B N 1
ATOM 3112 C CA . GLU B 1 93 ? 15.625 -6.836 6.391 1 98.12 93 GLU B CA 1
ATOM 3113 C C . GLU B 1 93 ? 16.375 -6.852 7.723 1 98.12 93 GLU B C 1
ATOM 3115 O O . GLU B 1 93 ? 17.594 -6.707 7.75 1 98.12 93 GLU B O 1
ATOM 3120 N N . ARG B 1 94 ? 15.609 -7 8.75 1 97.62 94 ARG B N 1
ATOM 3121 C CA . ARG B 1 94 ? 16.203 -6.996 10.078 1 97.62 94 ARG B CA 1
ATOM 3122 C C . ARG B 1 94 ? 17.219 -8.133 10.227 1 97.62 94 ARG B C 1
ATOM 3124 O O . ARG B 1 94 ? 18.188 -8.016 10.977 1 97.62 94 ARG B O 1
ATOM 3131 N N . ALA B 1 95 ? 16.984 -9.195 9.477 1 98.5 95 ALA B N 1
ATOM 3132 C CA . ALA B 1 95 ? 17.844 -10.367 9.57 1 98.5 95 ALA B CA 1
ATOM 3133 C C . ALA B 1 95 ? 19.016 -10.273 8.586 1 98.5 95 ALA B C 1
ATOM 3135 O O . ALA B 1 95 ? 19.891 -11.141 8.562 1 98.5 95 ALA B O 1
ATOM 3136 N N . GLY B 1 96 ? 19.016 -9.25 7.695 1 97.88 96 GLY B N 1
ATOM 3137 C CA . GLY B 1 96 ? 20.109 -9.039 6.746 1 97.88 96 GLY B CA 1
ATOM 3138 C C . GLY B 1 96 ? 20.016 -9.945 5.535 1 97.88 96 GLY B C 1
ATOM 3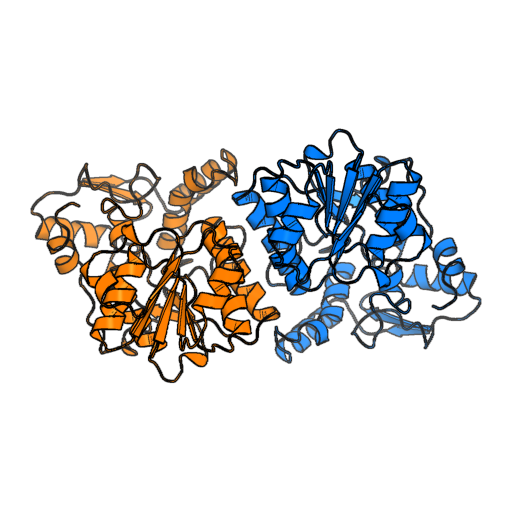139 O O . GLY B 1 96 ? 21.031 -10.188 4.863 1 97.88 96 GLY B O 1
ATOM 3140 N N . ILE B 1 97 ? 18.875 -10.516 5.301 1 98.31 97 ILE B N 1
ATOM 3141 C CA . ILE B 1 97 ? 18.672 -11.414 4.172 1 98.31 97 ILE B CA 1
ATOM 3142 C C . ILE B 1 97 ? 18.609 -10.602 2.877 1 98.31 97 ILE B C 1
ATOM 3144 O O . ILE B 1 97 ? 18 -9.531 2.832 1 98.31 97 ILE B O 1
ATOM 3148 N N . LYS B 1 98 ? 19.141 -11.156 1.793 1 97.12 98 LYS B N 1
ATOM 3149 C CA . LYS B 1 98 ? 19.281 -10.375 0.568 1 97.12 98 LYS B CA 1
ATOM 3150 C C . LYS B 1 98 ? 18.375 -10.914 -0.534 1 97.12 98 LYS B C 1
ATOM 3152 O O . LYS B 1 98 ? 18.094 -10.219 -1.514 1 97.12 98 LYS B O 1
ATOM 3157 N N . ILE B 1 99 ? 18 -12.18 -0.437 1 98.75 99 ILE B N 1
ATOM 3158 C CA . ILE B 1 99 ? 17.172 -12.797 -1.471 1 98.75 99 ILE B CA 1
ATOM 3159 C C . ILE B 1 99 ? 15.742 -12.938 -0.965 1 98.75 99 ILE B C 1
ATOM 3161 O O . ILE B 1 99 ? 15.492 -13.633 0.024 1 98.75 99 ILE B O 1
ATOM 3165 N N . TYR B 1 100 ? 14.836 -12.266 -1.606 1 98.88 100 TYR B N 1
ATOM 3166 C CA . TYR B 1 100 ? 13.43 -12.25 -1.231 1 98.88 100 TYR B CA 1
ATOM 3167 C C . TYR B 1 100 ? 12.531 -12.398 -2.459 1 98.88 100 TYR B C 1
ATOM 3169 O O . TYR B 1 100 ? 12.5 -11.516 -3.318 1 98.88 100 TYR B O 1
ATOM 3177 N N . LEU B 1 101 ? 11.844 -13.531 -2.568 1 98.94 101 LEU B N 1
ATOM 3178 C CA . LEU B 1 101 ? 10.836 -13.711 -3.609 1 98.94 101 LEU B CA 1
ATOM 3179 C C . LEU B 1 101 ? 9.453 -13.328 -3.1 1 98.94 101 LEU B C 1
ATOM 3181 O O . LEU B 1 101 ? 8.883 -14.023 -2.252 1 98.94 101 LEU B O 1
ATOM 3185 N N . ALA B 1 102 ? 8.906 -12.234 -3.633 1 98.69 102 ALA B N 1
ATOM 3186 C CA . ALA B 1 102 ? 7.598 -11.734 -3.213 1 98.69 102 ALA B CA 1
ATOM 3187 C C . ALA B 1 102 ? 6.473 -12.57 -3.811 1 98.69 102 ALA B C 1
ATOM 3189 O O . ALA B 1 102 ? 6.609 -13.117 -4.906 1 98.69 102 ALA B O 1
ATOM 3190 N N . SER B 1 103 ? 5.398 -12.664 -3.092 1 97.25 103 SER B N 1
ATOM 3191 C CA . SER B 1 103 ? 4.203 -13.312 -3.617 1 97.25 103 SER B CA 1
ATOM 3192 C C . SER B 1 103 ? 3.734 -12.648 -4.906 1 97.25 103 SER B C 1
ATOM 3194 O O . SER B 1 103 ? 3.256 -11.516 -4.887 1 97.25 103 SER B O 1
ATOM 3196 N N . SER B 1 104 ? 3.881 -13.359 -6.07 1 96.69 104 SER B N 1
ATOM 3197 C CA . SER B 1 104 ? 3.584 -12.68 -7.328 1 96.69 104 SER B CA 1
ATOM 3198 C C . SER B 1 104 ? 3.352 -13.688 -8.453 1 96.69 104 SER B C 1
ATOM 3200 O O . SER B 1 104 ? 3.662 -13.406 -9.617 1 96.69 104 SER B O 1
ATOM 3202 N N . TRP B 1 105 ? 2.879 -14.891 -8.289 1 98.25 105 TRP B N 1
ATOM 3203 C CA . TRP B 1 105 ? 2.586 -15.859 -9.328 1 98.25 105 TRP B CA 1
ATOM 3204 C C . TRP B 1 105 ? 1.266 -15.539 -10.023 1 98.25 105 TRP B C 1
ATOM 3206 O O . TRP B 1 105 ? 0.256 -16.203 -9.781 1 98.25 105 TRP B O 1
ATOM 3216 N N . ASN B 1 106 ? 1.312 -14.547 -10.883 1 96.88 106 ASN B N 1
ATOM 3217 C CA . ASN B 1 106 ? 0.133 -13.984 -11.523 1 96.88 106 ASN B CA 1
ATOM 3218 C C . ASN B 1 106 ? 0.449 -13.484 -12.93 1 96.88 106 ASN B C 1
ATOM 3220 O O . ASN B 1 106 ? 1.536 -13.734 -13.453 1 96.88 106 ASN B O 1
ATOM 3224 N N . VAL B 1 107 ? -0.57 -12.914 -13.562 1 97.81 107 VAL B N 1
ATOM 3225 C CA . VAL B 1 107 ? -0.359 -12.164 -14.797 1 97.81 107 VAL B CA 1
ATOM 3226 C C . VAL B 1 107 ? 0.5 -10.938 -14.516 1 97.81 107 VAL B C 1
ATOM 3228 O O . VAL B 1 107 ? 0.779 -10.625 -13.352 1 97.81 107 VAL B O 1
ATOM 3231 N N . ASP B 1 108 ? 1.012 -10.312 -15.562 1 98.06 108 ASP B N 1
ATOM 3232 C CA . ASP B 1 108 ? 1.876 -9.141 -15.43 1 98.06 108 ASP B CA 1
ATOM 3233 C C . ASP B 1 108 ? 1.06 -7.891 -15.125 1 98.06 108 ASP B C 1
ATOM 3235 O O . ASP B 1 108 ? 0.602 -7.199 -16.031 1 98.06 108 ASP B O 1
ATOM 3239 N N . TRP B 1 109 ? 0.887 -7.562 -13.875 1 97.56 109 TRP B N 1
ATOM 3240 C CA . TRP B 1 109 ? 0.022 -6.473 -13.438 1 97.56 109 TRP B CA 1
ATOM 3241 C C . TRP B 1 109 ? 0.736 -5.129 -13.547 1 97.56 109 TRP B C 1
ATOM 3243 O O . TRP B 1 109 ? 0.15 -4.082 -13.258 1 97.56 109 TRP B O 1
ATOM 3253 N N . ARG B 1 110 ? 2.037 -5.051 -14.008 1 97.5 110 ARG B N 1
ATOM 3254 C CA . ARG B 1 110 ? 2.844 -3.834 -14.016 1 97.5 110 ARG B CA 1
ATOM 3255 C C . ARG B 1 110 ? 2.227 -2.771 -14.922 1 97.5 110 ARG B C 1
ATOM 3257 O O . ARG B 1 110 ? 2.477 -1.577 -14.742 1 97.5 110 ARG B O 1
ATOM 3264 N N . TYR B 1 111 ? 1.344 -3.271 -15.789 1 95.44 111 TYR B N 1
ATOM 3265 C CA . TYR B 1 111 ? 0.819 -2.344 -16.781 1 95.44 111 TYR B CA 1
ATOM 3266 C C . TYR B 1 111 ? -0.674 -2.115 -16.594 1 95.44 111 TYR B C 1
ATOM 3268 O O . TYR B 1 111 ? -1.327 -1.475 -17.406 1 95.44 111 TYR B O 1
ATOM 3276 N N . VAL B 1 112 ? -1.254 -2.721 -15.617 1 97.25 112 VAL B N 1
ATOM 3277 C CA . VAL B 1 112 ? -2.611 -2.406 -15.18 1 97.25 112 VAL B CA 1
ATOM 3278 C C . VAL B 1 112 ? -2.584 -1.214 -14.227 1 97.25 112 VAL B C 1
ATOM 3280 O O . VAL B 1 112 ? -1.882 -1.236 -13.211 1 97.25 112 VAL B O 1
ATOM 3283 N N . LYS B 1 113 ? -3.318 -0.202 -14.578 1 96.81 113 LYS B N 1
ATOM 3284 C CA . LYS B 1 113 ? -3.271 1.047 -13.82 1 96.81 113 LYS B CA 1
ATOM 3285 C C . LYS B 1 113 ? -3.775 0.848 -12.391 1 96.81 113 LYS B C 1
ATOM 3287 O O . LYS B 1 113 ? -4.781 0.169 -12.172 1 96.81 113 LYS B O 1
ATOM 3292 N N . PHE B 1 114 ? -3.08 1.433 -11.422 1 97.94 114 PHE B N 1
ATOM 3293 C CA . PHE B 1 114 ? -3.537 1.459 -10.039 1 97.94 114 PHE B CA 1
ATOM 3294 C C . PHE B 1 114 ? -4.953 2.012 -9.953 1 97.94 114 PHE B C 1
ATOM 3296 O O . PHE B 1 114 ? -5.254 3.064 -10.516 1 97.94 114 PHE B O 1
ATOM 3303 N N . GLY B 1 115 ? -5.824 1.284 -9.297 1 96.56 115 GLY B N 1
ATOM 3304 C CA . GLY B 1 115 ? -7.219 1.688 -9.18 1 96.56 115 GLY B CA 1
ATOM 3305 C C . GLY B 1 115 ? -8.133 0.951 -10.148 1 96.56 115 GLY B C 1
ATOM 3306 O O . GLY B 1 115 ? -9.352 0.946 -9.969 1 96.56 115 GLY B O 1
ATOM 3307 N N . ASP B 1 116 ? -7.547 0.287 -11.172 1 96.88 116 ASP B N 1
ATOM 3308 C CA . ASP B 1 116 ? -8.375 -0.316 -12.203 1 96.88 116 ASP B CA 1
ATOM 3309 C C . ASP B 1 116 ? -8.742 -1.756 -11.852 1 96.88 116 ASP B C 1
ATOM 3311 O O . ASP B 1 116 ? -9.68 -2.32 -12.414 1 96.88 116 ASP B O 1
ATOM 3315 N N . HIS B 1 117 ? -7.988 -2.393 -11.008 1 97.94 117 HIS B N 1
ATOM 3316 C CA . HIS B 1 117 ? -8.172 -3.789 -10.625 1 97.94 117 HIS B CA 1
ATOM 3317 C C . HIS B 1 117 ? -7.895 -3.998 -9.141 1 97.94 117 HIS B C 1
ATOM 3319 O O . HIS B 1 117 ? -6.734 -4 -8.719 1 97.94 117 HIS B O 1
ATOM 3325 N N . GLU B 1 118 ? -8.883 -4.289 -8.344 1 98.12 118 GLU B N 1
ATOM 3326 C CA . GLU B 1 118 ? -8.805 -4.312 -6.887 1 98.12 118 GLU B CA 1
ATOM 3327 C C . GLU B 1 118 ? -7.75 -5.301 -6.398 1 98.12 118 GLU B C 1
ATOM 3329 O O . GLU B 1 118 ? -7.012 -5.016 -5.453 1 98.12 118 GLU B O 1
ATOM 3334 N N . SER B 1 119 ? -7.582 -6.359 -7.094 1 97.19 119 SER B N 1
ATOM 3335 C CA . SER B 1 119 ? -6.691 -7.418 -6.629 1 97.19 119 SER B CA 1
ATOM 3336 C C . SER B 1 119 ? -5.23 -7.062 -6.883 1 97.19 119 SER B C 1
ATOM 3338 O O . SER B 1 119 ? -4.332 -7.617 -6.246 1 97.19 119 SER B O 1
ATOM 3340 N N . PHE B 1 120 ? -4.969 -6.145 -7.848 1 98.19 120 PHE B N 1
ATOM 3341 C CA . PHE B 1 120 ? -3.59 -5.852 -8.219 1 98.19 120 PHE B CA 1
ATOM 3342 C C . PHE B 1 120 ? -3.072 -4.633 -7.465 1 98.19 120 PHE B C 1
ATOM 3344 O O . PHE B 1 120 ? -1.862 -4.398 -7.406 1 98.19 120 PHE B O 1
ATOM 3351 N N . ASN B 1 121 ? -3.988 -3.84 -6.871 1 98.5 121 ASN B N 1
ATOM 3352 C CA . ASN B 1 121 ? -3.588 -2.631 -6.16 1 98.5 121 ASN B CA 1
ATOM 3353 C C . ASN B 1 121 ? -2.609 -2.943 -5.031 1 98.5 121 ASN B C 1
ATOM 3355 O O . ASN B 1 121 ? -1.603 -2.252 -4.867 1 98.5 121 ASN B O 1
ATOM 3359 N N . PRO B 1 122 ? -2.83 -4.031 -4.266 1 98.75 122 PRO B N 1
ATOM 3360 C CA . PRO B 1 122 ? -1.878 -4.332 -3.191 1 98.75 122 PRO B CA 1
ATOM 3361 C C . PRO B 1 122 ? -0.487 -4.676 -3.719 1 98.75 122 PRO B C 1
ATOM 3363 O O . PRO B 1 122 ? 0.517 -4.375 -3.066 1 98.75 122 PRO B O 1
ATOM 3366 N N . PHE B 1 123 ? -0.365 -5.258 -4.891 1 98.69 123 PHE B N 1
ATOM 3367 C CA . PHE B 1 123 ? 0.938 -5.551 -5.477 1 98.69 123 PHE B CA 1
ATOM 3368 C C . PHE B 1 123 ? 1.66 -4.266 -5.863 1 98.69 123 PHE B C 1
ATOM 3370 O O . PHE B 1 123 ? 2.848 -4.102 -5.57 1 98.69 123 PHE B O 1
ATOM 3377 N N . HIS B 1 124 ? 0.902 -3.375 -6.527 1 98.62 124 HIS B N 1
ATOM 3378 C CA . HIS B 1 124 ? 1.462 -2.068 -6.852 1 98.62 124 HIS B CA 1
ATOM 3379 C C . HIS B 1 124 ? 1.948 -1.349 -5.598 1 98.62 124 HIS B C 1
ATOM 3381 O O . HIS B 1 124 ? 3.041 -0.777 -5.59 1 98.62 124 HIS B O 1
ATOM 3387 N N . SER B 1 125 ? 1.104 -1.381 -4.582 1 98.88 125 SER B N 1
ATOM 3388 C CA . SER B 1 125 ? 1.419 -0.712 -3.324 1 98.88 125 SER B CA 1
ATOM 3389 C C . SER B 1 125 ? 2.684 -1.288 -2.695 1 98.88 125 SER B C 1
ATOM 3391 O O . SER B 1 125 ? 3.566 -0.541 -2.27 1 98.88 125 SER B O 1
ATOM 3393 N N . PHE B 1 126 ? 2.76 -2.621 -2.637 1 98.88 126 PHE B N 1
ATOM 3394 C CA . PHE B 1 126 ? 3.932 -3.279 -2.074 1 98.88 126 PHE B CA 1
ATOM 3395 C C . PHE B 1 126 ? 5.191 -2.895 -2.844 1 98.88 126 PHE B C 1
ATOM 3397 O O . PHE B 1 126 ? 6.191 -2.49 -2.246 1 98.88 126 PHE B O 1
ATOM 3404 N N . ARG B 1 127 ? 5.129 -2.955 -4.125 1 98.56 127 ARG B N 1
ATOM 3405 C CA . ARG B 1 127 ? 6.273 -2.666 -4.977 1 98.56 127 ARG B CA 1
ATOM 3406 C C . ARG B 1 127 ? 6.777 -1.243 -4.758 1 98.56 127 ARG B C 1
ATOM 3408 O O . ARG B 1 127 ? 7.969 -1.029 -4.527 1 98.56 127 ARG B O 1
ATOM 3415 N N . GLN B 1 128 ? 5.871 -0.322 -4.809 1 98.25 128 GLN B N 1
ATOM 3416 C CA . GLN B 1 128 ? 6.262 1.079 -4.688 1 98.25 128 GLN B CA 1
ATOM 3417 C C . GLN B 1 128 ? 6.777 1.387 -3.285 1 98.25 128 GLN B C 1
ATOM 3419 O O . GLN B 1 128 ? 7.75 2.131 -3.125 1 98.25 128 GLN B O 1
ATOM 3424 N N . GLN B 1 129 ? 6.125 0.816 -2.273 1 98.81 129 GLN B N 1
ATOM 3425 C CA . GLN B 1 129 ? 6.543 1.032 -0.893 1 98.81 129 GLN B CA 1
ATOM 3426 C C . GLN B 1 129 ? 7.953 0.505 -0.655 1 98.81 129 GLN B C 1
ATOM 3428 O O . GLN B 1 129 ? 8.781 1.188 -0.05 1 98.81 129 GLN B O 1
ATOM 3433 N N . VAL B 1 130 ? 8.203 -0.676 -1.133 1 98.56 130 VAL B N 1
ATOM 3434 C CA . VAL B 1 130 ? 9.523 -1.273 -0.958 1 98.56 130 VAL B CA 1
ATOM 3435 C C . VAL B 1 130 ? 10.57 -0.441 -1.696 1 98.56 130 VAL B C 1
ATOM 3437 O O . VAL B 1 130 ? 11.656 -0.182 -1.166 1 98.56 130 VAL B O 1
ATOM 3440 N N . ALA B 1 131 ? 10.266 0.068 -2.857 1 97.81 131 ALA B N 1
ATOM 3441 C CA . ALA B 1 131 ? 11.195 0.827 -3.688 1 97.81 131 ALA B CA 1
ATOM 3442 C C . ALA B 1 131 ? 11.672 2.084 -2.967 1 97.81 131 ALA B C 1
ATOM 3444 O O . ALA B 1 131 ? 12.812 2.51 -3.137 1 97.81 131 ALA B O 1
ATOM 3445 N N . ILE B 1 132 ? 10.812 2.621 -2.123 1 98.31 132 ILE B N 1
ATOM 3446 C CA . ILE B 1 132 ? 11.18 3.92 -1.566 1 98.31 132 ILE B CA 1
ATOM 3447 C C . ILE B 1 132 ? 11.617 3.754 -0.114 1 98.31 132 ILE B C 1
ATOM 3449 O O . ILE B 1 132 ? 12.031 4.719 0.53 1 98.31 132 ILE B O 1
ATOM 3453 N N . THR B 1 133 ? 11.578 2.488 0.427 1 98.44 133 THR B N 1
ATOM 3454 C CA . THR B 1 133 ? 11.844 2.367 1.855 1 98.44 133 THR B CA 1
ATOM 3455 C C . THR B 1 133 ? 12.891 1.288 2.119 1 98.44 133 THR B C 1
ATOM 3457 O O . THR B 1 133 ? 13.367 1.141 3.246 1 98.44 133 THR B O 1
ATOM 3460 N N . SER B 1 134 ? 13.25 0.517 1.116 1 97.81 134 SER B N 1
ATOM 3461 C CA . SER B 1 134 ? 14.094 -0.641 1.388 1 97.81 134 SER B CA 1
ATOM 3462 C C . SER B 1 134 ? 15.234 -0.744 0.378 1 97.81 134 SER B C 1
ATOM 3464 O O . SER B 1 134 ? 15.047 -0.439 -0.803 1 97.81 134 SER B O 1
ATOM 3466 N N . THR B 1 135 ? 16.359 -1.213 0.821 1 95.69 135 THR B N 1
ATOM 3467 C CA . THR B 1 135 ? 17.453 -1.52 -0.089 1 95.69 135 THR B CA 1
ATOM 3468 C C . THR B 1 135 ? 17.281 -2.914 -0.685 1 95.69 135 THR B C 1
ATOM 3470 O O . THR B 1 135 ? 17.953 -3.266 -1.656 1 95.69 135 THR B O 1
ATOM 3473 N N . MET B 1 136 ? 16.375 -3.693 -0.042 1 95.81 136 MET B N 1
ATOM 3474 C CA . MET B 1 136 ? 16.078 -5.004 -0.612 1 95.81 136 MET B CA 1
ATOM 3475 C C . MET B 1 136 ? 15.359 -4.867 -1.953 1 95.81 136 MET B C 1
ATOM 3477 O O . MET B 1 136 ? 14.492 -4.012 -2.113 1 95.81 136 MET B O 1
ATOM 3481 N N . LYS B 1 137 ? 15.766 -5.738 -2.859 1 96.75 137 LYS B N 1
ATOM 3482 C CA . LYS B 1 137 ? 15.156 -5.801 -4.184 1 96.75 137 LYS B CA 1
ATOM 3483 C C . LYS B 1 137 ? 14.391 -7.105 -4.375 1 96.75 137 LYS B C 1
ATOM 3485 O O . LYS B 1 137 ? 14.977 -8.133 -4.73 1 96.75 137 LYS B O 1
ATOM 3490 N N . PRO B 1 138 ? 13.125 -7.02 -4.242 1 98.38 138 PRO B N 1
ATOM 3491 C CA . PRO B 1 138 ? 12.367 -8.266 -4.348 1 98.38 138 PRO B CA 1
ATOM 3492 C C . PRO B 1 138 ? 12.445 -8.891 -5.738 1 98.38 138 PRO B C 1
ATOM 3494 O O . PRO B 1 138 ? 12.656 -8.188 -6.727 1 98.38 138 PRO B O 1
ATOM 3497 N N . ILE B 1 139 ? 12.32 -10.195 -5.707 1 98.75 139 ILE B N 1
ATOM 3498 C CA . ILE B 1 139 ? 12.07 -10.945 -6.93 1 98.75 139 ILE B CA 1
ATOM 3499 C C . ILE B 1 139 ? 10.562 -11.07 -7.16 1 98.75 139 ILE B C 1
ATOM 3501 O O . ILE B 1 139 ? 9.812 -11.406 -6.246 1 98.75 139 ILE B O 1
ATOM 3505 N N . TRP B 1 140 ? 10.148 -10.742 -8.344 1 98.5 140 TRP B N 1
ATOM 3506 C CA . TRP B 1 140 ? 8.773 -10.938 -8.789 1 98.5 140 TRP B CA 1
ATOM 3507 C C . TRP B 1 140 ? 8.711 -11.961 -9.922 1 98.5 140 TRP B C 1
ATOM 3509 O O . TRP B 1 140 ? 9.531 -11.938 -10.836 1 98.5 140 TRP B O 1
ATOM 3519 N N . ILE B 1 141 ? 7.738 -12.836 -9.805 1 98.5 141 ILE B N 1
ATOM 3520 C CA . ILE B 1 141 ? 7.586 -13.867 -10.828 1 98.5 141 ILE B CA 1
ATOM 3521 C C . ILE B 1 141 ? 6.188 -13.789 -11.438 1 98.5 141 ILE B C 1
ATOM 3523 O O . ILE B 1 141 ? 5.188 -13.867 -10.719 1 98.5 141 ILE B O 1
ATOM 3527 N N . PHE B 1 142 ? 6.094 -13.578 -12.703 1 98.69 142 PHE B N 1
ATOM 3528 C CA . PHE B 1 142 ? 4.848 -13.617 -13.461 1 98.69 142 PHE B CA 1
ATOM 3529 C C . PHE B 1 142 ? 4.695 -14.953 -14.18 1 98.69 142 PHE B C 1
ATOM 3531 O O . PHE B 1 142 ? 5.555 -15.336 -14.977 1 98.69 142 PHE B O 1
ATOM 3538 N N . THR B 1 143 ? 3.59 -15.625 -13.922 1 98.62 143 THR B N 1
ATOM 3539 C CA . THR B 1 143 ? 3.412 -16.984 -14.406 1 98.62 143 THR B CA 1
ATOM 3540 C C . THR B 1 143 ? 2.176 -17.094 -15.297 1 98.62 143 THR B C 1
ATOM 3542 O O . THR B 1 143 ? 1.846 -18.172 -15.789 1 98.62 143 THR B O 1
ATOM 3545 N N . GLY B 1 144 ? 1.472 -15.961 -15.492 1 98.19 144 GLY B N 1
ATOM 3546 C CA . GLY B 1 144 ? 0.106 -16.109 -15.969 1 98.19 144 GLY B CA 1
ATOM 3547 C C . GLY B 1 144 ? -0.818 -16.75 -14.953 1 98.19 144 GLY B C 1
ATOM 3548 O O . GLY B 1 144 ? -0.548 -16.703 -13.75 1 98.19 144 GLY B O 1
ATOM 3549 N N . VAL B 1 145 ? -1.947 -17.219 -15.461 1 98.19 145 VAL B N 1
ATOM 3550 C CA . VAL B 1 145 ? -2.887 -17.859 -14.547 1 98.19 145 VAL B CA 1
ATOM 3551 C C . VAL B 1 145 ? -2.379 -19.25 -14.164 1 98.19 145 VAL B C 1
ATOM 3553 O O . VAL B 1 145 ? -1.849 -19.969 -15.016 1 98.19 145 VAL B O 1
ATOM 3556 N N . LEU B 1 146 ? -2.396 -19.578 -12.891 1 98.5 146 LEU B N 1
ATOM 3557 C CA . LEU B 1 146 ? -2.098 -20.953 -12.508 1 98.5 146 LEU B CA 1
ATOM 3558 C C . LEU B 1 146 ? -3.119 -21.922 -13.102 1 98.5 146 LEU B C 1
ATOM 3560 O O . LEU B 1 146 ? -4.324 -21.688 -13.008 1 98.5 146 LEU B O 1
ATOM 3564 N N . ALA B 1 147 ? -2.637 -23 -13.672 1 98.56 147 ALA B N 1
ATOM 3565 C CA . ALA B 1 147 ? -3.492 -23.953 -14.383 1 98.56 147 ALA B CA 1
ATOM 3566 C C . ALA B 1 147 ? -4.594 -24.484 -13.477 1 98.56 147 ALA B C 1
ATOM 3568 O O . ALA B 1 147 ? -5.742 -24.625 -13.898 1 98.56 147 ALA B O 1
ATOM 3569 N N . GLU B 1 148 ? -4.254 -24.766 -12.25 1 98.38 148 GLU B N 1
ATOM 3570 C CA . GLU B 1 148 ? -5.207 -25.312 -11.281 1 98.38 148 GLU B CA 1
ATOM 3571 C C . GLU B 1 148 ? -6.348 -24.328 -11.023 1 98.38 148 GLU B C 1
ATOM 3573 O O . GLU B 1 148 ? -7.488 -24.734 -10.812 1 98.38 148 GLU B O 1
ATOM 3578 N N . VAL B 1 149 ? -6.012 -23.031 -11.016 1 97.69 149 VAL B N 1
ATOM 3579 C CA . VAL B 1 149 ? -7.016 -21.984 -10.82 1 97.69 149 VAL B CA 1
ATOM 3580 C C . VAL B 1 149 ? -7.855 -21.844 -12.086 1 97.69 149 VAL B C 1
ATOM 3582 O O . VAL B 1 149 ? -9.086 -21.781 -12.023 1 97.69 149 VAL B O 1
ATOM 3585 N N . PHE B 1 150 ? -7.215 -21.844 -13.258 1 97.81 150 PHE B N 1
ATOM 3586 C CA . PHE B 1 150 ? -7.898 -21.703 -14.539 1 97.81 150 PHE B CA 1
ATOM 3587 C C . PHE B 1 150 ? -8.977 -22.766 -14.695 1 97.81 150 PHE B C 1
ATOM 3589 O O . PHE B 1 150 ? -10.117 -22.453 -15.055 1 97.81 150 PHE B O 1
ATOM 3596 N N . PHE B 1 151 ? -8.625 -23.984 -14.336 1 97.88 151 PHE B N 1
ATOM 3597 C CA . PHE B 1 151 ? -9.516 -25.109 -14.562 1 97.88 151 PHE B CA 1
ATOM 3598 C C . PHE B 1 151 ? -10.359 -25.391 -13.328 1 97.88 151 PHE B C 1
ATOM 3600 O O . PHE B 1 151 ? -11.07 -26.406 -13.266 1 97.88 151 PHE B O 1
ATOM 3607 N N . SER B 1 152 ? -10.234 -24.562 -12.312 1 97.12 152 SER B N 1
ATOM 3608 C CA . SER B 1 152 ? -11.023 -24.656 -11.094 1 97.12 152 SER B CA 1
ATOM 3609 C C . SER B 1 152 ? -10.898 -26.031 -10.461 1 97.12 152 SER B C 1
ATOM 3611 O O . SER B 1 152 ? -11.906 -26.656 -10.125 1 97.12 152 SER B O 1
ATOM 3613 N N . VAL B 1 153 ? -9.617 -26.453 -10.359 1 96.56 153 VAL B N 1
ATOM 3614 C CA . VAL B 1 153 ? -9.352 -27.719 -9.672 1 96.56 153 VAL B CA 1
ATOM 3615 C C . VAL B 1 153 ? -9.82 -27.625 -8.219 1 96.56 153 VAL B C 1
ATOM 3617 O O . VAL B 1 153 ? -9.531 -26.641 -7.531 1 96.56 153 VAL B O 1
ATOM 3620 N N . PRO B 1 154 ? -10.547 -28.625 -7.707 1 94.38 154 PRO B N 1
ATOM 3621 C CA . PRO B 1 154 ? -11 -28.578 -6.316 1 94.38 154 PRO B CA 1
ATOM 3622 C C . PRO B 1 154 ? -9.859 -28.328 -5.332 1 94.38 154 PRO B C 1
ATOM 3624 O O . PRO B 1 154 ? -8.789 -28.938 -5.453 1 94.38 154 PRO B O 1
ATOM 3627 N N . GLY B 1 155 ? -10.094 -27.422 -4.426 1 93.44 155 GLY B N 1
ATOM 3628 C CA . GLY B 1 155 ? -9.094 -27.125 -3.408 1 93.44 155 GLY B CA 1
ATOM 3629 C C . GLY B 1 155 ? -8.133 -26.031 -3.822 1 93.44 155 GLY B C 1
ATOM 3630 O O . GLY B 1 155 ? -7.219 -25.688 -3.068 1 93.44 155 GLY B O 1
ATOM 3631 N N . HIS B 1 156 ? -8.305 -25.5 -4.961 1 95.19 156 HIS B N 1
ATOM 3632 C CA . HIS B 1 156 ? -7.484 -24.406 -5.469 1 95.19 156 HIS B CA 1
ATOM 3633 C C . HIS B 1 156 ? -8.32 -23.156 -5.73 1 95.19 156 HIS B C 1
ATOM 3635 O O . HIS B 1 156 ? -9.398 -23 -5.152 1 95.19 156 HIS B O 1
ATOM 3641 N N . GLY B 1 157 ? -7.785 -22.234 -6.426 1 92.44 157 GLY B N 1
ATOM 3642 C CA . GLY B 1 157 ? -8.578 -21.109 -6.887 1 92.44 157 GLY B CA 1
ATOM 3643 C C . GLY B 1 157 ? -9.664 -21.5 -7.871 1 92.44 157 GLY B C 1
ATOM 3644 O O . GLY B 1 157 ? -9.578 -22.547 -8.508 1 92.44 157 GLY B O 1
ATOM 3645 N N . ASP B 1 158 ? -10.68 -20.688 -7.961 1 93.56 158 ASP B N 1
ATOM 3646 C CA . ASP B 1 158 ? -11.859 -21.031 -8.75 1 93.56 158 ASP B CA 1
ATOM 3647 C C . ASP B 1 158 ? -12.18 -19.922 -9.758 1 93.56 158 ASP B C 1
ATOM 3649 O O . ASP B 1 158 ? -12.695 -18.875 -9.391 1 93.56 158 ASP B O 1
ATOM 3653 N N . LEU B 1 159 ? -11.859 -20.219 -10.992 1 96.31 159 LEU B N 1
ATOM 3654 C CA . LEU B 1 159 ? -12.195 -19.297 -12.078 1 96.31 159 LEU B CA 1
ATOM 3655 C C . LEU B 1 159 ? -13.32 -19.859 -12.938 1 96.31 159 LEU B C 1
ATOM 3657 O O . LEU B 1 159 ? -13.258 -19.828 -14.164 1 96.31 159 LEU B O 1
ATOM 3661 N N . SER B 1 160 ? -14.281 -20.453 -12.312 1 97.12 160 SER B N 1
ATOM 3662 C CA . SER B 1 160 ? -15.477 -20.953 -12.984 1 97.12 160 SER B CA 1
ATOM 3663 C C . SER B 1 160 ? -16.5 -19.844 -13.188 1 97.12 160 SER B C 1
ATOM 3665 O O . SER B 1 160 ? -16.375 -18.766 -12.609 1 97.12 160 SER B O 1
ATOM 3667 N N . PRO B 1 161 ? -17.516 -20.047 -13.938 1 96.38 161 PRO B N 1
ATOM 3668 C CA . PRO B 1 161 ? -18.562 -19.062 -14.203 1 96.38 161 PRO B CA 1
ATOM 3669 C C . PRO B 1 161 ? -19.297 -18.625 -12.938 1 96.38 161 PRO B C 1
ATOM 3671 O O . PRO B 1 161 ? -19.828 -17.516 -12.875 1 96.38 161 PRO B O 1
ATOM 3674 N N . LYS B 1 162 ? -19.312 -19.484 -11.891 1 95.12 162 LYS B N 1
ATOM 3675 C CA . LYS B 1 162 ? -19.891 -19.078 -10.609 1 95.12 162 LYS B CA 1
ATOM 3676 C C . LYS B 1 162 ? -19.219 -17.828 -10.062 1 95.12 162 LYS B C 1
ATOM 3678 O O . LYS B 1 162 ? -19.844 -17.031 -9.367 1 95.12 162 LYS B O 1
ATOM 3683 N N . ASN B 1 163 ? -17.953 -17.672 -10.383 1 96.19 163 ASN B N 1
ATOM 3684 C CA . ASN B 1 163 ? -17.172 -16.516 -9.977 1 96.19 163 ASN B CA 1
ATOM 3685 C C . ASN B 1 163 ? -16.844 -15.617 -11.164 1 96.19 163 ASN B C 1
ATOM 3687 O O . ASN B 1 163 ? -15.812 -14.945 -11.18 1 96.19 163 ASN B O 1
ATOM 3691 N N . HIS B 1 164 ? -17.719 -15.727 -12.148 1 97.06 164 HIS B N 1
ATOM 3692 C CA . HIS B 1 164 ? -17.578 -14.922 -13.352 1 97.06 164 HIS B CA 1
ATOM 3693 C C . HIS B 1 164 ? -16.266 -15.227 -14.078 1 97.06 164 HIS B C 1
ATOM 3695 O O . HIS B 1 164 ? -15.594 -14.312 -14.547 1 97.06 164 HIS B O 1
ATOM 3701 N N . GLY B 1 165 ? -15.922 -16.531 -14.07 1 97.5 165 GLY B N 1
ATOM 3702 C CA . GLY B 1 165 ? -14.719 -17 -14.734 1 97.5 165 GLY B CA 1
ATOM 3703 C C . GLY B 1 165 ? -15 -17.766 -16 1 97.5 165 GLY B C 1
ATOM 3704 O O . GLY B 1 165 ? -15.953 -17.469 -16.719 1 97.5 165 GLY B O 1
ATOM 3705 N N . ILE B 1 166 ? -14.219 -18.719 -16.281 1 97.75 166 ILE B N 1
ATOM 3706 C CA . ILE B 1 166 ? -14.133 -19.234 -17.641 1 97.75 166 ILE B CA 1
ATOM 3707 C C . ILE B 1 166 ? -14.602 -20.688 -17.656 1 97.75 166 ILE B C 1
ATOM 3709 O O . ILE B 1 166 ? -15.578 -21.031 -18.328 1 97.75 166 ILE B O 1
ATOM 3713 N N . TRP B 1 167 ? -14.039 -21.578 -16.906 1 97.5 167 TRP B N 1
ATOM 3714 C CA . TRP B 1 167 ? -14.18 -23.016 -17.062 1 97.5 167 TRP B CA 1
ATOM 3715 C C . TRP B 1 167 ? -15.094 -23.609 -16 1 97.5 167 TRP B C 1
ATOM 3717 O O . TRP B 1 167 ? -14.852 -23.422 -14.805 1 97.5 167 TRP B O 1
ATOM 3727 N N . ASP B 1 168 ? -16.062 -24.297 -16.375 1 96.31 168 ASP B N 1
ATOM 3728 C CA . ASP B 1 168 ? -16.922 -25.078 -15.477 1 96.31 168 ASP B CA 1
ATOM 3729 C C . ASP B 1 168 ? -16.531 -26.547 -15.492 1 96.31 168 ASP B C 1
ATOM 3731 O O . ASP B 1 168 ? -16.844 -27.281 -16.438 1 96.31 168 ASP B O 1
ATOM 3735 N N . PRO B 1 169 ? -15.844 -26.938 -14.477 1 93.12 169 PRO B N 1
ATOM 3736 C CA . PRO B 1 169 ? -15.352 -28.312 -14.477 1 93.12 169 PRO B CA 1
ATOM 3737 C C . PRO B 1 169 ? -16.484 -29.344 -14.336 1 93.12 169 PRO B C 1
ATOM 3739 O O . PRO B 1 169 ? -16.281 -30.531 -14.633 1 93.12 169 PRO B O 1
ATOM 3742 N N . VAL B 1 170 ? -17.641 -28.922 -13.906 1 92.5 170 VAL B N 1
ATOM 3743 C CA . VAL B 1 170 ? -18.781 -29.828 -13.742 1 92.5 170 VAL B CA 1
ATOM 3744 C C . VAL B 1 170 ? -19.531 -29.953 -15.062 1 92.5 170 VAL B C 1
ATOM 3746 O O . VAL B 1 170 ? -19.703 -31.062 -15.578 1 92.5 170 VAL B O 1
ATOM 3749 N N . ALA B 1 171 ? -19.859 -28.891 -15.672 1 94.06 171 ALA B N 1
ATOM 3750 C CA . ALA B 1 171 ? -20.641 -28.891 -16.906 1 94.06 171 ALA B CA 1
ATOM 3751 C C . ALA B 1 171 ? -19.766 -29.141 -18.125 1 94.06 171 ALA B C 1
ATOM 3753 O O . ALA B 1 171 ? -20.266 -29.406 -19.219 1 94.06 171 ALA B O 1
ATOM 3754 N N . LYS B 1 172 ? -18.453 -29.109 -17.906 1 94.19 172 LYS B N 1
ATOM 3755 C CA . LYS B 1 172 ? -17.484 -29.219 -19 1 94.19 172 LYS B CA 1
ATOM 3756 C C . LYS B 1 172 ? -17.797 -28.188 -20.094 1 94.19 172 LYS B C 1
ATOM 3758 O O . LYS B 1 172 ? -17.906 -28.547 -21.266 1 94.19 172 LYS B O 1
ATOM 3763 N N . SER B 1 173 ? -17.906 -26.969 -19.625 1 96.81 173 SER B N 1
ATOM 3764 C CA . SER B 1 173 ? -18.203 -25.844 -20.516 1 96.81 173 SER B CA 1
ATOM 3765 C C . SER B 1 173 ? -17.281 -24.672 -20.266 1 96.81 173 SER B C 1
ATOM 3767 O O . SER B 1 173 ? -16.609 -24.625 -19.234 1 96.81 173 SER B O 1
ATOM 3769 N N . MET B 1 174 ? -17.203 -23.812 -21.234 1 97.25 174 MET B N 1
ATOM 3770 C CA . MET B 1 174 ? -16.375 -22.625 -21.141 1 97.25 174 MET B CA 1
ATOM 3771 C C . MET B 1 174 ? -17.172 -21.375 -21.516 1 97.25 174 MET B C 1
ATOM 3773 O O . MET B 1 174 ? -17.797 -21.328 -22.562 1 97.25 174 MET B O 1
ATOM 3777 N N . ASP B 1 175 ? -17.203 -20.406 -20.656 1 98.06 175 ASP B N 1
ATOM 3778 C CA . ASP B 1 175 ? -17.719 -19.078 -20.984 1 98.06 175 ASP B CA 1
ATOM 3779 C C . ASP B 1 175 ? -16.656 -18.266 -21.734 1 98.06 175 ASP B C 1
ATOM 3781 O O . ASP B 1 175 ? -15.547 -18.078 -21.25 1 98.06 175 ASP B O 1
ATOM 3785 N N . VAL B 1 176 ? -17.062 -17.766 -22.938 1 98.19 176 VAL B N 1
ATOM 3786 C CA . VAL B 1 176 ? -16.062 -17.125 -23.781 1 98.19 176 VAL B CA 1
ATOM 3787 C C . VAL B 1 176 ? -16.469 -15.672 -24.031 1 98.19 176 VAL B C 1
ATOM 3789 O O . VAL B 1 176 ? -17.5 -15.398 -24.641 1 98.19 176 VAL B O 1
ATOM 3792 N N . TRP B 1 177 ? -15.727 -14.758 -23.531 1 98.12 177 TRP B N 1
ATOM 3793 C CA . TRP B 1 177 ? -15.75 -13.359 -23.953 1 98.12 177 TRP B CA 1
ATOM 3794 C C . TRP B 1 177 ? -14.734 -13.109 -25.062 1 98.12 177 TRP B C 1
ATOM 3796 O O . TRP B 1 177 ? -13.641 -13.688 -25.062 1 98.12 177 TRP B O 1
ATOM 3806 N N . GLY B 1 178 ? -15.047 -12.18 -25.969 1 97.31 178 GLY B N 1
ATOM 3807 C CA . GLY B 1 178 ? -14.156 -11.969 -27.094 1 97.31 178 GLY B CA 1
ATOM 3808 C C . GLY B 1 178 ? -14.32 -13.016 -28.188 1 97.31 178 GLY B C 1
ATOM 3809 O O . GLY B 1 178 ? -15.43 -13.484 -28.438 1 97.31 178 GLY B O 1
ATOM 3810 N N . THR B 1 179 ? -13.234 -13.359 -28.938 1 96.56 179 THR B N 1
ATOM 3811 C CA . THR B 1 179 ? -13.312 -14.258 -30.078 1 96.56 179 THR B CA 1
ATOM 3812 C C . THR B 1 179 ? -12.969 -15.688 -29.672 1 96.56 179 THR B C 1
ATOM 3814 O O . THR B 1 179 ? -13.227 -16.641 -30.422 1 96.56 179 THR B O 1
ATOM 3817 N N . GLY B 1 180 ? -12.406 -15.812 -28.5 1 96.94 180 GLY B N 1
ATOM 3818 C CA . GLY B 1 180 ? -11.906 -17.109 -28.078 1 96.94 180 GLY B CA 1
ATOM 3819 C C . GLY B 1 180 ? -10.523 -17.422 -28.625 1 96.94 180 GLY B C 1
ATOM 3820 O O . GLY B 1 180 ? -9.953 -18.469 -28.312 1 96.94 180 GLY B O 1
ATOM 3821 N N . ARG B 1 181 ? -9.977 -16.484 -29.391 1 96.81 181 ARG B N 1
ATOM 3822 C CA . ARG B 1 181 ? -8.664 -16.688 -29.984 1 96.81 181 ARG B CA 1
ATOM 3823 C C . ARG B 1 181 ? -7.578 -15.961 -29.188 1 96.81 181 ARG B C 1
ATOM 3825 O O . ARG B 1 181 ? -6.387 -16.172 -29.406 1 96.81 181 ARG B O 1
ATOM 3832 N N . GLU B 1 182 ? -8.023 -15.086 -28.234 1 96.19 182 GLU B N 1
ATOM 3833 C CA . GLU B 1 182 ? -7.043 -14.438 -27.359 1 96.19 182 GLU B CA 1
ATOM 3834 C C . GLU B 1 182 ? -6.285 -15.469 -26.531 1 96.19 182 GLU B C 1
ATOM 3836 O O . GLU B 1 182 ? -6.848 -16.484 -26.125 1 96.19 182 GLU B O 1
ATOM 3841 N N . LYS B 1 183 ? -5.09 -15.211 -26.266 1 96 183 LYS B N 1
ATOM 3842 C CA . LYS B 1 183 ? -4.227 -16.203 -25.625 1 96 183 LYS B CA 1
ATOM 3843 C C . LYS B 1 183 ? -4.172 -16 -24.109 1 96 183 LYS B C 1
ATOM 3845 O O . LYS B 1 183 ? -4.176 -14.859 -23.641 1 96 183 LYS B O 1
ATOM 3850 N N . PHE B 1 184 ? -4.098 -17.062 -23.422 1 97.25 184 PHE B N 1
ATOM 3851 C CA . PHE B 1 184 ? -3.883 -17.109 -21.969 1 97.25 184 PHE B CA 1
ATOM 3852 C C . PHE B 1 184 ? -2.529 -17.734 -21.641 1 97.25 184 PHE B C 1
ATOM 3854 O O . PHE B 1 184 ? -2.246 -18.859 -22.062 1 97.25 184 PHE B O 1
ATOM 3861 N N . ASP B 1 185 ? -1.69 -16.953 -20.969 1 97.94 185 ASP B N 1
ATOM 3862 C CA . ASP B 1 185 ? -0.508 -17.547 -20.359 1 97.94 185 ASP B CA 1
ATOM 3863 C C . ASP B 1 185 ? -0.876 -18.328 -19.094 1 97.94 185 ASP B C 1
ATOM 3865 O O . ASP B 1 185 ? -1.664 -17.844 -18.281 1 97.94 185 ASP B O 1
ATOM 3869 N N . TRP B 1 186 ? -0.366 -19.547 -19 1 98.44 186 TRP B N 1
ATOM 3870 C CA . TRP B 1 186 ? -0.684 -20.328 -17.812 1 98.44 186 TRP B CA 1
ATOM 3871 C C . TRP B 1 186 ? 0.516 -21.172 -17.391 1 98.44 186 TRP B C 1
ATOM 3873 O O . TRP B 1 186 ? 1.401 -21.453 -18.188 1 98.44 186 TRP B O 1
ATOM 3883 N N . THR B 1 187 ? 0.603 -21.438 -16.109 1 98.88 187 THR B N 1
ATOM 3884 C CA . THR B 1 187 ? 1.66 -22.234 -15.508 1 98.88 187 THR B CA 1
ATOM 3885 C C . THR B 1 187 ? 1.089 -23.188 -14.453 1 98.88 187 THR B C 1
ATOM 3887 O O . THR B 1 187 ? 0.235 -22.797 -13.656 1 98.88 187 THR B O 1
ATOM 3890 N N . THR B 1 188 ? 1.552 -24.469 -14.469 1 98.75 188 THR B N 1
ATOM 3891 C CA . THR B 1 188 ? 1.145 -25.344 -13.375 1 98.75 188 THR B CA 1
ATOM 3892 C C . THR B 1 188 ? 1.805 -24.922 -12.062 1 98.75 188 THR B C 1
ATOM 3894 O O . THR B 1 188 ? 2.889 -24.328 -12.07 1 98.75 188 THR B O 1
ATOM 3897 N N . GLU B 1 189 ? 1.17 -25.172 -10.945 1 98.5 189 GLU B N 1
ATOM 3898 C CA . GLU B 1 189 ? 1.761 -24.875 -9.648 1 98.5 189 GLU B CA 1
ATOM 3899 C C . GLU B 1 189 ? 3.121 -25.547 -9.484 1 98.5 189 GLU B C 1
ATOM 3901 O O . GLU B 1 189 ? 4.055 -24.953 -8.938 1 98.5 189 GLU B O 1
ATOM 3906 N N . ALA B 1 190 ? 3.26 -26.75 -10 1 98.19 190 ALA B N 1
ATOM 3907 C CA . ALA B 1 190 ? 4.523 -27.484 -9.93 1 98.19 190 ALA B CA 1
ATOM 3908 C C . ALA B 1 190 ? 5.621 -26.75 -10.703 1 98.19 190 ALA B C 1
ATOM 3910 O O . ALA B 1 190 ? 6.73 -26.578 -10.195 1 98.19 190 ALA B O 1
ATOM 3911 N N . ASP B 1 191 ? 5.281 -26.359 -11.93 1 98.69 191 ASP B N 1
ATOM 3912 C CA . ASP B 1 191 ? 6.262 -25.656 -12.742 1 98.69 191 ASP B CA 1
ATOM 3913 C C . ASP B 1 191 ? 6.594 -24.297 -12.133 1 98.69 191 ASP B C 1
ATOM 3915 O O . ASP B 1 191 ? 7.742 -23.844 -12.188 1 98.69 191 ASP B O 1
ATOM 3919 N N . ALA B 1 192 ? 5.57 -23.594 -11.625 1 98.75 192 ALA B N 1
ATOM 3920 C CA . ALA B 1 192 ? 5.801 -22.328 -10.945 1 98.75 192 ALA B CA 1
ATOM 3921 C C . ALA B 1 192 ? 6.816 -22.484 -9.82 1 98.75 192 ALA B C 1
ATOM 3923 O O . ALA B 1 192 ? 7.699 -21.641 -9.648 1 98.75 192 ALA B O 1
ATOM 3924 N N . ALA B 1 193 ? 6.719 -23.516 -9.07 1 98.75 193 ALA B N 1
ATOM 3925 C CA . ALA B 1 193 ? 7.66 -23.797 -7.988 1 98.75 193 ALA B CA 1
ATOM 3926 C C . ALA B 1 193 ? 9.062 -24.047 -8.531 1 98.75 193 ALA B C 1
ATOM 3928 O O . ALA B 1 193 ? 10.047 -23.5 -8.008 1 98.75 193 ALA B O 1
ATOM 3929 N N . LYS B 1 194 ? 9.156 -24.859 -9.609 1 98.75 194 LYS B N 1
ATOM 3930 C CA . LYS B 1 194 ? 10.453 -25.141 -10.211 1 98.75 194 LYS B CA 1
ATOM 3931 C C . LYS B 1 194 ? 11.141 -23.859 -10.68 1 98.75 194 LYS B C 1
ATOM 3933 O O . LYS B 1 194 ? 12.32 -23.641 -10.391 1 98.75 194 LYS B O 1
ATOM 3938 N N . PHE B 1 195 ? 10.359 -23.016 -11.367 1 98.81 195 PHE B N 1
ATOM 3939 C CA . PHE B 1 195 ? 10.906 -21.734 -11.828 1 98.81 195 PHE B CA 1
ATOM 3940 C C . PHE B 1 195 ? 11.344 -20.875 -10.648 1 98.81 195 PHE B C 1
ATOM 3942 O O . PHE B 1 195 ? 12.391 -20.234 -10.695 1 98.81 195 PHE B O 1
ATOM 3949 N N . SER B 1 196 ? 10.578 -20.828 -9.609 1 98.75 196 SER B N 1
ATOM 3950 C CA . SER B 1 196 ? 10.867 -20 -8.438 1 98.75 196 SER B CA 1
ATOM 3951 C C . SER B 1 196 ? 12.203 -20.391 -7.809 1 98.75 196 SER B C 1
ATOM 3953 O O . SER B 1 196 ? 13.031 -19.531 -7.52 1 98.75 196 SER B O 1
ATOM 3955 N N . ILE B 1 197 ? 12.398 -21.688 -7.625 1 98.62 197 ILE B N 1
ATOM 3956 C CA . ILE B 1 197 ? 13.625 -22.156 -6.988 1 98.62 197 ILE B CA 1
ATOM 3957 C C . ILE B 1 197 ? 14.812 -21.906 -7.918 1 98.62 197 ILE B C 1
ATOM 3959 O O . ILE B 1 197 ? 15.883 -21.5 -7.469 1 98.62 197 ILE B O 1
ATOM 3963 N N . ALA B 1 198 ? 14.602 -22.141 -9.227 1 98.44 198 ALA B N 1
ATOM 3964 C CA . ALA B 1 198 ? 15.664 -21.844 -10.18 1 98.44 198 ALA B CA 1
ATOM 3965 C C . ALA B 1 198 ? 16.078 -20.375 -10.109 1 98.44 198 ALA B C 1
ATOM 3967 O O . ALA B 1 198 ? 17.266 -20.062 -10.172 1 98.44 198 ALA B O 1
ATOM 3968 N N . ILE B 1 199 ? 15.133 -19.484 -9.961 1 98.25 199 ILE B N 1
ATOM 3969 C CA . ILE B 1 199 ? 15.383 -18.047 -9.891 1 98.25 199 ILE B CA 1
ATOM 3970 C C . ILE B 1 199 ? 16.172 -17.719 -8.625 1 98.25 199 ILE B C 1
ATOM 3972 O O . ILE B 1 199 ? 17.172 -16.984 -8.672 1 98.25 199 ILE B O 1
ATOM 3976 N N . ILE B 1 200 ? 15.805 -18.266 -7.516 1 97.81 200 ILE B N 1
ATOM 3977 C CA . ILE B 1 200 ? 16.438 -17.953 -6.238 1 97.81 200 ILE B CA 1
ATOM 3978 C C . ILE B 1 200 ? 17.859 -18.531 -6.207 1 97.81 200 ILE B C 1
ATOM 3980 O O . ILE B 1 200 ? 18.719 -18.031 -5.473 1 97.81 200 ILE B O 1
ATOM 3984 N N . GLU B 1 201 ? 18.094 -19.531 -7.008 1 97.12 201 GLU B N 1
ATOM 3985 C CA . GLU B 1 201 ? 19.406 -20.172 -7.082 1 97.12 201 GLU B CA 1
ATOM 3986 C C . GLU B 1 201 ? 20.344 -19.391 -7.98 1 97.12 201 GLU B C 1
ATOM 3988 O O . GLU B 1 201 ? 21.562 -19.594 -7.941 1 97.12 201 GLU B O 1
ATOM 3993 N N . SER B 1 202 ? 19.75 -18.594 -8.812 1 95.94 202 SER B N 1
ATOM 3994 C CA . SER B 1 202 ? 20.578 -17.875 -9.781 1 95.94 202 SER B CA 1
ATOM 3995 C C . SER B 1 202 ? 21.578 -16.938 -9.086 1 95.94 202 SER B C 1
ATOM 3997 O O . SER B 1 202 ? 21.281 -16.406 -8.016 1 95.94 202 SER B O 1
ATOM 3999 N N . PRO B 1 203 ? 22.719 -16.688 -9.688 1 95.06 203 PRO B N 1
ATOM 4000 C CA . PRO B 1 203 ? 23.719 -15.812 -9.086 1 95.06 203 PRO B CA 1
ATOM 4001 C C . PRO B 1 203 ? 23.234 -14.375 -8.945 1 95.06 203 PRO B C 1
ATOM 4003 O O . PRO B 1 203 ? 23.734 -13.625 -8.102 1 95.06 203 PRO B O 1
ATOM 4006 N N . GLU B 1 204 ? 22.25 -14.031 -9.758 1 95.38 204 GLU B N 1
ATOM 4007 C CA . GLU B 1 204 ? 21.781 -12.648 -9.758 1 95.38 204 GLU B CA 1
ATOM 4008 C C . GLU B 1 204 ? 20.531 -12.484 -8.898 1 95.38 204 GLU B C 1
ATOM 4010 O O . GLU B 1 204 ? 19.922 -11.422 -8.891 1 95.38 204 GLU B O 1
ATOM 4015 N N . ALA B 1 205 ? 20.234 -13.516 -8.133 1 97.06 205 ALA B N 1
ATOM 4016 C CA . ALA B 1 205 ? 18.984 -13.5 -7.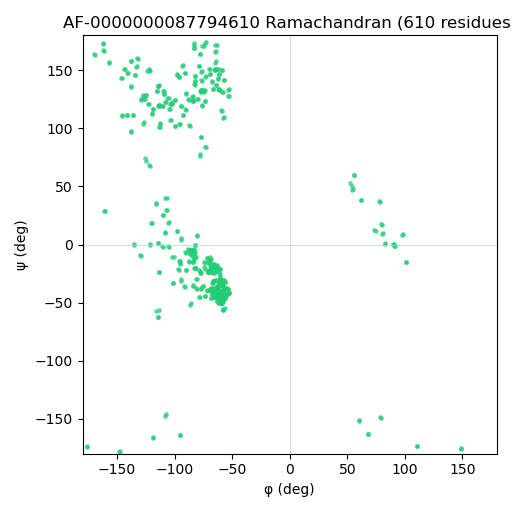367 1 97.06 205 ALA B CA 1
ATOM 4017 C C . ALA B 1 205 ? 18.938 -12.297 -6.426 1 97.06 205 ALA B C 1
ATOM 4019 O O . ALA B 1 205 ? 17.875 -11.703 -6.234 1 97.06 205 ALA B O 1
ATOM 4020 N N . HIS B 1 206 ? 20.078 -11.898 -5.867 1 95.81 206 HIS B N 1
ATOM 4021 C CA . HIS B 1 206 ? 20.141 -10.812 -4.891 1 95.81 206 HIS B CA 1
ATOM 4022 C C . HIS B 1 206 ? 19.844 -9.469 -5.543 1 95.81 206 HIS B C 1
ATOM 4024 O O . HIS B 1 206 ? 19.594 -8.477 -4.848 1 95.81 206 HIS B O 1
ATOM 4030 N N . GLN B 1 207 ? 19.859 -9.453 -6.887 1 96.75 207 GLN B N 1
ATOM 4031 C CA . GLN B 1 207 ? 19.562 -8.219 -7.613 1 96.75 207 GLN B CA 1
ATOM 4032 C C . GLN B 1 207 ? 18.062 -8.031 -7.812 1 96.75 207 GLN B C 1
ATOM 4034 O O . GLN B 1 207 ? 17.625 -6.98 -8.273 1 96.75 207 GLN B O 1
ATOM 4039 N N . GLY B 1 208 ? 17.281 -9.031 -7.406 1 97.94 208 GLY B N 1
ATOM 4040 C CA . GLY B 1 208 ? 15.844 -8.961 -7.559 1 97.94 208 GLY B CA 1
ATOM 4041 C C . GLY B 1 208 ? 15.398 -8.828 -9.008 1 97.94 208 GLY B C 1
ATOM 4042 O O . GLY B 1 208 ? 16.016 -9.414 -9.898 1 97.94 208 GLY B O 1
ATOM 4043 N N . GLY B 1 209 ? 14.25 -8.188 -9.164 1 97.25 209 GLY B N 1
ATOM 4044 C CA . GLY B 1 209 ? 13.766 -7.941 -10.516 1 97.25 209 GLY B CA 1
ATOM 4045 C C . GLY B 1 209 ? 12.531 -8.75 -10.867 1 97.25 209 GLY B C 1
ATOM 4046 O O . GLY B 1 209 ? 11.922 -9.375 -9.992 1 97.25 209 GLY B O 1
ATOM 4047 N N . PHE B 1 210 ? 12.141 -8.656 -12.125 1 98.06 210 PHE B N 1
ATOM 4048 C CA . PHE B 1 210 ? 10.938 -9.281 -12.656 1 98.06 210 PHE B CA 1
ATOM 4049 C C . PHE B 1 210 ? 11.289 -10.438 -13.586 1 98.06 210 PHE B C 1
ATOM 4051 O O . PHE B 1 210 ? 12.164 -10.305 -14.445 1 98.06 210 PHE B O 1
ATOM 4058 N N . TYR B 1 211 ? 10.633 -11.531 -13.359 1 98.38 211 TYR B N 1
ATOM 4059 C CA . TYR B 1 211 ? 10.797 -12.711 -14.195 1 98.38 211 TYR B CA 1
ATOM 4060 C C . TYR B 1 211 ? 9.453 -13.18 -14.75 1 98.38 211 TYR B C 1
ATOM 4062 O O . TYR B 1 211 ? 8.484 -13.32 -14.008 1 98.38 211 TYR B O 1
ATOM 4070 N N . SER B 1 212 ? 9.398 -13.367 -16.062 1 98.44 212 SER B N 1
ATOM 4071 C CA . SER B 1 212 ? 8.203 -13.891 -16.719 1 98.44 212 SER B CA 1
ATOM 4072 C C . SER B 1 212 ? 8.438 -15.297 -17.25 1 98.44 212 SER B C 1
ATOM 4074 O O . SER B 1 212 ? 9.305 -15.516 -18.094 1 98.44 212 SER B O 1
ATOM 4076 N N . VAL B 1 213 ? 7.648 -16.203 -16.719 1 98.56 213 VAL B N 1
ATOM 4077 C CA . VAL B 1 213 ? 7.785 -17.609 -17.109 1 98.56 213 VAL B CA 1
ATOM 4078 C C . VAL B 1 213 ? 6.402 -18.234 -17.297 1 98.56 213 VAL B C 1
ATOM 4080 O O . VAL B 1 213 ? 5.41 -17.734 -16.766 1 98.56 213 VAL B O 1
ATOM 4083 N N . ARG B 1 214 ? 6.285 -19.328 -18.062 1 98.44 214 ARG B N 1
ATOM 4084 C CA . ARG B 1 214 ? 5 -19.984 -18.234 1 98.44 214 ARG B CA 1
ATOM 4085 C C . ARG B 1 214 ? 5.188 -21.453 -18.641 1 98.44 214 ARG B C 1
ATOM 4087 O O . ARG B 1 214 ? 6.234 -21.812 -19.172 1 98.44 214 ARG B O 1
ATOM 4094 N N . SER B 1 215 ? 4.199 -22.266 -18.359 1 98.44 215 SER B N 1
ATOM 4095 C CA . SER B 1 215 ? 4.129 -23.641 -18.875 1 98.44 215 SER B CA 1
ATOM 4096 C C . SER B 1 215 ? 3.607 -23.656 -20.312 1 98.44 215 SER B C 1
ATOM 4098 O O . SER B 1 215 ? 4.027 -24.5 -21.109 1 98.44 215 SER B O 1
ATOM 4100 N N . GLY B 1 216 ? 2.666 -22.797 -20.547 1 98 216 GLY B N 1
ATOM 4101 C CA . GLY B 1 216 ? 2.062 -22.766 -21.875 1 98 216 GLY B CA 1
ATOM 4102 C C . GLY B 1 216 ? 1.313 -21.484 -22.172 1 98 216 GLY B C 1
ATOM 4103 O O . GLY B 1 216 ? 1.224 -20.609 -21.312 1 98 216 GLY B O 1
ATOM 4104 N N . CYS B 1 217 ? 0.868 -21.344 -23.375 1 97.69 217 CYS B N 1
ATOM 4105 C CA . CYS B 1 217 ? 0.099 -20.219 -23.891 1 97.69 217 CYS B CA 1
ATOM 4106 C C . CYS B 1 217 ? -0.909 -20.688 -24.938 1 97.69 217 CYS B C 1
ATOM 4108 O O . CYS B 1 217 ? -0.527 -21.156 -26.016 1 97.69 217 CYS B O 1
ATOM 4110 N N . HIS B 1 218 ? -2.164 -20.609 -24.578 1 98.12 218 HIS B N 1
ATOM 4111 C CA . HIS B 1 218 ? -3.209 -21.156 -25.438 1 98.12 218 HIS B CA 1
ATOM 4112 C C . HIS B 1 218 ? -4.445 -20.266 -25.438 1 98.12 218 HIS B C 1
ATOM 4114 O O . HIS B 1 218 ? -4.746 -19.609 -24.438 1 98.12 218 HIS B O 1
ATOM 4120 N N . SER B 1 219 ? -5.113 -20.25 -26.562 1 97.81 219 SER B N 1
ATOM 4121 C CA . SER B 1 219 ? -6.449 -19.656 -26.609 1 97.81 219 SER B CA 1
ATOM 4122 C C . SER B 1 219 ? -7.484 -20.609 -26.016 1 97.81 219 SER B C 1
ATOM 4124 O O . SER B 1 219 ? -7.211 -21.812 -25.844 1 97.81 219 SER B O 1
ATOM 4126 N N . LEU B 1 220 ? -8.656 -20.047 -25.703 1 98 220 LEU B N 1
ATOM 4127 C CA . LEU B 1 220 ? -9.711 -20.906 -25.188 1 98 220 LEU B CA 1
ATOM 4128 C C . LEU B 1 220 ? -10.109 -21.953 -26.219 1 98 220 LEU B C 1
ATOM 4130 O O . LEU B 1 220 ? -10.438 -23.094 -25.875 1 98 220 LEU B O 1
ATOM 4134 N N . ARG B 1 221 ? -10.023 -21.625 -27.484 1 97.5 221 ARG B N 1
ATOM 4135 C CA . ARG B 1 221 ? -10.328 -22.562 -28.547 1 97.5 221 ARG B CA 1
ATOM 4136 C C . ARG B 1 221 ? -9.297 -23.688 -28.594 1 97.5 221 ARG B C 1
ATOM 4138 O O . ARG B 1 221 ? -9.648 -24.844 -28.812 1 97.5 221 ARG B O 1
ATOM 4145 N N . GLU B 1 222 ? -8.086 -23.328 -28.453 1 98.31 222 GLU B N 1
ATOM 4146 C CA . GLU B 1 222 ? -7.031 -24.328 -28.422 1 98.31 222 GLU B CA 1
ATOM 4147 C C . GLU B 1 222 ? -7.164 -25.234 -27.188 1 98.31 222 GLU B C 1
ATOM 4149 O O . GLU B 1 222 ? -6.93 -26.438 -27.266 1 98.31 222 GLU B O 1
ATOM 4154 N N . ILE B 1 223 ? -7.496 -24.641 -26.062 1 98.31 223 ILE B N 1
ATOM 4155 C CA . ILE B 1 223 ? -7.688 -25.406 -24.844 1 98.31 223 ILE B CA 1
ATOM 4156 C C . ILE B 1 223 ? -8.844 -26.391 -25.016 1 98.31 223 ILE B C 1
ATOM 4158 O O . ILE B 1 223 ? -8.727 -27.562 -24.656 1 98.31 223 ILE B O 1
ATOM 4162 N N . LYS B 1 224 ? -9.906 -25.891 -25.641 1 97.94 224 LYS B N 1
ATOM 4163 C CA . LYS B 1 224 ? -11.039 -26.766 -25.922 1 97.94 224 LYS B CA 1
ATOM 4164 C C . LYS B 1 224 ? -10.617 -27.953 -26.781 1 97.94 224 LYS B C 1
ATOM 4166 O O . LYS B 1 224 ? -10.93 -29.109 -26.469 1 97.94 224 LYS B O 1
ATOM 4171 N N . ALA B 1 225 ? -9.961 -27.656 -27.812 1 98.12 225 ALA B N 1
ATOM 4172 C CA . ALA B 1 225 ? -9.555 -28.703 -28.75 1 98.12 225 ALA B CA 1
ATOM 4173 C C . ALA B 1 225 ? -8.688 -29.75 -28.062 1 98.12 225 ALA B C 1
ATOM 4175 O O . ALA B 1 225 ? -8.898 -30.953 -28.25 1 98.12 225 ALA B O 1
ATOM 4176 N N . THR B 1 226 ? -7.727 -29.297 -27.297 1 98.25 226 THR B N 1
ATOM 4177 C CA . THR B 1 226 ? -6.84 -30.219 -26.578 1 98.25 226 THR B CA 1
ATOM 4178 C C . THR B 1 226 ? -7.617 -31.031 -25.547 1 98.25 226 THR B C 1
ATOM 4180 O O . THR B 1 226 ? -7.406 -32.219 -25.406 1 98.25 226 THR B O 1
ATOM 4183 N N . TYR B 1 227 ? -8.477 -30.344 -24.812 1 97.94 227 TYR B N 1
ATOM 4184 C CA . TYR B 1 227 ? -9.289 -31 -23.812 1 97.94 227 TYR B CA 1
ATOM 4185 C C . TYR B 1 227 ? -10.125 -32.125 -24.422 1 97.94 227 TYR B C 1
ATOM 4187 O O . TYR B 1 227 ? -10.148 -33.25 -23.906 1 97.94 227 TYR B O 1
ATOM 4195 N N . GLU B 1 228 ? -10.75 -31.812 -25.531 1 97.94 228 GLU B N 1
ATOM 4196 C CA . GLU B 1 228 ? -11.617 -32.781 -26.188 1 97.94 228 GLU B CA 1
ATOM 4197 C C . GLU B 1 228 ? -10.82 -33.969 -26.719 1 97.94 228 GLU B C 1
ATOM 4199 O O . GLU B 1 228 ? -11.281 -35.125 -26.641 1 97.94 228 GLU B O 1
ATOM 4204 N N . ARG B 1 229 ? -9.719 -33.688 -27.188 1 97.44 229 ARG B N 1
ATOM 4205 C CA . ARG B 1 229 ? -8.852 -34.781 -27.672 1 97.44 229 ARG B CA 1
ATOM 4206 C C . ARG B 1 229 ? -8.414 -35.688 -26.547 1 97.44 229 ARG B C 1
ATOM 4208 O O . ARG B 1 229 ? -8.422 -36.906 -26.672 1 97.44 229 ARG B O 1
ATOM 4215 N N . VAL B 1 230 ? -8.055 -35.125 -25.422 1 97.12 230 VAL B N 1
ATOM 4216 C CA . VAL B 1 230 ? -7.484 -35.844 -24.297 1 97.12 230 VAL B CA 1
ATOM 4217 C C . VAL B 1 230 ? -8.594 -36.594 -23.547 1 97.12 230 VAL B C 1
ATOM 4219 O O . VAL B 1 230 ? -8.406 -37.75 -23.125 1 97.12 230 VAL B O 1
ATOM 4222 N N . ARG B 1 231 ? -9.781 -35.938 -23.438 1 95.69 231 ARG B N 1
ATOM 4223 C CA . ARG B 1 231 ? -10.844 -36.469 -22.594 1 95.69 231 ARG B CA 1
ATOM 4224 C C . ARG B 1 231 ? -11.852 -37.281 -23.422 1 95.69 231 ARG B C 1
ATOM 4226 O O . ARG B 1 231 ? -12.625 -38.062 -22.875 1 95.69 231 ARG B O 1
ATOM 4233 N N . GLY B 1 232 ? -11.891 -37.031 -24.625 1 93.81 232 GLY B N 1
ATOM 4234 C CA . GLY B 1 232 ? -12.859 -37.688 -25.484 1 93.81 232 GLY B CA 1
ATOM 4235 C C . GLY B 1 232 ? -14.273 -37.156 -25.312 1 93.81 232 GLY B C 1
ATOM 4236 O O . GLY B 1 232 ? -15.242 -37.844 -25.688 1 93.81 232 GLY B O 1
ATOM 4237 N N . SER B 1 233 ? -14.391 -36.125 -24.672 1 92.31 233 SER B N 1
ATOM 4238 C CA . SER B 1 233 ? -15.703 -35.531 -24.438 1 92.31 233 SER B CA 1
ATOM 4239 C C . SER B 1 233 ? -15.781 -34.094 -24.984 1 92.31 233 SER B C 1
ATOM 4241 O O . SER B 1 233 ? -14.797 -33.375 -24.938 1 92.31 233 SER B O 1
ATOM 4243 N N . ARG B 1 234 ? -16.953 -33.781 -25.375 1 94.94 234 ARG B N 1
ATOM 4244 C CA . ARG B 1 234 ? -17.156 -32.469 -25.984 1 94.94 234 ARG B CA 1
ATOM 4245 C C . ARG B 1 234 ? -17.203 -31.359 -24.922 1 94.94 234 ARG B C 1
ATOM 4247 O O . ARG B 1 234 ? -17.734 -31.578 -23.828 1 94.94 234 ARG B O 1
ATOM 4254 N N . VAL B 1 235 ? -16.641 -30.219 -25.203 1 97.19 235 VAL B N 1
ATOM 4255 C CA . VAL B 1 235 ? -16.688 -29.031 -24.359 1 97.19 235 VAL B CA 1
ATOM 4256 C C . VAL B 1 235 ? -17.688 -28.031 -24.953 1 97.19 235 VAL B C 1
ATOM 4258 O O . VAL B 1 235 ? -17.562 -27.625 -26.109 1 97.19 235 VAL B O 1
ATOM 4261 N N . GLN B 1 236 ? -18.672 -27.672 -24.219 1 96.88 236 GLN B N 1
ATOM 4262 C CA . GLN B 1 236 ? -19.625 -26.672 -24.672 1 96.88 236 GLN B CA 1
ATOM 4263 C C . GLN B 1 236 ? -19.062 -25.266 -24.547 1 96.88 236 GLN B C 1
ATOM 4265 O O . GLN B 1 236 ? -18.5 -24.906 -23.5 1 96.88 236 GLN B O 1
ATOM 4270 N N . VAL B 1 237 ? -19.188 -24.5 -25.594 1 97.62 237 VAL B N 1
ATOM 4271 C CA . VAL B 1 237 ? -18.75 -23.109 -25.562 1 97.62 237 VAL B CA 1
ATOM 4272 C C . VAL B 1 237 ? -19.969 -22.203 -25.406 1 97.62 237 VAL B C 1
ATOM 4274 O O . VAL B 1 237 ? -20.938 -22.297 -26.172 1 97.62 237 VAL B O 1
ATOM 4277 N N . ILE B 1 238 ? -20 -21.438 -24.438 1 98.06 238 ILE B N 1
ATOM 4278 C CA . ILE B 1 238 ? -21.031 -20.422 -24.219 1 98.06 238 ILE B CA 1
ATOM 4279 C C . ILE B 1 238 ? -20.484 -19.031 -24.562 1 98.06 238 ILE B C 1
ATOM 4281 O O . ILE B 1 238 ? -19.672 -18.484 -23.797 1 98.06 238 ILE B O 1
ATOM 4285 N N . GLU B 1 239 ? -20.938 -18.5 -25.656 1 97.88 239 GLU B N 1
ATOM 4286 C CA . GLU B 1 239 ? -20.5 -17.172 -26.062 1 97.88 239 GLU B CA 1
ATOM 4287 C C . GLU B 1 239 ? -21.125 -16.094 -25.203 1 97.88 239 GLU B C 1
ATOM 4289 O O . GLU B 1 239 ? -22.359 -15.969 -25.156 1 97.88 239 GLU B O 1
ATOM 4294 N N . LYS B 1 240 ? -20.328 -15.305 -24.609 1 98.25 240 LYS B N 1
ATOM 4295 C CA . LYS B 1 240 ? -20.844 -14.32 -23.672 1 98.25 240 LYS B CA 1
ATOM 4296 C C . LYS B 1 240 ? -20.922 -12.93 -24.297 1 98.25 240 LYS B C 1
ATOM 4298 O O . LYS B 1 240 ? -21.75 -12.109 -23.891 1 98.25 240 LYS B O 1
ATOM 4303 N N . GLY B 1 241 ? -19.969 -12.594 -25.219 1 98.25 241 GLY B N 1
ATOM 4304 C CA . GLY B 1 241 ? -19.969 -11.289 -25.859 1 98.25 241 GLY B CA 1
ATOM 4305 C C . GLY B 1 241 ? -18.578 -10.805 -26.219 1 98.25 241 GLY B C 1
ATOM 4306 O O . GLY B 1 241 ? -17.594 -11.539 -26.062 1 98.25 241 GLY B O 1
ATOM 4307 N N . SER B 1 242 ? -18.469 -9.57 -26.719 1 98 242 SER B N 1
ATOM 4308 C CA . SER B 1 242 ? -17.203 -8.961 -27.125 1 98 242 SER B CA 1
ATOM 4309 C C . SER B 1 242 ? -16.391 -8.516 -25.906 1 98 242 SER B C 1
ATOM 4311 O O . SER B 1 242 ? -16.891 -8.547 -24.781 1 98 242 SER B O 1
ATOM 4313 N N . VAL B 1 243 ? -15.203 -8.148 -26.172 1 97.81 243 VAL B N 1
ATOM 4314 C CA . VAL B 1 243 ? -14.344 -7.613 -25.125 1 97.81 243 VAL B CA 1
ATOM 4315 C C . VAL B 1 243 ? -14.945 -6.324 -24.562 1 97.81 243 VAL B C 1
ATOM 4317 O O . VAL B 1 243 ? -14.898 -6.086 -23.359 1 97.81 243 VAL B O 1
ATOM 4320 N N . GLU B 1 244 ? -15.484 -5.465 -25.469 1 97.94 244 GLU B N 1
ATOM 4321 C CA . GLU B 1 244 ? -16.125 -4.219 -25.047 1 97.94 244 GLU B CA 1
ATOM 4322 C C . GLU B 1 244 ? -17.312 -4.492 -24.125 1 97.94 244 GLU B C 1
ATOM 4324 O O . GLU B 1 244 ? -17.516 -3.777 -23.141 1 97.94 244 GLU B O 1
ATOM 4329 N N . GLU B 1 245 ? -18.047 -5.516 -24.469 1 98.56 245 GLU B N 1
ATOM 4330 C CA . GLU B 1 245 ? -19.203 -5.879 -23.625 1 98.56 245 GLU B CA 1
ATOM 4331 C C . GLU B 1 245 ? -18.734 -6.418 -22.281 1 98.56 245 GLU B C 1
ATOM 4333 O O . GLU B 1 245 ? -19.391 -6.176 -21.25 1 98.56 245 GLU B O 1
ATOM 4338 N N . LEU B 1 246 ? -17.641 -7.172 -22.281 1 98.62 246 LEU B N 1
ATOM 4339 C CA . LEU B 1 246 ? -17.062 -7.637 -21.031 1 98.62 246 LEU B CA 1
ATOM 4340 C C . LEU B 1 246 ? -16.656 -6.457 -20.156 1 98.62 246 LEU B C 1
ATOM 4342 O O . LEU B 1 246 ? -16.922 -6.453 -18.938 1 98.62 246 LEU B O 1
ATOM 4346 N N . GLU B 1 247 ? -16.016 -5.473 -20.734 1 98.5 247 GLU B N 1
ATOM 4347 C CA . GLU B 1 247 ? -15.594 -4.289 -20 1 98.5 247 GLU B CA 1
ATOM 4348 C C . GLU B 1 247 ? -16.797 -3.572 -19.375 1 98.5 247 GLU B C 1
ATOM 4350 O O . GLU B 1 247 ? -16.766 -3.207 -18.203 1 98.5 247 GLU B O 1
ATOM 4355 N N . LYS B 1 248 ? -17.828 -3.369 -20.188 1 98.56 248 LYS B N 1
ATOM 4356 C CA . LYS B 1 248 ? -19.047 -2.732 -19.688 1 98.56 248 LYS B CA 1
ATOM 4357 C C . LYS B 1 248 ? -19.672 -3.527 -18.547 1 98.56 248 LYS B C 1
ATOM 4359 O O . LYS B 1 248 ? -20.078 -2.953 -17.531 1 98.56 248 LYS B O 1
ATOM 4364 N N . THR B 1 249 ? -19.719 -4.875 -18.719 1 98.5 249 THR B N 1
ATOM 4365 C CA . THR B 1 249 ? -20.266 -5.754 -17.688 1 98.5 249 THR B CA 1
ATOM 4366 C C . THR B 1 249 ? -19.469 -5.645 -16.406 1 98.5 249 THR B C 1
ATOM 4368 O O . THR B 1 249 ? -20.031 -5.547 -15.312 1 98.5 249 THR B O 1
ATOM 4371 N N . ALA B 1 250 ? -18.156 -5.66 -16.516 1 98.5 250 ALA B N 1
ATOM 4372 C CA . ALA B 1 250 ? -17.266 -5.555 -15.359 1 98.5 250 ALA B CA 1
ATOM 4373 C C . ALA B 1 250 ? -17.484 -4.234 -14.625 1 98.5 250 ALA B C 1
ATOM 4375 O O . ALA B 1 250 ? -17.641 -4.215 -13.398 1 98.5 250 ALA B O 1
ATOM 4376 N N . LEU B 1 251 ? -17.5 -3.135 -15.367 1 98.31 251 LEU B N 1
ATOM 4377 C CA . LEU B 1 251 ? -17.641 -1.811 -14.773 1 98.31 251 LEU B CA 1
ATOM 4378 C C . LEU B 1 251 ? -19.016 -1.658 -14.109 1 98.31 251 LEU B C 1
ATOM 4380 O O . LEU B 1 251 ? -19.125 -1.054 -13.039 1 98.31 251 LEU B O 1
ATOM 4384 N N . GLN B 1 252 ? -20.047 -2.199 -14.711 1 98.44 252 GLN B N 1
ATOM 4385 C CA . GLN B 1 252 ? -21.391 -2.154 -14.125 1 98.44 252 GLN B CA 1
ATOM 4386 C C . GLN B 1 252 ? -21.453 -2.969 -12.836 1 98.44 252 GLN B C 1
ATOM 4388 O O . GLN B 1 252 ? -22.094 -2.555 -11.859 1 98.44 252 GLN B O 1
ATOM 4393 N N . ALA B 1 253 ? -20.812 -4.148 -12.859 1 98.12 253 ALA B N 1
ATOM 4394 C CA . ALA B 1 253 ? -20.781 -4.977 -11.664 1 98.12 253 ALA B CA 1
ATOM 4395 C C . ALA B 1 253 ? -20.062 -4.262 -10.523 1 98.12 253 ALA B C 1
ATOM 4397 O O . ALA B 1 253 ? -20.5 -4.32 -9.367 1 98.12 253 ALA B O 1
ATOM 4398 N N . ARG B 1 254 ? -18.984 -3.604 -10.828 1 97.88 254 ARG B N 1
ATOM 4399 C CA . ARG B 1 254 ? -18.25 -2.832 -9.828 1 97.88 254 ARG B CA 1
ATOM 4400 C C . ARG B 1 254 ? -19.125 -1.727 -9.242 1 97.88 254 ARG B C 1
ATOM 4402 O O . ARG B 1 254 ? -19.141 -1.512 -8.031 1 97.88 254 ARG B O 1
ATOM 4409 N N . LEU B 1 255 ? -19.828 -1.01 -10.102 1 97.06 255 LEU B N 1
ATOM 4410 C CA . LEU B 1 255 ? -20.688 0.082 -9.68 1 97.06 255 LEU B CA 1
ATOM 4411 C C . LEU B 1 255 ? -21.781 -0.425 -8.734 1 97.06 255 LEU B C 1
ATOM 4413 O O . LEU B 1 255 ? -22.156 0.268 -7.789 1 97.06 255 LEU B O 1
ATOM 4417 N N . ARG B 1 256 ? -22.266 -1.635 -8.961 1 96.44 256 ARG B N 1
ATOM 4418 C CA . ARG B 1 256 ? -23.359 -2.209 -8.172 1 96.44 256 ARG B CA 1
ATOM 4419 C C . ARG B 1 256 ? -22.828 -2.828 -6.879 1 96.44 256 ARG B C 1
ATOM 4421 O O . ARG B 1 256 ? -23.594 -3.076 -5.945 1 96.44 256 ARG B O 1
ATOM 4428 N N . GLY B 1 257 ? -21.547 -3.109 -6.887 1 95.44 257 GLY B N 1
ATOM 4429 C CA . GLY B 1 257 ? -20.938 -3.762 -5.734 1 95.44 257 GLY B CA 1
ATOM 4430 C C . GLY B 1 257 ? -20.297 -2.787 -4.762 1 95.44 257 GLY B C 1
ATOM 4431 O O . GLY B 1 257 ? -20.719 -1.63 -4.676 1 95.44 257 GLY B O 1
ATOM 4432 N N . SER B 1 258 ? -19.453 -3.352 -3.883 1 95.5 258 SER B N 1
ATOM 4433 C CA . SER B 1 258 ? -18.656 -2.576 -2.939 1 95.5 258 SER B CA 1
ATOM 4434 C C . SER B 1 258 ? -17.203 -3.049 -2.928 1 95.5 258 SER B C 1
ATOM 4436 O O . SER B 1 258 ? -16.922 -4.207 -3.242 1 95.5 258 SER B O 1
ATOM 4438 N N . PRO B 1 259 ? -16.312 -2.131 -2.592 1 95.5 259 PRO B N 1
ATOM 4439 C CA . PRO B 1 259 ? -14.906 -2.539 -2.541 1 95.5 259 PRO B CA 1
ATOM 4440 C C . PRO B 1 259 ? -14.672 -3.721 -1.604 1 95.5 259 PRO B C 1
ATOM 4442 O O . PRO B 1 259 ? -13.859 -4.602 -1.906 1 95.5 259 PRO B O 1
ATOM 4445 N N . LEU B 1 260 ? -15.422 -3.838 -0.556 1 95.56 260 LEU B N 1
ATOM 4446 C CA . LEU B 1 260 ? -15.234 -4.879 0.45 1 95.56 260 LEU B CA 1
ATOM 4447 C C . LEU B 1 260 ? -15.633 -6.246 -0.1 1 95.56 260 LEU B C 1
ATOM 4449 O O . LEU B 1 260 ? -15.219 -7.277 0.428 1 95.56 260 LEU B O 1
ATOM 4453 N N . THR B 1 261 ? -16.5 -6.203 -1.13 1 95.94 261 THR B N 1
ATOM 4454 C CA . THR B 1 261 ? -16.953 -7.465 -1.719 1 95.94 261 THR B CA 1
ATOM 4455 C C . THR B 1 261 ? -16.5 -7.566 -3.174 1 95.94 261 THR B C 1
ATOM 4457 O O . THR B 1 261 ? -17.234 -8.07 -4.023 1 95.94 261 THR B O 1
ATOM 4460 N N . PHE B 1 262 ? -15.305 -7.023 -3.416 1 97.44 262 PHE B N 1
ATOM 4461 C CA . PHE B 1 262 ? -14.859 -6.945 -4.801 1 97.44 262 PHE B CA 1
ATOM 4462 C C . PHE B 1 262 ? -14.727 -8.336 -5.41 1 97.44 262 PHE B C 1
ATOM 4464 O O . PHE B 1 262 ? -14.773 -8.492 -6.633 1 97.44 262 PHE B O 1
ATOM 4471 N N . TRP B 1 263 ? -14.594 -9.383 -4.625 1 95.75 263 TRP B N 1
ATOM 4472 C CA . TRP B 1 263 ? -14.469 -10.75 -5.113 1 95.75 263 TRP B CA 1
ATOM 4473 C C . TRP B 1 263 ? -15.703 -11.148 -5.918 1 95.75 263 TRP B C 1
ATOM 4475 O O . TRP B 1 263 ? -15.648 -12.078 -6.73 1 95.75 263 TRP B O 1
ATOM 4485 N N . GLU B 1 264 ? -16.781 -10.438 -5.684 1 96.69 264 GLU B N 1
ATOM 4486 C CA . GLU B 1 264 ? -18.031 -10.773 -6.332 1 96.69 264 GLU B CA 1
ATOM 4487 C C . GLU B 1 264 ? -18.016 -10.383 -7.809 1 96.69 264 GLU B C 1
ATOM 4489 O O . GLU B 1 264 ? -18.859 -10.836 -8.586 1 96.69 264 GLU B O 1
ATOM 4494 N N . TYR B 1 265 ? -17.062 -9.547 -8.172 1 97.88 265 TYR B N 1
ATOM 4495 C CA . TYR B 1 265 ? -17.062 -9.141 -9.578 1 97.88 265 TYR B CA 1
ATOM 4496 C C . TYR B 1 265 ? -15.656 -9.195 -10.164 1 97.88 265 TYR B C 1
ATOM 4498 O O . TYR B 1 265 ? -15.469 -8.922 -11.352 1 97.88 265 TYR B O 1
ATOM 4506 N N . ILE B 1 266 ? -14.656 -9.594 -9.367 1 97.94 266 ILE B N 1
ATOM 4507 C CA . ILE B 1 266 ? -13.266 -9.461 -9.781 1 97.94 266 ILE B CA 1
ATOM 4508 C C . ILE B 1 266 ? -12.969 -10.43 -10.922 1 97.94 266 ILE B C 1
ATOM 4510 O O . ILE B 1 266 ? -12.039 -10.211 -11.703 1 97.94 266 ILE B O 1
ATOM 4514 N N . GLY B 1 267 ? -13.742 -11.516 -11.039 1 97.94 267 GLY B N 1
ATOM 4515 C CA . GLY B 1 267 ? -13.57 -12.477 -12.125 1 97.94 267 GLY B CA 1
ATOM 4516 C C . GLY B 1 267 ? -13.68 -11.844 -13.5 1 97.94 267 GLY B C 1
ATOM 4517 O O . GLY B 1 267 ? -12.945 -12.219 -14.414 1 97.94 267 GLY B O 1
ATOM 4518 N N . TYR B 1 268 ? -14.633 -10.852 -13.672 1 98.5 268 TYR B N 1
ATOM 4519 C CA . TYR B 1 268 ? -14.75 -10.125 -14.93 1 98.5 268 TYR B CA 1
ATOM 4520 C C . TYR B 1 268 ? -13.453 -9.406 -15.273 1 98.5 268 TYR B C 1
ATOM 4522 O O . TYR B 1 268 ? -13 -9.438 -16.422 1 98.5 268 TYR B O 1
ATOM 4530 N N . PHE B 1 269 ? -12.875 -8.859 -14.281 1 98.44 269 PHE B N 1
ATOM 4531 C CA . PHE B 1 269 ? -11.688 -8.039 -14.5 1 98.44 269 PHE B CA 1
ATOM 4532 C C . PHE B 1 269 ? -10.469 -8.914 -14.789 1 98.44 269 PHE B C 1
ATOM 4534 O O . PHE B 1 269 ? -9.594 -8.531 -15.57 1 98.44 269 PHE B O 1
ATOM 4541 N N . TYR B 1 270 ? -10.367 -10.094 -14.156 1 97.81 270 TYR B N 1
ATOM 4542 C CA . TYR B 1 270 ? -9.281 -11.016 -14.484 1 97.81 270 TYR B CA 1
ATOM 4543 C C . TYR B 1 270 ? -9.336 -11.406 -15.961 1 97.81 270 TYR B C 1
ATOM 4545 O O . TYR B 1 270 ? -8.312 -11.43 -16.641 1 97.81 270 TYR B O 1
ATOM 4553 N N . GLN B 1 271 ? -10.492 -11.688 -16.406 1 97.56 271 GLN B N 1
ATOM 4554 C CA . GLN B 1 271 ? -10.641 -12.039 -17.812 1 97.56 271 GLN B CA 1
ATOM 4555 C C . GLN B 1 271 ? -10.312 -10.844 -18.703 1 97.56 271 GLN B C 1
ATOM 4557 O O . GLN B 1 271 ? -9.609 -10.992 -19.703 1 97.56 271 GLN B O 1
ATOM 4562 N N . LEU B 1 272 ? -10.828 -9.719 -18.328 1 98.12 272 LEU B N 1
ATOM 4563 C CA . LEU B 1 272 ? -10.672 -8.508 -19.141 1 98.12 272 LEU B CA 1
ATOM 4564 C C . LEU B 1 272 ? -9.203 -8.188 -19.359 1 98.12 272 LEU B C 1
ATOM 4566 O O . LEU B 1 272 ? -8.766 -8.008 -20.5 1 98.12 272 LEU B O 1
ATOM 4570 N N . VAL B 1 273 ? -8.398 -8.195 -18.25 1 97.38 273 VAL B N 1
ATOM 4571 C CA . VAL B 1 273 ? -7.008 -7.773 -18.359 1 97.38 273 VAL B CA 1
ATOM 4572 C C . VAL B 1 273 ? -6.211 -8.828 -19.125 1 97.38 273 VAL B C 1
ATOM 4574 O O . VAL B 1 273 ? -5.148 -8.539 -19.672 1 97.38 273 VAL B O 1
ATOM 4577 N N . THR B 1 274 ? -6.676 -10.008 -19.141 1 95.25 274 THR B N 1
ATOM 4578 C CA . THR B 1 274 ? -6.012 -11.07 -19.891 1 95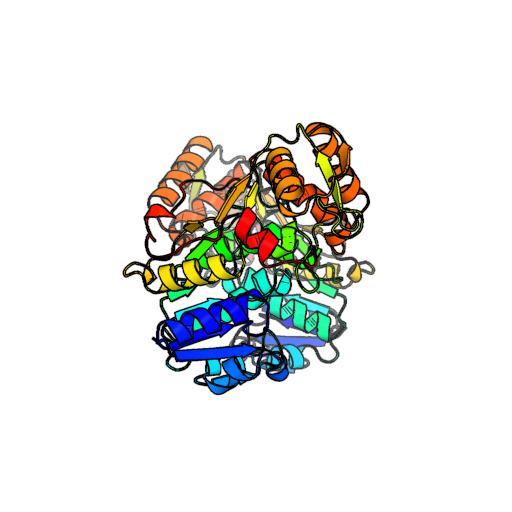.25 274 THR B CA 1
ATOM 4579 C C . THR B 1 274 ? -6.336 -10.953 -21.375 1 95.25 274 THR B C 1
ATOM 4581 O O . THR B 1 274 ? -5.434 -10.945 -22.219 1 95.25 274 THR B O 1
ATOM 4584 N N . ILE B 1 275 ? -7.609 -10.734 -21.719 1 95.44 275 ILE B N 1
ATOM 4585 C CA . ILE B 1 275 ? -8.062 -10.828 -23.094 1 95.44 275 ILE B CA 1
ATOM 4586 C C . ILE B 1 275 ? -7.734 -9.531 -23.844 1 95.44 275 ILE B C 1
ATOM 4588 O O . ILE B 1 275 ? -7.512 -9.547 -25.047 1 95.44 275 ILE B O 1
ATOM 4592 N N . ASN B 1 276 ? -7.711 -8.43 -23.109 1 95.69 276 ASN B N 1
ATOM 4593 C CA . ASN B 1 276 ? -7.398 -7.184 -23.797 1 95.69 276 ASN B CA 1
ATOM 4594 C C . ASN B 1 276 ? -5.895 -6.945 -23.875 1 95.69 276 ASN B C 1
ATOM 4596 O O . ASN B 1 276 ? -5.449 -5.926 -24.391 1 95.69 276 ASN B O 1
ATOM 4600 N N . GLY B 1 277 ? -5.121 -7.809 -23.219 1 94 277 GLY B N 1
ATOM 4601 C CA . GLY B 1 277 ? -3.674 -7.797 -23.375 1 94 277 GLY B CA 1
ATOM 4602 C C . GLY B 1 277 ? -2.967 -6.926 -22.359 1 94 277 GLY B C 1
ATOM 4603 O O . GLY B 1 277 ? -1.735 -6.875 -22.328 1 94 277 GLY B O 1
ATOM 4604 N N . SER B 1 278 ? -3.652 -6.25 -21.469 1 95 278 SER B N 1
ATOM 4605 C CA . SER B 1 278 ? -3.051 -5.316 -20.516 1 95 278 SER B CA 1
ATOM 4606 C C . SER B 1 278 ? -2.152 -6.039 -19.531 1 95 278 SER B C 1
ATOM 4608 O O . SER B 1 278 ? -1.203 -5.453 -19 1 95 278 SER B O 1
ATOM 4610 N N . ALA B 1 279 ? -2.383 -7.375 -19.297 1 95.94 279 ALA B N 1
ATOM 4611 C CA . ALA B 1 279 ? -1.604 -8.102 -18.297 1 95.94 279 ALA B CA 1
ATOM 4612 C C . ALA B 1 279 ? -0.849 -9.266 -18.922 1 95.94 279 ALA B C 1
ATOM 4614 O O . ALA B 1 279 ? -0.488 -10.227 -18.25 1 95.94 279 ALA B O 1
ATOM 4615 N N . ALA B 1 280 ? -0.686 -9.211 -20.25 1 94.88 280 ALA B N 1
ATOM 4616 C CA . ALA B 1 280 ? 0.035 -10.258 -20.953 1 94.88 280 ALA B CA 1
ATOM 4617 C C . ALA B 1 280 ? 1.486 -10.344 -20.5 1 94.88 280 ALA B C 1
ATOM 4619 O O . ALA B 1 280 ? 2.096 -9.328 -20.156 1 94.88 280 ALA B O 1
ATOM 4620 N N . LEU B 1 281 ? 1.979 -11.57 -20.438 1 97.06 281 LEU B N 1
ATOM 4621 C CA . LEU B 1 281 ? 3.398 -11.727 -20.141 1 97.06 281 LEU B CA 1
ATOM 4622 C C . LEU B 1 281 ? 4.258 -11.188 -21.266 1 97.06 281 LEU B C 1
ATOM 4624 O O . LEU B 1 281 ? 3.928 -11.367 -22.453 1 97.06 281 LEU B O 1
ATOM 4628 N N . ARG B 1 282 ? 5.219 -10.461 -20.875 1 92 282 ARG B N 1
ATOM 4629 C CA . ARG B 1 282 ? 6.176 -9.914 -21.828 1 92 282 ARG B CA 1
ATOM 4630 C C . ARG B 1 282 ? 7.598 -10.352 -21.5 1 92 282 ARG B C 1
ATOM 4632 O O . ARG B 1 282 ? 7.895 -10.672 -20.344 1 92 282 ARG B O 1
ATOM 4639 N N . ASN B 1 283 ? 8.492 -10.484 -22.5 1 93.12 283 ASN B N 1
ATOM 4640 C CA . ASN B 1 283 ? 9.906 -10.781 -22.281 1 93.12 283 ASN B CA 1
ATOM 4641 C C . ASN B 1 283 ? 10.086 -12.062 -21.469 1 93.12 283 ASN B C 1
ATOM 4643 O O . ASN B 1 283 ? 10.727 -12.055 -20.422 1 93.12 283 ASN B O 1
ATOM 4647 N N . LEU B 1 284 ? 9.586 -13.117 -22.016 1 97.12 284 LEU B N 1
ATOM 4648 C CA . LEU B 1 284 ? 9.625 -14.398 -21.328 1 97.12 284 LEU B CA 1
ATOM 4649 C C . LEU B 1 284 ? 11.055 -14.789 -20.984 1 97.12 284 LEU B C 1
ATOM 4651 O O . LEU B 1 284 ? 11.969 -14.594 -21.781 1 97.12 284 LEU B O 1
ATOM 4655 N N . ASP B 1 285 ? 11.18 -15.367 -19.812 1 97.44 285 ASP B N 1
ATOM 4656 C CA . ASP B 1 285 ? 12.484 -15.758 -19.297 1 97.44 285 ASP B CA 1
ATOM 4657 C C . ASP B 1 285 ? 12.648 -17.281 -19.312 1 97.44 285 ASP B C 1
ATOM 4659 O O . ASP B 1 285 ? 13.602 -17.812 -18.75 1 97.44 285 ASP B O 1
ATOM 4663 N N . ASN B 1 286 ? 11.805 -18.016 -19.922 1 97.12 286 ASN B N 1
ATOM 4664 C CA . ASN B 1 286 ? 11.859 -19.469 -19.938 1 97.12 286 ASN B CA 1
ATOM 4665 C C . ASN B 1 286 ? 13.227 -19.984 -20.391 1 97.12 286 ASN B C 1
ATOM 4667 O O . ASN B 1 286 ? 13.758 -20.938 -19.812 1 97.12 286 ASN B O 1
ATOM 4671 N N . ASP B 1 287 ? 13.766 -19.375 -21.375 1 95.44 287 ASP B N 1
ATOM 4672 C CA . ASP B 1 287 ? 15.008 -19.844 -21.984 1 95.44 287 ASP B CA 1
ATOM 4673 C C . ASP B 1 287 ? 16.188 -19.641 -21.031 1 95.44 287 ASP B C 1
ATOM 4675 O O . ASP B 1 287 ? 17.25 -20.219 -21.219 1 95.44 287 ASP B O 1
ATOM 4679 N N . ARG B 1 288 ? 16.016 -18.766 -20.016 1 95.56 288 ARG B N 1
ATOM 4680 C CA . ARG B 1 288 ? 17.047 -18.547 -19.016 1 95.56 288 ARG B CA 1
ATOM 4681 C C . ARG B 1 288 ? 17.141 -19.719 -18.047 1 95.56 288 ARG B C 1
ATOM 4683 O O . ARG B 1 288 ? 18.125 -19.875 -17.344 1 95.56 288 ARG B O 1
ATOM 4690 N N . PHE B 1 289 ? 16.062 -20.453 -18 1 95.31 289 PHE B N 1
ATOM 4691 C CA . PHE B 1 289 ? 15.992 -21.578 -17.078 1 95.31 289 PHE B CA 1
ATOM 4692 C C . PHE B 1 289 ? 15.75 -22.891 -17.812 1 95.31 289 PHE B C 1
ATOM 4694 O O . PHE B 1 289 ? 14.75 -23.562 -17.562 1 95.31 289 PHE B O 1
ATOM 4701 N N . HIS B 1 290 ? 16.672 -23.312 -18.547 1 88.31 290 HIS B N 1
ATOM 4702 C CA . HIS B 1 290 ? 16.578 -24.453 -19.438 1 88.31 290 HIS B CA 1
ATOM 4703 C C . HIS B 1 290 ? 16.406 -25.75 -18.656 1 88.31 290 HIS B C 1
ATOM 4705 O O . HIS B 1 290 ? 15.922 -26.75 -19.188 1 88.31 290 HIS B O 1
ATOM 4711 N N . ASN B 1 291 ? 16.75 -25.688 -17.453 1 88.31 291 ASN B N 1
ATOM 4712 C CA . ASN B 1 291 ? 16.688 -26.891 -16.641 1 88.31 291 ASN B CA 1
ATOM 4713 C C . ASN B 1 291 ? 15.281 -27.141 -16.094 1 88.31 291 ASN B C 1
ATOM 4715 O O . ASN B 1 291 ? 15.023 -28.156 -15.469 1 88.31 291 ASN B O 1
ATOM 4719 N N . VAL B 1 292 ? 14.43 -26.219 -16.359 1 94.69 292 VAL B N 1
ATOM 4720 C CA . VAL B 1 292 ? 13.055 -26.391 -15.906 1 94.69 292 VAL B CA 1
ATOM 4721 C C . VAL B 1 292 ? 12.211 -26.969 -17.031 1 94.69 292 VAL B C 1
ATOM 4723 O O . VAL B 1 292 ? 11.891 -26.281 -18 1 94.69 292 VAL B O 1
ATOM 4726 N N . ASP B 1 293 ? 11.914 -28.266 -16.922 1 94.38 293 ASP B N 1
ATOM 4727 C CA . ASP B 1 293 ? 10.977 -28.906 -17.844 1 94.38 293 ASP B CA 1
ATOM 4728 C C . ASP B 1 293 ? 9.531 -28.531 -17.5 1 94.38 293 ASP B C 1
ATOM 4730 O O . ASP B 1 293 ? 9.047 -28.844 -16.406 1 94.38 293 ASP B O 1
ATOM 4734 N N . THR B 1 294 ? 8.891 -27.938 -18.438 1 97.38 294 THR B N 1
ATOM 4735 C CA . THR B 1 294 ? 7.543 -27.453 -18.156 1 97.38 294 THR B CA 1
ATOM 4736 C C . THR B 1 294 ? 6.504 -28.5 -18.562 1 97.38 294 THR B C 1
ATOM 4738 O O . THR B 1 294 ? 6.773 -29.359 -19.406 1 97.38 294 THR B O 1
ATOM 4741 N N . THR B 1 295 ? 5.426 -28.453 -17.938 1 98.25 295 THR B N 1
ATOM 4742 C CA . THR B 1 295 ? 4.277 -29.312 -18.203 1 98.25 295 THR B CA 1
ATOM 4743 C C . THR B 1 295 ? 3.434 -28.75 -19.344 1 98.25 295 THR B C 1
ATOM 4745 O O . THR B 1 295 ? 3.002 -27.594 -19.297 1 98.25 295 THR B O 1
ATOM 4748 N N . CYS B 1 296 ? 3.217 -29.578 -20.375 1 98.19 296 CYS B N 1
ATOM 4749 C CA . CYS B 1 296 ? 2.344 -29.094 -21.453 1 98.19 296 CYS B CA 1
ATOM 4750 C C . CYS B 1 296 ? 0.878 -29.312 -21.094 1 98.19 296 CYS B C 1
ATOM 4752 O O . CYS B 1 296 ? 0.568 -29.984 -20.109 1 98.19 296 CYS B O 1
ATOM 4754 N N . LEU B 1 297 ? -0.003 -28.781 -21.891 1 98.56 297 LEU B N 1
ATOM 4755 C CA . LEU B 1 297 ? -1.428 -28.797 -21.578 1 98.56 297 LEU B CA 1
ATOM 4756 C C . LEU B 1 297 ? -1.955 -30.234 -21.547 1 98.56 297 LEU B C 1
ATOM 4758 O O . LEU B 1 297 ? -2.715 -30.594 -20.641 1 98.56 297 LEU B O 1
ATOM 4762 N N . GLU B 1 298 ? -1.516 -31.094 -22.453 1 98.25 298 GLU B N 1
ATOM 4763 C CA . GLU B 1 298 ? -1.958 -32.5 -22.5 1 98.25 298 GLU B CA 1
ATOM 4764 C C . GLU B 1 298 ? -1.564 -33.219 -21.234 1 98.25 298 GLU B C 1
ATOM 4766 O O . GLU B 1 298 ? -2.385 -33.938 -20.641 1 98.25 298 GLU B O 1
ATOM 4771 N N . GLU B 1 299 ? -0.36 -33.031 -20.875 1 98.12 299 GLU B N 1
ATOM 4772 C CA . GLU B 1 299 ? 0.15 -33.688 -19.672 1 98.12 299 GLU B CA 1
ATOM 4773 C C . GLU B 1 299 ? -0.603 -33.219 -18.422 1 98.12 299 GLU B C 1
ATOM 4775 O O . GLU B 1 299 ? -0.951 -34.031 -17.562 1 98.12 299 GLU B O 1
ATOM 4780 N N . PHE B 1 300 ? -0.843 -31.938 -18.312 1 98.38 300 PHE B N 1
ATOM 4781 C CA . PHE B 1 300 ? -1.587 -31.406 -17.188 1 98.38 300 PHE B CA 1
ATOM 4782 C C . PHE B 1 300 ? -2.971 -32.031 -17.094 1 98.38 300 PHE B C 1
ATOM 4784 O O . PHE B 1 300 ? -3.416 -32.438 -16.016 1 98.38 300 PHE B O 1
ATOM 4791 N N . LEU B 1 301 ? -3.674 -32.125 -18.234 1 97.56 301 LEU B N 1
ATOM 4792 C CA . LEU B 1 301 ? -5.02 -32.688 -18.266 1 97.56 301 LEU B CA 1
ATOM 4793 C C . LEU B 1 301 ? -5 -34.156 -17.859 1 97.56 301 LEU B C 1
ATOM 4795 O O . LEU B 1 301 ? -5.902 -34.625 -17.156 1 97.56 301 LEU B O 1
ATOM 4799 N N . HIS B 1 302 ? -3.941 -34.875 -18.234 1 97.12 302 HIS B N 1
ATOM 4800 C CA . HIS B 1 302 ? -3.82 -36.281 -17.844 1 97.12 302 HIS B CA 1
ATOM 4801 C C . HIS B 1 302 ? -3.607 -36.406 -16.328 1 97.12 302 HIS B C 1
ATOM 4803 O O . HIS B 1 302 ? -4.113 -37.344 -15.711 1 97.12 302 HIS B O 1
ATOM 4809 N N . GLN B 1 303 ? -2.924 -35.438 -15.781 1 96.06 303 GLN B N 1
ATOM 4810 C CA . GLN B 1 303 ? -2.549 -35.5 -14.375 1 96.06 303 GLN B CA 1
ATOM 4811 C C . GLN B 1 303 ? -3.688 -35.031 -13.477 1 96.06 303 GLN B C 1
ATOM 4813 O O . GLN B 1 303 ? -3.619 -35.156 -12.258 1 96.06 303 GLN B O 1
ATOM 4818 N N . THR B 1 304 ? -4.711 -34.406 -14.07 1 95.44 304 THR B N 1
ATOM 4819 C CA . THR B 1 304 ? -5.801 -33.844 -13.297 1 95.44 304 THR B CA 1
ATOM 4820 C C . THR B 1 304 ? -7.148 -34.375 -13.766 1 95.44 304 THR B C 1
ATOM 4822 O O . THR B 1 304 ? -7.973 -33.625 -14.305 1 95.44 304 THR B O 1
ATOM 4825 N N . PRO B 1 305 ? -7.461 -35.562 -13.461 1 91.5 305 PRO B N 1
ATOM 4826 C CA . PRO B 1 305 ? -8.664 -36.188 -13.977 1 91.5 305 PRO B CA 1
ATOM 4827 C C . PRO B 1 305 ? -9.953 -35.594 -13.414 1 91.5 305 PRO B C 1
ATOM 4829 O O . PRO B 1 305 ? -11.031 -35.781 -13.977 1 91.5 305 PRO B O 1
ATOM 4832 N N . GLU B 1 306 ? -9.82 -34.781 -12.398 1 90.12 306 GLU B N 1
ATOM 4833 C CA . GLU B 1 306 ? -11.008 -34.312 -11.703 1 90.12 306 GLU B CA 1
ATOM 4834 C C . GLU B 1 306 ? -11.617 -33.125 -12.438 1 90.12 306 GLU B C 1
ATOM 4836 O O . GLU B 1 306 ? -12.727 -32.688 -12.102 1 90.12 306 GLU B O 1
ATOM 4841 N N . ILE B 1 307 ? -10.945 -32.625 -13.438 1 90.81 307 ILE B N 1
ATOM 4842 C CA . ILE B 1 307 ? -11.477 -31.438 -14.078 1 90.81 307 ILE B CA 1
ATOM 4843 C C . ILE B 1 307 ? -12.117 -31.797 -15.414 1 90.81 307 ILE B C 1
ATOM 4845 O O . ILE B 1 307 ? -11.773 -32.812 -16.016 1 90.81 307 ILE B O 1
#

Nearest PDB s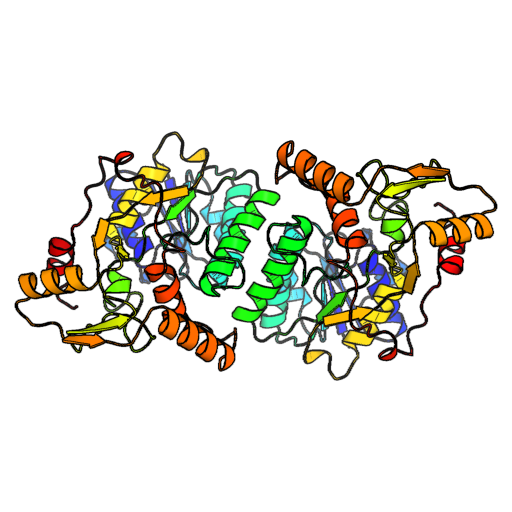tructures (foldseek):
  5f5l-assembly1_A  TM=8.002E-01  e=2.127E-13  Micromonospora okii
  2vut-assembly10_B  TM=7.181E-01  e=4.416E-13  Aspergillus nidulans FGSC A4
  2zcv-assembly1_A  TM=7.798E-01  e=6.058E-12  Escherichia coli
  2vut-assembly16_H  TM=7.133E-01  e=5.700E-12  Aspergillus nidulans FGSC A4
  2vus-assembly1_A  TM=6.865E-01  e=4.204E-12  Aspergillus nidulans FGSC A4

Radius of gyration: 27.01 Å; Cα contacts (8 Å, |Δi|>4): 1277; chains: 2; bounding box: 47×83×64 Å

Foldseek 3Di:
DEEEEEVLLAPLNVLLLVLCVVVPYAYEYEEADPVSHDPVSCVRHPYYQHANDLQRLVSLLVSQAPHQAYEYQDDLPLCCLAVSQVSNVVSNVVNVHQFYAHRAAEFACVQPDQPRALSCNRVVVRQVVCVVPHPHAYAHEYAFAAPCQLQVPPRDHDQDCQQPHFHDLVLLEGEDEAPQFQKTFYAHSNLVSVVVVLLSPDPCSSVHDYAYAGLDMGGNVRLQVLLCVLVVDHYHYHYDYYLVVLVVVLVVVDVVDDSVVNSSRSSSVSVSCRRVVSRHDDDHCHVVCVVRDGDHSSRVCVVRVSD/DEEEEEVLLAPLNVLLLVLCVVVPYAYEYEEADPVSHDPVSCVRHPYYQHANDLQRLVSLLVSQAPHQAYEYQDDLPLCCLAVSQVSNVVSNVVNVHQFYAHHAAEFACVQPDQPRALSCNRVVVRQVVCVVPHPHAYAHEYAFAAPCQLQVPPPDHDQDCQQPHFHDLVLLEGEDEAPQFQKTFYAHSNLVSVVVVLLSPDPCSSVHDYAYAGLDMGGNVRLQVLLCVLVVDHYHYHYDYYLVVLVVVLVVVDVVDDSVVNSSRSSSVSVSCRRVVSRHDDDHCCVVCVVRDGDHSSRVCVVRVSD

Sequence (614 aa):
MLILIAGITGNLGQHLARVSLEKGHQVRGLGRSPDKLDAKTMGHLESFVVSSAYYDIPALDRAMTGVDAVICAYSGRPELVLDGNLLLLRAAERAGIKIYLASSWNVDWRYVKFGDHESFNPFHSFRQQVAITSTMKPIWIFTGVLAEVFFSVPGHGDLSPKNHGIWDPVAKSMDVWGTGREKFDWTTEADAAKFSIAIIESPEAHQGGFYSVRSGCHSLREIKATYERVRGSRVQVIEKGSVEELEKTALQARLRGSPLTFWEYIGYFYQLVTINGSAALRNLDNDRFHNVDTTCLEEFLHQTPEIMLILIAGITGNLGQHLARVSLEKGHQVRGLGRSPDKLDAKTMGHLESFVVSSAYYDIPALDRAMTGVDAVICAYSGRPELVLDGNLLLLRAAERAGIKIYLASSWNVDWRYVKFGDHESFNPFHSFRQQVAITSTMKPIWIFTGVLAEVFFSVPGHGDLSPKNHGIWDPVAKSMDVWGTGREKFDWTTEADAAKFSIAIIESPEAHQGGFYSVRSGCHSLREIKATYERVRGSRVQVIEKGSVEELEKTALQARLRGSPLTFWEYIGYFYQLVTINGSAALRNLDNDRFHNVDTTCLEEFLHQTPEI

pLDDT: mean 97.09, std 2.18, range [87.5, 98.94]

Organism: Aspergillus candidus (NCBI:txid41067)

InterPro domains:
  IPR008030 NmrA-like domain [PF05368] (2-237)
  IPR036291 NAD(P)-binding domain superfamily [SSF51735] (1-289)
  IPR051609 NmrA-type/Isoflavone reductase-like domain-containing protein [PTHR47706] (3-304)

Secondary structure (DSSP, 8-state):
-EEEEETTTSHHHHHHHHHHHHTT-EEEEEES-GGGS-HHHHHH-SEEEE-SSTT-HHHHHHHHTT-SEEEE---S-HIIIIIIHHHHHHHHHHTT--EEE-S--BS-GGGSPTTS-TTTHHHHHHHHHHHHH-S---EEEE--EEHHHHTT-TTS---SGGGT-SEETTTTEEEEETTS-SEEEEE-HHHHHHHHHHHHHSTTGGG-EEEE--SEEEEHHHHHHHHHHHH-SPPEEEEEE-HHHHHHHHHHHHHHS-GGGGGGTHHHHHHHHHHTSTT---S--GGG-TT-PPPPHHHHHHH-TT-/-EEEEETTTSHHHHHHHHHHHHTT-EEEEEES-GGGS-HHHHHH-SEEEE-SSTT-HHHHHHHHTT-SEEEE---S-HHIIIIIHHHHHHHHHHTT--EEE-S--BS-GGGSPTTS-TTTHHHHHHHHHHHHH-S---EEEE--EEHHHHTT-TTS---SGGGT-SEETTTTEEEEETTS-SEEEEE-HHHHHHHHHHHHHSTTGGG-EEEE--SEEEEHHHHHHHHHHHH-SPPEEEEEE-HHHHHHHHHHHHHHS-GGGGGGTHHHHHHHHHHTSTT---S--GGGGTT-PPPPHHHHHHH-TT-

Solvent-accessible surface area (backbone atoms only — not comparable to full-atom values): 31904 Å² total; per-residue (Å²): 95,37,34,30,30,35,27,26,55,39,77,53,19,44,36,35,50,50,50,41,46,75,72,67,31,43,35,32,36,30,40,71,54,76,83,64,40,57,66,72,58,61,74,65,37,74,45,74,41,66,28,95,45,73,75,33,53,68,41,49,48,61,57,35,66,85,39,51,31,40,36,39,38,51,59,86,50,60,62,38,46,27,58,24,44,51,50,51,51,50,33,32,53,77,62,66,42,49,30,38,36,48,66,40,77,26,49,32,56,90,63,49,58,83,84,75,41,82,83,50,36,33,53,55,37,41,54,55,50,38,47,44,72,41,92,63,32,51,26,37,40,25,23,21,47,38,42,48,26,51,41,33,34,87,94,55,48,66,26,18,54,94,41,47,30,35,26,31,48,84,80,37,31,34,51,31,60,44,86,32,69,50,56,42,50,23,16,41,52,62,45,50,23,47,52,51,53,54,46,65,66,38,92,59,28,55,66,27,46,81,40,22,40,62,34,47,72,43,20,58,54,52,48,45,53,52,47,26,67,75,68,70,44,83,65,47,76,44,81,71,42,44,56,69,53,47,51,53,51,31,54,52,44,52,70,73,50,46,60,67,51,39,73,80,41,43,27,38,49,58,50,46,36,40,62,72,49,49,21,49,82,61,79,71,40,51,82,81,43,71,85,58,79,60,58,46,72,69,56,49,53,69,74,40,74,85,76,94,36,34,30,30,35,27,26,55,38,78,52,19,43,36,34,51,51,51,40,46,74,72,67,31,44,36,32,36,31,38,73,53,76,81,63,41,56,66,72,61,61,72,65,38,74,43,73,40,65,28,93,45,73,75,33,54,69,41,49,47,61,57,34,67,84,39,51,31,40,37,39,38,50,60,86,49,59,62,38,46,26,59,25,42,51,49,52,51,50,31,33,52,76,63,68,42,47,30,38,35,47,65,40,76,25,49,31,56,89,63,50,59,83,83,74,43,81,83,50,35,34,52,55,37,41,54,55,51,39,47,45,71,42,90,64,34,51,26,36,40,25,23,19,46,38,42,47,25,50,42,33,33,89,94,55,48,68,26,19,55,93,42,46,28,34,26,32,47,83,79,37,29,33,50,33,60,44,87,32,67,51,56,44,48,24,14,43,53,60,44,51,23,46,52,50,52,54,48,64,66,37,92,58,28,57,66,28,45,80,42,24,41,62,34,46,71,42,19,56,54,54,47,44,54,53,47,25,67,75,68,71,45,83,63,48,76,42,80,72,41,43,57,69,53,46,51,53,52,31,55,51,44,52,69,75,51,46,60,66,52,40,73,78,42,43,27,36,50,57,50,46,36,40,62,74,48,50,22,50,81,61,79,71,41,53,81,80,43,72,84,60,79,60,57,46,72,68,56,50,52,68,74,39,74,84,76